Protein AF-0000000080854022 (afdb_homodimer)

pLDDT: mean 82.92, std 22.1, range [20.52, 98.94]

Solvent-accessible surface area (backbone atoms only — not comparable to full-atom values): 35809 Å² total; per-residue (Å²): 137,54,74,66,59,56,52,52,51,52,49,49,63,60,63,64,33,65,66,55,45,46,51,50,48,50,52,49,48,54,55,37,62,74,67,44,73,82,48,45,58,56,41,47,50,45,44,48,46,43,46,48,44,42,47,46,42,45,44,40,44,47,43,39,47,43,44,46,45,42,55,59,47,59,53,60,51,73,46,75,57,98,45,37,16,34,24,32,34,21,55,69,36,95,60,68,22,66,38,68,42,77,48,67,45,89,87,44,76,80,48,52,31,38,40,38,45,18,46,23,39,78,43,39,61,38,9,52,50,46,55,69,41,48,62,56,54,48,52,54,53,50,53,54,44,65,74,44,47,96,75,52,94,74,44,74,62,55,52,51,49,52,52,49,48,49,48,28,53,53,42,33,58,59,29,54,75,69,73,44,59,19,16,14,25,43,33,37,36,42,39,43,95,54,39,38,38,27,35,30,18,12,51,39,44,33,38,30,25,29,66,87,66,44,63,39,78,50,48,68,63,32,42,30,76,39,66,73,48,35,52,49,19,43,75,46,71,44,51,70,38,80,72,103,46,46,9,41,75,66,70,38,65,40,36,25,32,34,35,30,45,73,46,38,74,54,50,44,38,41,54,74,55,54,70,41,76,44,58,40,80,79,43,46,46,46,33,36,39,42,28,29,45,27,42,55,78,63,34,54,67,55,56,48,43,56,55,30,66,76,26,52,85,41,91,35,38,26,19,50,58,52,49,51,49,20,47,75,72,60,41,60,41,40,30,38,31,32,29,38,51,48,76,81,75,71,75,80,70,89,113,137,53,74,66,57,55,51,52,50,51,49,50,60,60,63,64,33,67,64,55,44,47,50,49,47,50,52,48,47,54,55,36,64,74,66,43,73,82,48,44,58,55,39,48,51,45,44,48,47,42,46,49,43,42,46,45,42,46,45,41,42,47,43,38,48,43,42,45,45,42,54,59,47,58,54,58,49,72,46,74,56,98,46,36,12,33,24,31,35,21,55,70,36,95,60,67,23,64,37,65,45,75,49,68,46,88,87,45,75,80,48,52,30,39,39,37,45,17,47,24,39,78,44,39,62,36,9,51,50,47,55,70,42,48,62,57,54,49,51,55,51,51,54,52,44,65,74,43,47,95,75,50,89,72,43,74,61,56,52,50,49,51,52,48,46,50,48,28,52,53,42,32,58,60,28,54,75,69,72,45,60,19,16,14,26,44,32,38,38,40,42,43,94,54,38,37,37,26,34,31,19,12,52,40,44,33,38,29,26,29,67,86,66,44,66,39,77,50,49,69,64,33,44,30,80,40,68,72,48,34,52,50,18,42,75,46,71,43,51,71,38,80,72,101,46,47,10,40,74,65,70,37,64,38,36,25,31,34,35,30,46,74,46,38,74,54,50,46,37,41,53,73,55,54,69,42,74,43,58,39,79,80,43,45,46,47,32,34,38,43,28,29,47,27,42,55,77,63,34,54,68,57,57,45,43,54,55,28,66,77,24,52,86,41,80,38,38,23,19,48,60,51,49,52,50,21,48,73,72,62,40,60,42,42,30,38,30,34,28,37,51,46,76,82,77,73,77,78,71,89,112

Organism: Culter alburnus (NCBI:txid194366)

InterPro domains:
  IPR000222 PPM-type phosphatase, divalent cation binding [PS01032] (114-122)
  IPR001932 PPM-type phosphatase-like domain [PF00481] (86-335)
  IPR001932 PPM-type phosphatase-like domain [PS51746] (83-342)
  IPR001932 PPM-type phosphatase-like domain [SM00331] (95-342)
  IPR001932 PPM-type phosphatase-like domain [SM00332] (71-340)
  IPR001932 PPM-type phosphatase-like domain [cd00143] (83-342)
  IPR015655 Protein phosphatase 2C [PTHR47992] (70-342)
  IPR036457 PPM-type phosphatase-like domain superfamily [G3DSA:3.60.40.10] (74-349)
  IPR036457 PPM-type phosphatase-like domain superfamily [SSF81606] (78-344)

Foldseek 3Di:
DDPVVVVVVVCCVVVVDVVNVVVVLVVVVVVCVVPPDVCVVVVVVVVVVVVVVVVVVVVVVVVVVVVVVCVLQVAWDWDFDPFKIKIWGQFQDPDDQKDWDWDADPPDNQFWIKTKIKAKDLHNQLNVLCRVPLVVQLSVVSVVCVVVVVDDPDDSQNSNQVSLQVSLVVQQVVCVVVPRQMWIKIWMWIDGPWKIKIKTFAAWFKWFQFPVLATDGRAHHAFCPDPVLVVQLVVLVWHWDDDVAIATNVPHGGQEIRGRNVVVVSVSYYPGIDMDMDTCVVRVTFKMKTKDVLLCVQDPRSRVSVQLVVQCVPRNSCNVVSSVVSSVSPRNGIIMMMMGGDDRPPDPPPD/DDPVVVVVVVCCVVVVDVVNVVVVLVVVVVVCVVPPDVCVVVVVVVVVVVVVVVVVVVVVVVVVVVVVVCVQQVAWDWDDDPFKIKIWGQFQDPDDQKDWDWDADPPDNQFWIKTKIKAKDLHNQLVVLCRVPLVVQLSVVSVVCVVVVVDDPDDSQNSNQVSLQVSLVVQQVVCVVVPRQMWIKIWMWIDGPWKIKIKTFAAWFKWFQFPVLAIDGRAHHAFCPDPVLVVQLVVLVWHWDDDVAIATNVPHGGQEIRGRNVVVVSVSYYPGIDMDMDTCVVRVTFKMKTKDVLLCVQDPRSRVSVQLVVQCVPGRSCNVVSSVVSSVSPRNGIIMMMMGGDDRPPDPPPD

Structure (mmCIF, N/CA/C/O backbone):
data_AF-0000000080854022-model_v1
#
loop_
_entity.id
_entity.type
_entity.pdbx_description
1 polymer 'Protein phosphatase 1L'
#
loop_
_atom_site.group_PDB
_atom_site.id
_atom_site.type_symbol
_atom_site.label_atom_id
_atom_site.label_alt_id
_atom_site.label_comp_id
_atom_site.label_asym_id
_atom_site.label_entity_id
_atom_site.label_seq_id
_atom_site.pdbx_PDB_ins_code
_atom_site.Cartn_x
_atom_site.Cartn_y
_atom_site.Cartn_z
_atom_site.occupancy
_atom_site.B_iso_or_equiv
_atom_site.auth_seq_id
_atom_site.auth_comp_id
_atom_site.auth_asym_id
_atom_site.auth_atom_id
_atom_site.pdbx_PDB_model_num
ATOM 1 N N . MET A 1 1 ? -6.152 2.777 -49.062 1 34.72 1 MET A N 1
ATOM 2 C CA . MET A 1 1 ? -7.156 3.117 -48.062 1 34.72 1 MET A CA 1
ATOM 3 C C . MET A 1 1 ? -7.621 4.559 -48.219 1 34.72 1 MET A C 1
ATOM 5 O O . MET A 1 1 ? -6.816 5.488 -48.156 1 34.72 1 MET A O 1
ATOM 9 N N . SER A 1 2 ? -8.773 4.828 -48.969 1 38.66 2 SER A N 1
ATOM 10 C CA . SER A 1 2 ? -9.234 5.945 -49.781 1 38.66 2 SER A CA 1
ATOM 11 C C . SER A 1 2 ? -9.539 7.168 -48.906 1 38.66 2 SER A C 1
ATOM 13 O O . SER A 1 2 ? -9.734 7.047 -47.719 1 38.66 2 SER A O 1
ATOM 15 N N . LEU A 1 3 ? -9.281 8.336 -49.5 1 45.62 3 LEU A N 1
ATOM 16 C CA . LEU A 1 3 ? -9.555 9.672 -48.969 1 45.62 3 LEU A CA 1
ATOM 17 C C . LEU A 1 3 ? -10.906 9.703 -48.25 1 45.62 3 LEU A C 1
ATOM 19 O O . LEU A 1 3 ? -11.039 10.32 -47.188 1 45.62 3 LEU A O 1
ATOM 23 N N . LEU A 1 4 ? -11.828 8.898 -48.812 1 45.25 4 LEU A N 1
ATOM 24 C CA . LEU A 1 4 ? -13.188 8.891 -48.281 1 45.25 4 LEU A CA 1
ATOM 25 C C . LEU A 1 4 ? -13.25 8.195 -46.938 1 45.25 4 LEU A C 1
ATOM 27 O O . LEU A 1 4 ? -13.984 8.625 -46.031 1 45.25 4 LEU A O 1
ATOM 31 N N . ALA A 1 5 ? -12.328 7.203 -46.75 1 44.03 5 ALA A N 1
ATOM 32 C CA . ALA A 1 5 ? -12.305 6.488 -45.469 1 44.03 5 ALA A CA 1
ATOM 33 C C . ALA A 1 5 ? -11.711 7.363 -44.344 1 44.03 5 ALA A C 1
ATOM 35 O O . ALA A 1 5 ? -12.164 7.305 -43.219 1 44.03 5 ALA A O 1
ATOM 36 N N . LEU A 1 6 ? -10.758 8.258 -44.75 1 42.97 6 LEU A N 1
ATOM 37 C CA . LEU A 1 6 ? -10.148 9.148 -43.75 1 42.97 6 LEU A CA 1
ATOM 38 C C . LEU A 1 6 ? -11.125 10.25 -43.344 1 42.97 6 LEU A C 1
ATOM 40 O O . LEU A 1 6 ? -11.234 10.57 -42.156 1 42.97 6 LEU A O 1
ATOM 44 N N . LEU A 1 7 ? -11.969 10.734 -44.375 1 43.03 7 LEU A N 1
ATOM 45 C CA . LEU A 1 7 ? -12.992 11.727 -44.062 1 43.03 7 LEU A CA 1
ATOM 46 C C . LEU A 1 7 ? -14.039 11.156 -43.125 1 43.03 7 LEU A C 1
ATOM 48 O O . LEU A 1 7 ? -14.477 11.844 -42.188 1 43.03 7 LEU A O 1
ATOM 52 N N . ALA A 1 8 ? -14.328 9.875 -43.312 1 44.19 8 ALA A N 1
ATOM 53 C CA . ALA A 1 8 ? -15.336 9.219 -42.469 1 44.19 8 ALA A CA 1
ATOM 54 C C . ALA A 1 8 ? -14.852 9.094 -41.031 1 44.19 8 ALA A C 1
ATOM 56 O O . ALA A 1 8 ? -15.625 9.258 -40.094 1 44.19 8 ALA A O 1
ATOM 57 N N . ARG A 1 9 ? -13.555 8.922 -40.844 1 46.56 9 ARG A N 1
ATOM 58 C CA . ARG A 1 9 ? -13.008 8.766 -39.5 1 46.56 9 ARG A CA 1
ATOM 59 C C . ARG A 1 9 ? -12.953 10.102 -38.781 1 46.56 9 ARG A C 1
ATOM 61 O O . ARG A 1 9 ? -13.203 10.164 -37.562 1 46.56 9 ARG A O 1
ATOM 68 N N . VAL A 1 10 ? -12.578 11.148 -39.531 1 44.34 10 VAL A N 1
ATOM 69 C CA . VAL A 1 10 ? -12.523 12.469 -38.906 1 44.34 10 VAL A CA 1
ATOM 70 C C . VAL A 1 10 ? -13.93 12.898 -38.5 1 44.34 10 VAL A C 1
ATOM 72 O O . VAL A 1 10 ? -14.117 13.438 -37.375 1 44.34 10 VAL A O 1
ATOM 75 N N . MET A 1 11 ? -14.914 12.648 -39.438 1 42.88 11 MET A N 1
ATOM 76 C CA . MET A 1 11 ? -16.297 13.008 -39.125 1 42.88 11 MET A CA 1
ATOM 77 C C . MET A 1 11 ? -16.781 12.242 -37.875 1 42.88 11 MET A C 1
ATOM 79 O O . MET A 1 11 ? -17.531 12.781 -37.062 1 42.88 11 MET A O 1
ATOM 83 N N . ARG A 1 12 ? -16.344 10.984 -37.719 1 44.97 12 ARG A N 1
ATOM 84 C CA . ARG A 1 12 ? -16.734 10.219 -36.562 1 44.97 12 ARG A CA 1
ATOM 85 C C . ARG A 1 12 ? -16.172 10.844 -35.281 1 44.97 12 ARG A C 1
ATOM 87 O O . ARG A 1 12 ? -16.844 10.836 -34.25 1 44.97 12 ARG A O 1
ATOM 94 N N . CYS A 1 13 ? -14.953 11.328 -35.344 1 40.31 13 CYS A N 1
ATOM 95 C CA . CYS A 1 13 ? -14.328 11.859 -34.156 1 40.31 13 CYS A CA 1
ATOM 96 C C . CYS A 1 13 ? -14.922 13.211 -33.781 1 40.31 13 CYS A C 1
ATOM 98 O O . CYS A 1 13 ? -14.945 13.578 -32.594 1 40.31 13 CYS A O 1
ATOM 100 N N . LEU A 1 14 ? -15.148 14.078 -34.781 1 41.44 14 LEU A N 1
ATOM 101 C CA . LEU A 1 14 ? -15.656 15.406 -34.469 1 41.44 14 LEU A CA 1
ATOM 102 C C . LEU A 1 14 ? -17.141 15.359 -34.094 1 41.44 14 LEU A C 1
ATOM 104 O O . LEU A 1 14 ? -17.578 16.031 -33.156 1 41.44 14 LEU A O 1
ATOM 108 N N . LEU A 1 15 ? -17.891 14.727 -35 1 43.19 15 LEU A N 1
ATOM 109 C CA . LEU A 1 15 ? -19.344 14.789 -34.844 1 43.19 15 LEU A CA 1
ATOM 110 C C . LEU A 1 15 ? -19.797 13.922 -33.688 1 43.19 15 LEU A C 1
ATOM 112 O O . LEU A 1 15 ? -20.875 14.133 -33.125 1 43.19 15 LEU A O 1
ATOM 116 N N . LEU A 1 16 ? -19.016 12.844 -33.312 1 43.47 16 LEU A N 1
ATOM 117 C CA . LEU A 1 16 ? -19.531 11.914 -32.312 1 43.47 16 LEU A CA 1
ATOM 118 C C . LEU A 1 16 ? -19.109 12.336 -30.906 1 43.47 16 LEU A C 1
ATOM 120 O O . LEU A 1 16 ? -19.219 11.555 -29.953 1 43.47 16 LEU A O 1
ATOM 124 N N . ARG A 1 17 ? -18.609 13.484 -30.672 1 42.72 17 ARG A N 1
ATOM 125 C CA . ARG A 1 17 ? -18.391 13.875 -29.281 1 42.72 17 ARG A CA 1
ATOM 126 C C . ARG A 1 17 ? -19.672 14.398 -28.656 1 42.72 17 ARG A C 1
ATOM 128 O O . ARG A 1 17 ? -20.406 15.164 -29.266 1 42.72 17 ARG A O 1
ATOM 135 N N . PRO A 1 18 ? -20.047 13.82 -27.422 1 46.97 18 PRO A N 1
ATOM 136 C CA . PRO A 1 18 ? -21.312 14.141 -26.75 1 46.97 18 PRO A CA 1
ATOM 137 C C . PRO A 1 18 ? -21.469 15.641 -26.5 1 46.97 18 PRO A C 1
ATOM 139 O O . PRO A 1 18 ? -22.578 16.172 -26.578 1 46.97 18 PRO A O 1
ATOM 142 N N . GLU A 1 19 ? -20.344 16.281 -26.297 1 48.56 19 GLU A N 1
ATOM 143 C CA . GLU A 1 19 ? -20.453 17.703 -26 1 48.56 19 GLU A CA 1
ATOM 144 C C . GLU A 1 19 ? -20.938 18.484 -27.219 1 48.56 19 GLU A C 1
ATOM 146 O O . GLU A 1 19 ? -21.719 19.438 -27.078 1 48.56 19 GLU A O 1
ATOM 151 N N . ALA A 1 20 ? -20.375 18.031 -28.359 1 49.06 20 ALA A N 1
ATOM 152 C CA . ALA A 1 20 ? -20.797 18.703 -29.578 1 49.06 20 ALA A CA 1
ATOM 153 C C . ALA A 1 20 ? -22.266 18.406 -29.891 1 49.06 20 ALA A C 1
ATOM 155 O O . ALA A 1 20 ? -23 19.297 -30.328 1 49.06 20 ALA A O 1
ATOM 156 N N . LEU A 1 21 ? -22.641 17.188 -29.578 1 48.47 21 LEU A N 1
ATOM 157 C CA . LEU A 1 21 ? -24.031 16.797 -29.75 1 48.47 21 LEU A CA 1
ATOM 158 C C . LEU A 1 21 ? -24.922 17.547 -28.766 1 48.47 21 LEU A C 1
ATOM 160 O O . LEU A 1 21 ? -26.016 18 -29.125 1 48.47 21 LEU A O 1
ATOM 164 N N . LEU A 1 22 ? -24.453 17.688 -27.562 1 51.69 22 LEU A N 1
ATOM 165 C CA . LEU A 1 22 ? -25.234 18.406 -26.547 1 51.69 22 LEU A CA 1
ATOM 166 C C . LEU A 1 22 ? -25.359 19.875 -26.906 1 51.69 22 LEU A C 1
ATOM 168 O O . LEU A 1 22 ? -26.453 20.453 -26.781 1 51.69 22 LEU A O 1
ATOM 172 N N . LEU A 1 23 ? -24.312 20.438 -27.375 1 52.91 23 LEU A N 1
ATOM 173 C CA . LEU A 1 23 ? -24.359 21.844 -27.781 1 52.91 23 LEU A CA 1
ATOM 174 C C . LEU A 1 23 ? -25.281 22.031 -28.984 1 52.91 23 LEU A C 1
ATOM 176 O O . LEU A 1 23 ? -26.031 23.016 -29.031 1 52.91 23 LEU A O 1
ATOM 180 N N . LEU A 1 24 ? -25.234 21 -29.875 1 56.59 24 LEU A N 1
ATOM 181 C CA . LEU A 1 24 ? -26.156 21 -31 1 56.59 24 LEU A CA 1
ATOM 182 C C . LEU A 1 24 ? -27.609 20.859 -30.516 1 56.59 24 LEU A C 1
ATOM 184 O O . LEU A 1 24 ? -28.484 21.578 -31 1 56.59 24 LEU A O 1
ATOM 188 N N . CYS A 1 25 ? -27.766 20.031 -29.516 1 51.91 25 CYS A N 1
ATOM 189 C CA . CYS A 1 25 ? -29.094 19.812 -28.969 1 51.91 25 CYS A CA 1
ATOM 190 C C . CYS A 1 25 ? -29.625 21.062 -28.266 1 51.91 25 CYS A C 1
ATOM 192 O O . CYS A 1 25 ? -30.766 21.438 -28.453 1 51.91 25 CYS A O 1
ATOM 194 N N . VAL A 1 26 ? -28.828 21.688 -27.453 1 54.09 26 VAL A N 1
ATOM 195 C CA . VAL A 1 26 ? -29.25 22.875 -26.719 1 54.09 26 VAL A CA 1
ATOM 196 C C . VAL A 1 26 ? -29.516 24.016 -27.688 1 54.09 26 VAL A C 1
ATOM 198 O O . VAL A 1 26 ? -30.5 24.75 -27.562 1 54.09 26 VAL A O 1
ATOM 201 N N . SER A 1 27 ? -28.641 24.094 -28.688 1 51.84 27 SER A N 1
ATOM 202 C CA . SER A 1 27 ? -28.844 25.156 -29.672 1 51.84 27 SER A CA 1
ATOM 203 C C . SER A 1 27 ? -30.141 24.938 -30.453 1 51.84 27 SER A C 1
ATOM 205 O O . SER A 1 27 ? -30.859 25.891 -30.719 1 51.84 27 SER A O 1
ATOM 207 N N . LEU A 1 28 ? -30.391 23.656 -30.688 1 54 28 LEU A N 1
ATOM 208 C CA . LEU A 1 28 ? -31.625 23.328 -31.375 1 54 28 LEU A CA 1
ATOM 209 C C . LEU A 1 28 ? -32.844 23.562 -30.453 1 54 28 LEU A C 1
ATOM 211 O O . LEU A 1 28 ? -33.875 24.078 -30.906 1 54 28 LEU A O 1
ATOM 215 N N . ALA A 1 29 ? -32.688 23.266 -29.203 1 53.22 29 ALA A N 1
ATOM 216 C CA . ALA A 1 29 ? -33.75 23.484 -28.219 1 53.22 29 ALA A CA 1
ATOM 217 C C . ALA A 1 29 ? -34.031 24.984 -28.047 1 53.22 29 ALA A C 1
ATOM 219 O O . ALA A 1 29 ? -35.188 25.406 -28 1 53.22 29 ALA A O 1
ATOM 220 N N . LEU A 1 30 ? -33.031 25.797 -27.891 1 50.22 30 LEU A N 1
ATOM 221 C CA . LEU A 1 30 ? -33.219 27.25 -27.766 1 50.22 30 LEU A CA 1
ATOM 222 C C . LEU A 1 30 ? -33.844 27.828 -29.031 1 50.22 30 LEU A C 1
ATOM 224 O O . LEU A 1 30 ? -34.719 28.703 -28.938 1 50.22 30 LEU A O 1
ATOM 228 N N . TRP A 1 31 ? -33.375 27.344 -30.203 1 47.38 31 TRP A N 1
ATOM 229 C CA . TRP A 1 31 ? -33.969 27.766 -31.469 1 47.38 31 TRP A CA 1
ATOM 230 C C . TRP A 1 31 ? -35.438 27.391 -31.547 1 47.38 31 TRP A C 1
ATOM 232 O O . TRP A 1 31 ? -36.281 28.203 -31.953 1 47.38 31 TRP A O 1
ATOM 242 N N . SER A 1 32 ? -35.688 26.188 -31.078 1 47.47 32 SER A N 1
ATOM 243 C CA . SER A 1 32 ? -37.094 25.75 -31.094 1 47.47 32 SER A CA 1
ATOM 244 C C . SER A 1 32 ? -37.938 26.531 -30.094 1 47.47 32 SER A C 1
ATOM 246 O O . SER A 1 32 ? -39.094 26.844 -30.375 1 47.4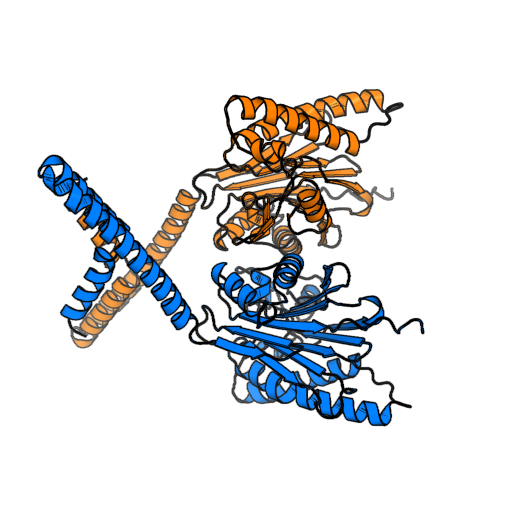7 32 SER A O 1
ATOM 248 N N . PHE A 1 33 ? -37.469 26.719 -28.891 1 46 33 PHE A N 1
ATOM 249 C CA . PHE A 1 33 ? -38.188 27.484 -27.891 1 46 33 PHE A CA 1
ATOM 250 C C . PHE A 1 33 ? -38.531 28.875 -28.406 1 46 33 PHE A C 1
ATOM 252 O O . PHE A 1 33 ? -39.656 29.375 -28.203 1 46 33 PHE A O 1
ATOM 259 N N . LEU A 1 34 ? -37.656 29.562 -28.938 1 43.53 34 LEU A N 1
ATOM 260 C CA . LEU A 1 34 ? -37.875 30.938 -29.391 1 43.53 34 LEU A CA 1
ATOM 261 C C . LEU A 1 34 ? -38.875 30.953 -30.547 1 43.53 34 LEU A C 1
ATOM 263 O O . LEU A 1 34 ? -39.656 31.922 -30.703 1 43.53 34 LEU A O 1
ATOM 267 N N . PHE A 1 35 ? -38.844 30.078 -31.422 1 44.47 35 PHE A N 1
ATOM 268 C CA . PHE A 1 35 ? -39.719 30.266 -32.594 1 44.47 35 PHE A CA 1
ATOM 269 C C . PHE A 1 35 ? -40.938 29.359 -32.531 1 44.47 35 PHE A C 1
ATOM 271 O O . PHE A 1 35 ? -41.906 29.547 -33.25 1 44.47 35 PHE A O 1
ATOM 278 N N . HIS A 1 36 ? -41.031 28.078 -32.375 1 43 36 HIS A N 1
ATOM 279 C CA . HIS A 1 36 ? -42.281 27.297 -32.531 1 43 36 HIS A CA 1
ATOM 280 C C . HIS A 1 36 ? -42.812 26.812 -31.203 1 43 36 HIS A C 1
ATOM 282 O O . HIS A 1 36 ? -42.125 26.141 -30.438 1 43 36 HIS A O 1
ATOM 288 N N . THR A 1 37 ? -43.969 27.531 -30.672 1 42.94 37 THR A N 1
ATOM 289 C CA . THR A 1 37 ? -44.75 27.406 -29.453 1 42.94 37 THR A CA 1
ATOM 290 C C . THR A 1 37 ? -45.125 25.953 -29.203 1 42.94 37 THR A C 1
ATOM 292 O O . THR A 1 37 ? -45.125 25.484 -28.062 1 42.94 37 THR A O 1
ATOM 295 N N . ASP A 1 38 ? -46.094 25.5 -30.125 1 41.31 38 ASP A N 1
ATOM 296 C CA . ASP A 1 38 ? -46.719 24.188 -30.016 1 41.31 38 ASP A CA 1
ATOM 297 C C . ASP A 1 38 ? -45.688 23.078 -29.953 1 41.31 38 ASP A C 1
ATOM 299 O O . ASP A 1 38 ? -46 21.938 -29.641 1 41.31 38 ASP A O 1
ATOM 303 N N . GLU A 1 39 ? -44.5 23.406 -30.469 1 37.84 39 GLU A N 1
ATOM 304 C CA . GLU A 1 39 ? -43.344 22.516 -30.703 1 37.84 39 GLU A CA 1
ATOM 305 C C . GLU A 1 39 ? -42.625 22.188 -29.391 1 37.84 39 GLU A C 1
ATOM 307 O O . GLU A 1 39 ? -41.625 21.484 -29.391 1 37.84 39 GLU A O 1
ATOM 312 N N . VAL A 1 40 ? -43.25 22.703 -28.328 1 38.69 40 VAL A N 1
ATOM 313 C CA . VAL A 1 40 ? -42.656 22.391 -27.031 1 38.69 40 VAL A CA 1
ATOM 314 C C . VAL A 1 40 ? -42.938 20.938 -26.672 1 38.69 40 VAL A C 1
ATOM 316 O O . VAL A 1 40 ? -42.125 20.25 -26.062 1 38.69 40 VAL A O 1
ATOM 319 N N . LYS A 1 41 ? -44.219 20.594 -27.016 1 42.81 41 LYS A N 1
ATOM 320 C CA . LYS A 1 41 ? -44.531 19.203 -26.672 1 42.81 41 LYS A CA 1
ATOM 321 C C . LYS A 1 41 ? -43.656 18.234 -27.453 1 42.81 41 LYS A C 1
ATOM 323 O O . LYS A 1 41 ? -43.219 17.219 -26.922 1 42.81 41 LYS A O 1
ATOM 328 N N . THR A 1 42 ? -43.531 18.562 -28.75 1 40.72 42 THR A N 1
ATOM 329 C CA . THR A 1 42 ? -42.656 17.75 -29.578 1 40.72 42 THR A CA 1
ATOM 330 C C . THR A 1 42 ? -41.219 17.844 -29.062 1 40.72 42 THR A C 1
ATOM 332 O O . THR A 1 42 ? -40.469 16.844 -29.078 1 40.72 42 THR A O 1
ATOM 335 N N . ILE A 1 43 ? -40.969 18.922 -28.406 1 38.5 43 ILE A N 1
ATOM 336 C CA . ILE A 1 43 ? -39.625 19.062 -27.859 1 38.5 43 ILE A CA 1
ATOM 337 C C . ILE A 1 43 ? -39.5 18.25 -26.594 1 38.5 43 ILE A C 1
ATOM 339 O O . ILE A 1 43 ? -38.5 17.578 -26.375 1 38.5 43 ILE A O 1
ATOM 343 N N . VAL A 1 44 ? -40.594 18.281 -25.828 1 41.38 44 VAL A N 1
ATOM 344 C CA . VAL A 1 44 ? -40.531 17.469 -24.609 1 41.38 44 VAL A CA 1
ATOM 345 C C . VAL A 1 44 ? -40.5 15.992 -24.984 1 41.38 44 VAL A C 1
ATOM 347 O O . VAL A 1 44 ? -39.719 15.219 -24.406 1 41.38 44 VAL A O 1
ATOM 350 N N . GLN A 1 45 ? -41.375 15.617 -25.906 1 45.06 45 GLN A N 1
ATOM 351 C CA . GLN A 1 45 ? -41.281 14.227 -26.359 1 45.06 45 GLN A CA 1
ATOM 352 C C . GLN A 1 45 ? -39.969 13.945 -27.031 1 45.06 45 GLN A C 1
ATOM 354 O O . GLN A 1 45 ? -39.344 12.898 -26.812 1 45.06 45 GLN A O 1
ATOM 359 N N . SER A 1 46 ? -39.531 14.906 -27.781 1 42.41 46 SER A N 1
ATOM 360 C CA . SER A 1 46 ? -38.219 14.719 -28.422 1 42.41 46 SER A CA 1
ATOM 361 C C . SER A 1 46 ? -37.094 14.758 -27.391 1 42.41 46 SER A C 1
ATOM 363 O O . SER A 1 46 ? -36.125 14.023 -27.516 1 42.41 46 SER A O 1
ATOM 365 N N . SER A 1 47 ? -37.312 15.547 -26.391 1 39.56 47 SER A N 1
ATOM 366 C CA . SER A 1 47 ? -36.344 15.516 -25.297 1 39.56 47 SER A CA 1
ATOM 367 C C . SER A 1 47 ? -36.438 14.211 -24.516 1 39.56 47 SER A C 1
ATOM 369 O O . SER A 1 47 ? -35.406 13.656 -24.109 1 39.56 47 SER A O 1
ATOM 371 N N . ARG A 1 48 ? -37.656 13.812 -24.281 1 44.59 48 ARG A N 1
ATOM 372 C CA . ARG A 1 48 ? -37.781 12.5 -23.656 1 44.59 48 ARG A CA 1
ATOM 373 C C . ARG A 1 48 ? -37.25 11.406 -24.562 1 44.59 48 ARG A C 1
ATOM 375 O O . ARG A 1 48 ? -36.594 10.477 -24.094 1 44.59 48 ARG A O 1
ATOM 382 N N . ASP A 1 49 ? -37.562 11.508 -25.828 1 47.47 49 ASP A N 1
ATOM 383 C CA . ASP A 1 49 ? -37 10.539 -26.75 1 47.47 49 ASP A CA 1
ATOM 384 C C . ASP A 1 49 ? -35.469 10.703 -26.844 1 47.47 49 ASP A C 1
ATOM 386 O O . ASP A 1 49 ? -34.75 9.719 -26.969 1 47.47 49 ASP A O 1
ATOM 390 N N . ALA A 1 50 ? -35.031 11.953 -26.766 1 44.22 50 ALA A N 1
ATOM 391 C CA . ALA A 1 50 ? -33.594 12.172 -26.734 1 44.22 50 ALA A CA 1
ATOM 392 C C . ALA A 1 50 ? -33 11.648 -25.438 1 44.22 50 ALA A C 1
ATOM 394 O O . ALA A 1 50 ? -31.922 11.047 -25.438 1 44.22 50 ALA A O 1
ATOM 395 N N . VAL A 1 51 ? -33.719 11.891 -24.359 1 43.59 51 VAL A N 1
ATOM 396 C CA . VAL A 1 51 ? -33.281 11.289 -23.109 1 43.59 51 VAL A CA 1
ATOM 397 C C . VAL A 1 51 ? -33.344 9.766 -23.203 1 43.59 51 VAL A C 1
ATOM 399 O O . VAL A 1 51 ? -32.438 9.07 -22.766 1 43.59 51 VAL A O 1
ATOM 402 N N . ASN A 1 52 ? -34.438 9.242 -23.781 1 48.44 52 ASN A N 1
ATOM 403 C CA . ASN A 1 52 ? -34.5 7.805 -24 1 48.44 52 ASN A CA 1
ATOM 404 C C . ASN A 1 52 ? -33.469 7.359 -25.047 1 48.44 52 ASN A C 1
ATOM 406 O O . ASN A 1 52 ? -32.906 6.277 -24.922 1 48.44 52 ASN A O 1
ATOM 410 N N . LEU A 1 53 ? -33.344 8.18 -26.047 1 45 53 LEU A N 1
ATOM 411 C CA . LEU A 1 53 ? -32.25 7.906 -26.984 1 45 53 LEU A CA 1
ATOM 412 C C . LEU A 1 53 ? -30.891 8.078 -26.297 1 45 53 LEU A C 1
ATOM 414 O O . LEU A 1 53 ? -29.984 7.273 -26.5 1 45 53 LEU A O 1
ATOM 418 N N . MET A 1 54 ? -30.797 9.07 -25.516 1 41.97 54 MET A N 1
ATOM 419 C CA . MET A 1 54 ? -29.562 9.227 -24.75 1 41.97 54 MET A CA 1
ATOM 420 C C . MET A 1 54 ? -29.422 8.117 -23.703 1 41.97 54 MET A C 1
ATOM 422 O O . MET A 1 54 ? -28.328 7.609 -23.484 1 41.97 54 MET A O 1
ATOM 426 N N . LYS A 1 55 ? -30.484 7.762 -23.016 1 44.44 55 LYS A N 1
ATOM 427 C CA . LYS A 1 55 ? -30.453 6.551 -22.203 1 44.44 55 LYS A CA 1
ATOM 428 C C . LYS A 1 55 ? -30.141 5.324 -23.047 1 44.44 55 LYS A C 1
ATOM 430 O O . LYS A 1 55 ? -29.391 4.445 -22.625 1 44.44 55 LYS A O 1
ATOM 435 N N . GLY A 1 56 ? -30.797 5.227 -24.125 1 43.34 56 GLY A N 1
ATOM 436 C CA . GLY A 1 56 ? -30.438 4.168 -25.062 1 43.34 56 GLY A CA 1
ATOM 437 C C . GLY A 1 56 ? -29 4.266 -25.547 1 43.34 56 GLY A C 1
ATOM 438 O O . GLY A 1 56 ? -28.297 3.258 -25.625 1 43.34 56 GLY A O 1
ATOM 439 N N . LYS A 1 57 ? -28.578 5.508 -25.891 1 42.84 57 LYS A N 1
ATOM 440 C CA . LYS A 1 57 ? -27.203 5.656 -26.344 1 42.84 57 LYS A CA 1
ATOM 441 C C . LYS A 1 57 ? -26.219 5.527 -25.172 1 42.84 57 LYS A C 1
ATOM 443 O O . LYS A 1 57 ? -25.141 4.953 -25.328 1 42.84 57 LYS A O 1
ATOM 448 N N . VAL A 1 58 ? -26.594 6.105 -24.062 1 39.75 58 VAL A N 1
ATOM 449 C CA . VAL A 1 58 ? -25.797 5.809 -22.875 1 39.75 58 VAL A CA 1
ATOM 450 C C . VAL A 1 58 ? -25.875 4.312 -22.562 1 39.75 58 VAL A C 1
ATOM 452 O O . VAL A 1 58 ? -24.859 3.689 -22.234 1 39.75 58 VAL A O 1
ATOM 455 N N . ALA A 1 59 ? -27.062 3.715 -22.672 1 43.81 59 ALA A N 1
ATOM 456 C CA . ALA A 1 59 ? -27.156 2.262 -22.578 1 43.81 59 ALA A CA 1
ATOM 457 C C . ALA A 1 59 ? -26.391 1.588 -23.719 1 43.81 59 ALA A C 1
ATOM 459 O O . ALA A 1 59 ? -25.719 0.58 -23.5 1 43.81 59 ALA A O 1
ATOM 460 N N . GLU A 1 60 ? -26.516 2.148 -24.828 1 45.31 60 GLU A N 1
ATOM 461 C CA . GLU A 1 60 ? -25.703 1.661 -25.938 1 45.31 60 GLU A CA 1
ATOM 462 C C . GLU A 1 60 ? -24.219 2.01 -25.719 1 45.31 60 GLU A C 1
ATOM 464 O O . GLU A 1 60 ? -23.344 1.197 -26 1 45.31 60 GLU A O 1
ATOM 469 N N . MET A 1 61 ? -23.969 3.234 -25.297 1 42.69 61 MET A N 1
ATOM 470 C CA . MET A 1 61 ? -22.594 3.572 -24.922 1 42.69 61 MET A CA 1
ATOM 471 C C . MET A 1 61 ? -22.141 2.754 -23.719 1 42.69 61 MET A C 1
ATOM 473 O O . MET A 1 61 ? -21 2.293 -23.672 1 42.69 61 MET A O 1
ATOM 477 N N . MET A 1 62 ? -23.031 2.633 -22.766 1 41.28 62 MET A N 1
ATOM 478 C CA . MET A 1 62 ? -22.719 1.711 -21.672 1 41.28 62 MET A CA 1
ATOM 479 C C . MET A 1 62 ? -22.656 0.272 -22.172 1 41.28 62 MET A C 1
ATOM 481 O O . MET A 1 62 ? -21.812 -0.508 -21.734 1 41.28 62 MET A O 1
ATOM 485 N N . GLN A 1 63 ? -23.641 -0.093 -22.953 1 45.19 63 GLN A N 1
ATOM 486 C CA . GLN A 1 63 ? -23.531 -1.386 -23.609 1 45.19 63 GLN A CA 1
ATOM 487 C C . GLN A 1 63 ? -22.344 -1.409 -24.578 1 45.19 63 GLN A C 1
ATOM 489 O O . GLN A 1 63 ? -21.656 -2.426 -24.703 1 45.19 63 GLN A O 1
ATOM 494 N N . SER A 1 64 ? -22.172 -0.363 -25.281 1 44.06 64 SER A N 1
ATOM 495 C CA . SER A 1 64 ? -20.984 -0.271 -26.125 1 44.06 64 SER A CA 1
ATOM 496 C C . SER A 1 64 ? -19.719 -0.159 -25.281 1 44.06 64 SER A C 1
ATOM 498 O O . SER A 1 64 ? -18.703 -0.775 -25.594 1 44.06 64 SER A O 1
ATOM 500 N N . GLU A 1 65 ? -19.703 0.661 -24.281 1 43.03 65 GLU A N 1
ATOM 501 C CA . GLU A 1 65 ? -18.609 0.598 -23.312 1 43.03 65 GLU A CA 1
ATOM 502 C C . GLU A 1 65 ? -18.547 -0.77 -22.641 1 43.03 65 GLU A C 1
ATOM 504 O O . GLU A 1 65 ? -17.469 -1.308 -22.422 1 43.03 65 GLU A O 1
ATOM 509 N N . ARG A 1 66 ? -19.703 -1.287 -22.297 1 42.75 66 ARG A N 1
ATOM 510 C CA . ARG A 1 66 ? -19.75 -2.689 -21.891 1 42.75 66 ARG A CA 1
ATOM 511 C C . ARG A 1 66 ? -19.281 -3.596 -23.031 1 42.75 66 ARG A C 1
ATOM 513 O O . ARG A 1 66 ? -18.531 -4.551 -22.812 1 42.75 66 ARG A O 1
ATOM 520 N N . ALA A 1 67 ? -19.875 -3.424 -24.172 1 41.94 67 ALA A N 1
ATOM 521 C CA . ALA A 1 67 ? -19.406 -4.219 -25.312 1 41.94 67 ALA A CA 1
ATOM 522 C C . ALA A 1 67 ? -17.938 -3.943 -25.609 1 41.94 67 ALA A C 1
ATOM 524 O O . ALA A 1 67 ? -17.188 -4.863 -25.938 1 41.94 67 ALA A O 1
ATOM 525 N N . ALA A 1 68 ? -17.578 -2.672 -25.688 1 42.53 68 ALA A N 1
ATOM 526 C CA . ALA A 1 68 ? -16.172 -2.334 -25.859 1 42.53 68 ALA A CA 1
ATOM 527 C C . ALA A 1 68 ? -15.344 -2.805 -24.672 1 42.53 68 ALA A C 1
ATOM 529 O O . ALA A 1 68 ? -14.227 -3.289 -24.828 1 42.53 68 ALA A O 1
ATOM 530 N N . LEU A 1 69 ? -15.875 -2.68 -23.438 1 44.84 69 LEU A N 1
ATOM 531 C CA . LEU A 1 69 ? -15.336 -3.395 -22.281 1 44.84 69 LEU A CA 1
ATOM 532 C C . LEU A 1 69 ? -15.383 -4.902 -22.516 1 44.84 69 LEU A C 1
ATOM 534 O O . LEU A 1 69 ? -14.445 -5.617 -22.156 1 44.84 69 LEU A O 1
ATOM 538 N N . ASP A 1 70 ? -16.469 -5.328 -23.047 1 49.22 70 ASP A N 1
ATOM 539 C CA . ASP A 1 70 ? -16.531 -6.738 -23.422 1 49.22 70 ASP A CA 1
ATOM 540 C C . ASP A 1 70 ? -15.492 -7.062 -24.484 1 49.22 70 ASP A C 1
ATOM 542 O O . ASP A 1 70 ? -14.867 -8.125 -24.453 1 49.22 70 ASP A O 1
ATOM 546 N N . GLU A 1 71 ? -15.508 -6.266 -25.484 1 48.69 71 GLU A N 1
ATOM 547 C CA . GLU A 1 71 ? -14.484 -6.488 -26.5 1 48.69 71 GLU A CA 1
ATOM 548 C C . GLU A 1 71 ? -13.086 -6.273 -25.938 1 48.69 71 GLU A C 1
ATOM 550 O O . GLU A 1 71 ? -12.156 -7.004 -26.281 1 48.69 71 GLU A O 1
ATOM 555 N N . GLU A 1 72 ? -12.867 -5.121 -25.281 1 49.28 72 GLU A N 1
ATOM 556 C CA . GLU A 1 72 ? -11.602 -4.891 -24.594 1 49.28 72 GLU A CA 1
ATOM 557 C C . GLU A 1 72 ? -11.289 -6.016 -23.609 1 49.28 72 GLU A C 1
ATOM 559 O O . GLU A 1 72 ? -10.125 -6.367 -23.406 1 49.28 72 GLU A O 1
ATOM 564 N N . PHE A 1 73 ? -12.414 -6.562 -22.969 1 54.25 73 PHE A N 1
ATOM 565 C CA . PHE A 1 73 ? -12.328 -7.75 -22.141 1 54.25 73 PHE A CA 1
ATOM 566 C C . PHE A 1 73 ? -12.25 -9.008 -22.984 1 54.25 73 PHE A C 1
ATOM 568 O O . PHE A 1 73 ? -12.414 -10.125 -22.469 1 54.25 73 PHE A O 1
ATOM 575 N N . SER A 1 74 ? -12.062 -8.898 -24.141 1 59.19 74 SER A N 1
ATOM 576 C CA . SER A 1 74 ? -12.172 -10.07 -25.016 1 59.19 74 SER A CA 1
ATOM 577 C C . SER A 1 74 ? -11.086 -11.094 -24.703 1 59.19 74 SER A C 1
ATOM 579 O O . SER A 1 74 ? -11.273 -12.297 -24.906 1 59.19 74 SER A O 1
ATOM 581 N N . LYS A 1 75 ? -10.055 -10.688 -23.938 1 87.5 75 LYS A N 1
ATOM 582 C CA . LYS A 1 75 ? -9.117 -11.773 -23.641 1 87.5 75 LYS A CA 1
ATOM 583 C C . LYS A 1 75 ? -9.07 -12.078 -22.141 1 87.5 75 LYS A C 1
ATOM 585 O O . LYS A 1 75 ? -8.266 -11.5 -21.422 1 87.5 75 LYS A O 1
ATOM 590 N N . THR A 1 76 ? -10.133 -12.844 -21.812 1 93.38 76 THR A N 1
ATOM 591 C CA . THR A 1 76 ? -10.289 -13.203 -20.406 1 93.38 76 THR A CA 1
ATOM 592 C C . THR A 1 76 ? -10.133 -14.711 -20.219 1 93.38 76 THR A C 1
ATOM 594 O O . THR A 1 76 ? -10.398 -15.492 -21.125 1 93.38 76 THR A O 1
ATOM 597 N N . TRP A 1 77 ? -9.617 -15.172 -19.141 1 95.94 77 TRP A N 1
ATOM 598 C CA . TRP A 1 77 ? -9.508 -16.547 -18.672 1 95.94 77 TRP A CA 1
ATOM 599 C C . TRP A 1 77 ? -10.148 -16.703 -17.297 1 95.94 77 TRP A C 1
ATOM 601 O O . TRP A 1 77 ? -10.031 -15.828 -16.438 1 95.94 77 TRP A O 1
ATOM 611 N N . GLN A 1 78 ? -10.906 -17.75 -17.094 1 95.75 78 GLN A N 1
ATOM 612 C CA . GLN A 1 78 ? -11.586 -17.906 -15.805 1 95.75 78 GLN A CA 1
ATOM 613 C C . GLN A 1 78 ? -11.672 -19.375 -15.414 1 95.75 78 GLN A C 1
ATOM 615 O O . GLN A 1 78 ? -11.539 -20.266 -16.266 1 95.75 78 GLN A O 1
ATOM 620 N N . TYR A 1 79 ? -11.773 -19.656 -14.203 1 95.81 79 TYR A N 1
ATOM 621 C CA . TYR A 1 79 ? -11.961 -20.953 -13.578 1 95.81 79 TYR A CA 1
ATOM 622 C C . TYR A 1 79 ? -12.883 -20.859 -12.367 1 95.81 79 TYR A C 1
ATOM 624 O O . TYR A 1 79 ? -12.805 -19.891 -11.594 1 95.81 79 TYR A O 1
ATOM 632 N N . ARG A 1 80 ? -13.789 -21.812 -12.219 1 95.5 80 ARG A N 1
ATOM 633 C CA . ARG A 1 80 ? -14.68 -21.844 -11.062 1 95.5 80 ARG A CA 1
ATOM 634 C C . ARG A 1 80 ? -14.852 -23.266 -10.539 1 95.5 80 ARG A C 1
ATOM 636 O O . ARG A 1 80 ? -15.062 -24.203 -11.312 1 95.5 80 ARG A O 1
ATOM 643 N N . SER A 1 81 ? -14.703 -23.391 -9.344 1 93 81 SER A N 1
ATOM 644 C CA . SER A 1 81 ? -15.031 -24.594 -8.602 1 93 81 SER A CA 1
ATOM 645 C C . SER A 1 81 ? -15.711 -24.266 -7.281 1 93 81 SER A C 1
ATOM 647 O O . SER A 1 81 ? -16 -23.094 -7.004 1 93 81 SER A O 1
ATOM 649 N N . SER A 1 82 ? -16.047 -25.266 -6.508 1 90.44 82 SER A N 1
ATOM 650 C CA . SER A 1 82 ? -16.734 -25.047 -5.238 1 90.44 82 SER A CA 1
ATOM 651 C C . SER A 1 82 ? -15.812 -24.375 -4.223 1 90.44 82 SER A C 1
ATOM 653 O O . SER A 1 82 ? -16.281 -23.656 -3.336 1 90.44 82 SER A O 1
ATOM 655 N N . GLY A 1 83 ? -14.57 -24.531 -4.434 1 93.69 83 GLY A N 1
ATOM 656 C CA . GLY A 1 83 ? -13.68 -24.031 -3.393 1 93.69 83 GLY A CA 1
ATOM 657 C C . GLY A 1 83 ? -12.703 -22.984 -3.885 1 93.69 83 GLY A C 1
ATOM 658 O O . GLY A 1 83 ? -11.953 -22.406 -3.094 1 93.69 83 GLY A O 1
ATOM 659 N N . ALA A 1 84 ? -12.719 -22.797 -5.227 1 97.06 84 ALA A N 1
ATOM 660 C CA . ALA A 1 84 ? -11.758 -21.828 -5.762 1 97.06 84 ALA A CA 1
ATOM 661 C C . ALA A 1 84 ? -12.258 -21.219 -7.062 1 97.06 84 ALA A C 1
ATOM 663 O O . ALA A 1 84 ? -12.992 -21.859 -7.816 1 97.06 84 ALA A O 1
ATOM 664 N N . ALA A 1 85 ? -11.906 -20 -7.266 1 98.31 85 ALA A N 1
ATOM 665 C CA . ALA A 1 85 ? -12.242 -19.312 -8.508 1 98.31 85 ALA A CA 1
ATOM 666 C C . ALA A 1 85 ? -11.102 -18.406 -8.961 1 98.31 85 ALA A C 1
ATOM 668 O O . ALA A 1 85 ? -10.359 -17.875 -8.141 1 98.31 85 ALA A O 1
ATOM 669 N N . VAL A 1 86 ? -10.977 -18.344 -10.297 1 98.5 86 VAL A N 1
ATOM 670 C CA . VAL A 1 86 ? -9.938 -17.484 -10.875 1 98.5 86 VAL A CA 1
ATOM 671 C C . VAL A 1 86 ? -10.547 -16.609 -11.961 1 98.5 86 VAL A C 1
ATOM 673 O O . VAL A 1 86 ? -11.43 -17.047 -12.703 1 98.5 86 VAL A O 1
ATOM 676 N N . TYR A 1 87 ? -10.195 -15.391 -11.984 1 98.44 87 TYR A N 1
ATOM 677 C CA . TYR A 1 87 ? -10.492 -14.484 -13.078 1 98.44 87 TYR A CA 1
ATOM 678 C C . TYR A 1 87 ? -9.242 -13.742 -13.531 1 98.44 87 TYR A C 1
ATOM 680 O O . TYR A 1 87 ? -8.508 -13.188 -12.711 1 98.44 87 TYR A O 1
ATOM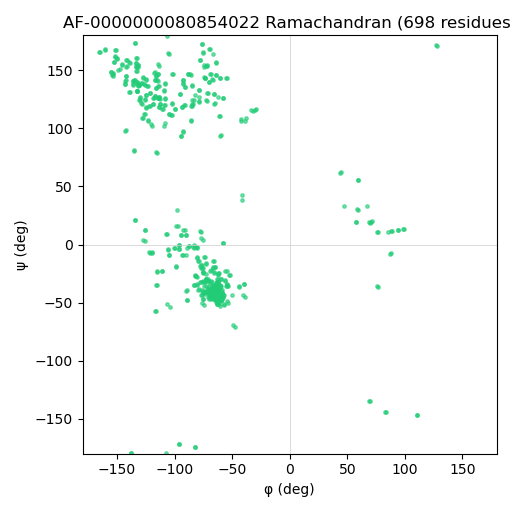 688 N N . SER A 1 88 ? -8.938 -13.852 -14.812 1 98.19 88 SER A N 1
ATOM 689 C CA . SER A 1 88 ? -7.738 -13.273 -15.398 1 98.19 88 SER A CA 1
ATOM 690 C C . SER A 1 88 ? -8.062 -12.5 -16.672 1 98.19 88 SER A C 1
ATOM 692 O O . SER A 1 88 ? -8.891 -12.938 -17.469 1 98.19 88 SER A O 1
ATOM 694 N N . ILE A 1 89 ? -7.457 -11.297 -16.812 1 97.69 89 ILE A N 1
ATOM 695 C CA . ILE A 1 89 ? -7.688 -10.516 -18.031 1 97.69 89 ILE A CA 1
ATOM 696 C C . ILE A 1 89 ? -6.352 -10.008 -18.578 1 97.69 89 ILE A C 1
ATOM 698 O O . ILE A 1 89 ? -5.406 -9.789 -17.812 1 97.69 89 ILE A O 1
ATOM 702 N N . GLN A 1 90 ? -6.316 -9.875 -19.828 1 96.94 90 GLN A N 1
ATOM 703 C CA . GLN A 1 90 ? -5.148 -9.289 -20.469 1 96.94 90 GLN A CA 1
ATOM 704 C C . GLN A 1 90 ? -4.984 -7.82 -20.078 1 96.94 90 GLN A C 1
ATOM 706 O O . GLN A 1 90 ? -3.861 -7.332 -19.938 1 96.94 90 GLN A O 1
ATOM 711 N N . GLY A 1 91 ? -6.168 -7.16 -19.969 1 94.44 91 GLY A N 1
ATOM 712 C CA . GLY A 1 91 ? -6.133 -5.754 -19.609 1 94.44 91 GLY A CA 1
ATOM 713 C C . GLY A 1 91 ? -5.555 -4.863 -20.688 1 94.44 91 GLY A C 1
ATOM 714 O O . GLY A 1 91 ? -5.906 -4.996 -21.859 1 94.44 91 GLY A O 1
ATOM 715 N N . ARG A 1 92 ? -4.688 -3.967 -20.328 1 92.25 92 ARG A N 1
ATOM 716 C CA . ARG A 1 92 ? -4.207 -2.932 -21.234 1 92.25 92 ARG A CA 1
ATOM 717 C C . ARG A 1 92 ? -2.883 -3.334 -21.875 1 92.25 92 ARG A C 1
ATOM 719 O O . ARG A 1 92 ? -2.301 -2.568 -22.641 1 92.25 92 ARG A O 1
ATOM 726 N N . ARG A 1 93 ? -2.422 -4.492 -21.516 1 93.31 93 ARG A N 1
ATOM 727 C CA . ARG A 1 93 ? -1.199 -4.992 -22.141 1 93.31 93 ARG A CA 1
ATOM 728 C C . ARG A 1 93 ? -1.477 -5.539 -23.531 1 93.31 93 ARG A C 1
ATOM 730 O O . ARG A 1 93 ? -2.602 -5.941 -23.844 1 93.31 93 ARG A O 1
ATOM 737 N N . ASP A 1 94 ? -0.399 -5.59 -24.328 1 91.94 94 ASP A N 1
ATOM 738 C CA . ASP A 1 94 ? -0.533 -6.109 -25.688 1 91.94 94 ASP A CA 1
ATOM 739 C C . ASP A 1 94 ? -0.725 -7.625 -25.672 1 91.94 94 ASP A C 1
ATOM 741 O O . ASP A 1 94 ? -1.351 -8.18 -26.578 1 91.94 94 ASP A O 1
ATOM 745 N N . HIS A 1 95 ? -0.175 -8.25 -24.688 1 94.44 95 HIS A N 1
ATOM 746 C CA . HIS A 1 95 ? -0.253 -9.703 -24.609 1 94.44 95 HIS A CA 1
ATOM 747 C C . HIS A 1 95 ? -0.495 -10.172 -23.188 1 94.44 95 HIS A C 1
ATOM 749 O O . HIS A 1 95 ? -0.207 -9.445 -22.234 1 94.44 95 HIS A O 1
ATOM 755 N N . MET A 1 96 ? -1.031 -11.352 -23.109 1 97.19 96 MET A N 1
ATOM 756 C CA . MET A 1 96 ? -1.244 -12 -21.828 1 97.19 96 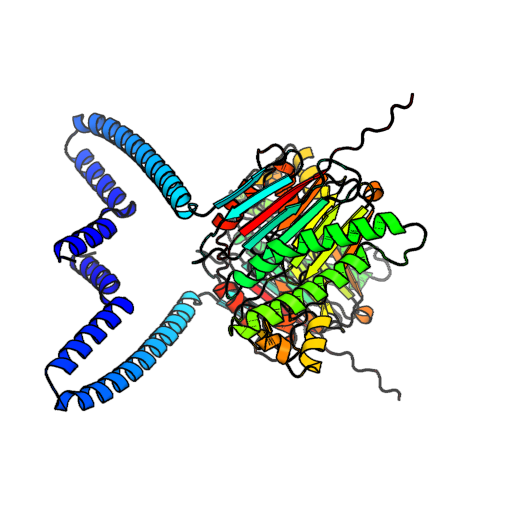MET A CA 1
ATOM 757 C C . MET A 1 96 ? -0.05 -12.867 -21.438 1 97.19 96 MET A C 1
ATOM 759 O O . MET A 1 96 ? 0.275 -13.82 -22.156 1 97.19 96 MET A O 1
ATOM 763 N N . GLU A 1 97 ? 0.545 -12.523 -20.297 1 97.94 97 GLU A N 1
ATOM 764 C CA . GLU A 1 97 ? 1.719 -13.281 -19.875 1 97.94 97 GLU A CA 1
ATOM 765 C C . GLU A 1 97 ? 1.484 -13.961 -18.516 1 97.94 97 GLU A C 1
ATOM 767 O O . GLU A 1 97 ? 2.281 -14.797 -18.094 1 97.94 97 GLU A O 1
ATOM 772 N N . ASP A 1 98 ? 0.378 -13.648 -17.906 1 98.5 98 ASP A N 1
ATOM 773 C CA . ASP A 1 98 ? 0.028 -14.32 -16.656 1 98.5 98 ASP A CA 1
ATOM 774 C C . ASP A 1 98 ? -0.424 -15.758 -16.906 1 98.5 98 ASP A C 1
ATOM 776 O O . ASP A 1 98 ? -1.043 -16.047 -17.922 1 98.5 98 ASP A O 1
ATOM 780 N N . ARG A 1 99 ? -0.074 -16.609 -16.031 1 98.69 99 ARG A N 1
ATOM 781 C CA . ARG A 1 99 ? -0.6 -17.969 -15.992 1 98.69 99 ARG A CA 1
ATOM 782 C C . ARG A 1 99 ? -1.018 -18.359 -14.57 1 98.69 99 ARG A C 1
ATOM 784 O O . ARG A 1 99 ? -0.545 -17.781 -13.602 1 98.69 99 ARG A O 1
ATOM 791 N N . PHE A 1 100 ? -1.947 -19.25 -14.523 1 98.69 100 PHE A N 1
ATOM 792 C CA . PHE A 1 100 ? -2.379 -19.797 -13.242 1 98.69 100 PHE A CA 1
ATOM 793 C C . PHE A 1 100 ? -2.668 -21.297 -13.352 1 98.69 100 PHE A C 1
ATOM 795 O O . PHE A 1 100 ? -2.795 -21.828 -14.461 1 98.69 100 PHE A O 1
ATOM 802 N N . GLY A 1 101 ? -2.639 -21.953 -12.203 1 97 101 GLY A N 1
ATOM 803 C CA . GLY A 1 101 ? -2.961 -23.375 -12.172 1 97 101 GLY A CA 1
ATOM 804 C C . GLY A 1 101 ? -3.492 -23.844 -10.836 1 97 101 GLY A C 1
ATOM 805 O O . GLY A 1 101 ? -3.105 -23.312 -9.789 1 97 101 GLY A O 1
ATOM 806 N N . ILE A 1 102 ? -4.414 -24.781 -10.914 1 96.62 102 ILE A N 1
ATOM 807 C CA . ILE A 1 102 ? -4.938 -25.469 -9.742 1 96.62 102 ILE A CA 1
ATOM 808 C C . ILE A 1 102 ? -4.859 -26.984 -9.953 1 96.62 102 ILE A C 1
ATOM 810 O O . ILE A 1 102 ? -5.367 -27.5 -10.945 1 96.62 102 ILE A O 1
ATOM 814 N N . LEU A 1 103 ? -4.168 -27.641 -9.102 1 95.44 103 LEU A N 1
ATOM 815 C CA . LEU A 1 103 ? -4.055 -29.094 -9.172 1 95.44 103 LEU A CA 1
ATOM 816 C C . LEU A 1 103 ? -4.523 -29.75 -7.871 1 95.44 103 LEU A C 1
ATOM 818 O O . LEU A 1 103 ? -3.883 -29.578 -6.828 1 95.44 103 LEU A O 1
ATOM 822 N N . ALA A 1 104 ? -5.629 -30.344 -7.957 1 91.19 104 ALA A N 1
ATOM 823 C CA . ALA A 1 104 ? -6.195 -31.062 -6.816 1 91.19 104 ALA A CA 1
ATOM 824 C C . ALA A 1 104 ? -6.312 -32.562 -7.117 1 91.19 104 ALA A C 1
ATOM 826 O O . ALA A 1 104 ? -6.512 -32.938 -8.266 1 91.19 104 ALA A O 1
ATOM 827 N N . ASP A 1 105 ? -6.105 -33.344 -6.102 1 84.69 105 ASP A N 1
ATOM 828 C CA . ASP A 1 105 ? -6.363 -34.781 -6.234 1 84.69 105 ASP A CA 1
ATOM 829 C C . ASP A 1 105 ? -7.832 -35.094 -5.961 1 84.69 105 ASP A C 1
ATOM 831 O O . ASP A 1 105 ? -8.266 -35.094 -4.809 1 84.69 105 ASP A O 1
ATOM 835 N N . THR A 1 106 ? -8.555 -35.406 -6.941 1 80.06 106 THR A N 1
ATOM 836 C CA . THR A 1 106 ? -9.984 -35.625 -6.812 1 80.06 106 THR A CA 1
ATOM 837 C C . THR A 1 106 ? -10.258 -37 -6.195 1 80.06 106 THR A C 1
ATOM 839 O O . THR A 1 106 ? -11.336 -37.25 -5.652 1 80.06 106 THR A O 1
ATOM 842 N N . LEU A 1 107 ? -9.242 -37.875 -6.289 1 77.69 107 LEU A N 1
ATOM 843 C CA . LEU A 1 107 ? -9.43 -39.219 -5.781 1 77.69 107 LEU A CA 1
ATOM 844 C C . LEU A 1 107 ? -9.039 -39.312 -4.312 1 77.69 107 LEU A C 1
ATOM 846 O O . LEU A 1 107 ? -9.672 -40.031 -3.539 1 77.69 107 LEU A O 1
ATOM 850 N N . ASN A 1 108 ? -7.973 -38.625 -3.99 1 78.69 108 ASN A N 1
ATOM 851 C CA . ASN A 1 108 ? -7.488 -38.625 -2.613 1 78.69 108 ASN A CA 1
ATOM 852 C C . ASN A 1 108 ? -7.457 -37.219 -2.029 1 78.69 108 ASN A C 1
ATOM 854 O O . ASN A 1 108 ? -6.473 -36.5 -2.191 1 78.69 108 ASN A O 1
ATOM 858 N N . LYS A 1 109 ? -8.383 -36.969 -1.243 1 77 109 LYS A N 1
ATOM 859 C CA . LYS A 1 109 ? -8.57 -35.625 -0.701 1 77 109 LYS A CA 1
ATOM 860 C C . LYS A 1 109 ? -7.52 -35.312 0.366 1 77 109 LYS A C 1
ATOM 862 O O . LYS A 1 109 ? -7.371 -34.156 0.781 1 77 109 LYS A O 1
ATOM 867 N N . SER A 1 110 ? -6.797 -36.312 0.782 1 79.06 110 SER A N 1
ATOM 868 C CA . SER A 1 110 ? -5.762 -36.094 1.785 1 79.06 110 SER A CA 1
ATOM 869 C C . SER A 1 110 ? -4.52 -35.438 1.165 1 79.06 110 SER A C 1
ATOM 871 O O . SER A 1 110 ? -3.686 -34.875 1.873 1 79.06 110 SER A O 1
ATOM 873 N N . HIS A 1 111 ? -4.465 -35.594 -0.135 1 84.81 111 HIS A N 1
ATOM 874 C CA . HIS A 1 111 ? -3.346 -34.969 -0.826 1 84.81 111 HIS A CA 1
ATOM 875 C C . HIS A 1 111 ? -3.521 -33.469 -0.896 1 84.81 111 HIS A C 1
ATOM 877 O O . HIS A 1 111 ? -4.641 -32.969 -1.062 1 84.81 111 HIS A O 1
ATOM 883 N N . PRO A 1 112 ? -2.453 -32.781 -0.783 1 91.38 112 PRO A N 1
ATOM 884 C CA . PRO A 1 112 ? -2.551 -31.328 -0.816 1 91.38 112 PRO A CA 1
ATOM 885 C C . PRO A 1 112 ? -2.984 -30.797 -2.18 1 91.38 112 PRO A C 1
ATOM 887 O O . PRO A 1 112 ? -2.65 -31.391 -3.211 1 91.38 112 PRO A O 1
ATOM 890 N N . THR A 1 113 ? -3.768 -29.797 -2.152 1 95.06 113 THR A N 1
ATOM 891 C CA . THR A 1 113 ? -4.094 -29.062 -3.369 1 95.06 113 THR A CA 1
ATOM 892 C C . THR A 1 113 ? -3.033 -28 -3.666 1 95.06 113 THR A C 1
ATOM 894 O O . THR A 1 113 ? -2.551 -27.328 -2.754 1 95.06 113 THR A O 1
ATOM 897 N N . ILE A 1 114 ? -2.637 -27.875 -4.938 1 97.5 114 ILE A N 1
ATOM 898 C CA . ILE A 1 114 ? -1.593 -26.953 -5.344 1 97.5 114 ILE A CA 1
ATOM 899 C C . ILE A 1 114 ? -2.213 -25.797 -6.125 1 97.5 114 ILE A C 1
ATOM 901 O O . ILE A 1 114 ? -2.92 -26 -7.113 1 97.5 114 ILE A O 1
ATOM 905 N N . PHE A 1 115 ? -2.051 -24.594 -5.633 1 98.44 115 PHE A N 1
ATOM 906 C CA . PHE A 1 115 ? -2.467 -23.375 -6.32 1 98.44 115 PHE A CA 1
ATOM 907 C C . PHE A 1 115 ? -1.256 -22.578 -6.801 1 98.44 115 PHE A C 1
ATOM 909 O O . PHE A 1 115 ? -0.292 -22.406 -6.055 1 98.44 115 PHE A O 1
ATOM 916 N N . GLY A 1 116 ? -1.266 -22.141 -8.039 1 98.75 116 GLY A N 1
ATOM 917 C CA . GLY A 1 116 ? -0.134 -21.406 -8.57 1 98.75 116 GLY A CA 1
ATOM 918 C C . GLY A 1 116 ? -0.544 -20.188 -9.375 1 98.75 116 GLY A C 1
ATOM 919 O O . GLY A 1 116 ? -1.533 -20.219 -10.109 1 98.75 116 GLY A O 1
ATOM 920 N N . VAL A 1 117 ? 0.135 -19.094 -9.188 1 98.88 117 VAL A N 1
ATOM 921 C CA . VAL A 1 117 ? 0.044 -17.891 -10.008 1 98.88 117 VAL A CA 1
ATOM 922 C C . VAL A 1 117 ? 1.431 -17.516 -10.523 1 98.88 117 VAL A C 1
ATOM 924 O O . VAL A 1 117 ? 2.381 -17.391 -9.75 1 98.88 117 VAL A O 1
ATOM 927 N N . PHE A 1 118 ? 1.555 -17.312 -11.805 1 98.94 118 PHE A N 1
ATOM 928 C CA . PHE A 1 118 ? 2.807 -17.016 -12.484 1 98.94 118 PHE A CA 1
ATOM 929 C C . PHE A 1 118 ? 2.666 -15.758 -13.344 1 98.94 118 PHE A C 1
ATOM 931 O O . PHE A 1 118 ? 1.944 -15.766 -14.344 1 98.94 118 PHE A O 1
ATOM 938 N N . ASP A 1 119 ? 3.281 -14.719 -12.93 1 98.81 119 ASP A N 1
ATOM 939 C CA . ASP A 1 119 ? 3.27 -13.453 -13.664 1 98.81 119 ASP A CA 1
ATOM 940 C C . ASP A 1 119 ? 4.469 -13.352 -14.609 1 98.81 119 ASP A C 1
ATOM 942 O O . ASP A 1 119 ? 5.551 -12.938 -14.203 1 98.81 119 ASP A O 1
ATOM 946 N N . GLY A 1 120 ? 4.242 -13.68 -15.859 1 98.69 120 GLY A N 1
ATOM 947 C CA . GLY A 1 120 ? 5.305 -13.656 -16.859 1 98.69 120 GLY A CA 1
ATOM 948 C C . GLY A 1 120 ? 5.684 -12.25 -17.281 1 98.69 120 GLY A C 1
ATOM 949 O O . GLY A 1 120 ? 4.844 -11.352 -17.297 1 98.69 120 GLY A O 1
ATOM 950 N N . HIS A 1 121 ? 6.875 -12.102 -17.719 1 97.94 121 HIS A N 1
ATOM 951 C CA . HIS A 1 121 ? 7.387 -10.859 -18.281 1 97.94 121 HIS A CA 1
ATOM 952 C C . HIS A 1 121 ? 8.438 -11.133 -19.344 1 97.94 121 HIS A C 1
ATOM 954 O O . HIS A 1 121 ? 9.141 -12.148 -19.297 1 97.94 121 HIS A O 1
ATOM 960 N N . GLY A 1 122 ? 8.539 -10.297 -20.266 1 96.12 122 GLY A N 1
ATOM 961 C CA . GLY A 1 122 ? 9.438 -10.523 -21.375 1 96.12 122 GLY A CA 1
ATOM 962 C C . GLY A 1 122 ? 8.992 -11.648 -22.297 1 96.12 122 GLY A C 1
ATOM 963 O O . GLY A 1 122 ? 9.797 -12.211 -23.047 1 96.12 122 GLY A O 1
ATOM 964 N N . GLY A 1 123 ? 7.809 -11.977 -22.219 1 96.31 123 GLY A N 1
ATOM 965 C CA . GLY A 1 123 ? 7.223 -13.102 -22.938 1 96.31 123 GLY A CA 1
ATOM 966 C C . GLY A 1 123 ? 6.469 -14.055 -22.016 1 96.31 123 GLY A C 1
ATOM 967 O O . GLY A 1 123 ? 6.598 -13.984 -20.797 1 96.31 123 GLY A O 1
ATOM 968 N N . GLU A 1 124 ? 5.77 -14.969 -22.609 1 96.88 124 GLU A N 1
ATOM 969 C CA . GLU A 1 124 ? 4.93 -15.859 -21.812 1 96.88 124 GLU A CA 1
ATOM 970 C C . GLU A 1 124 ? 5.605 -17.203 -21.594 1 96.88 124 GLU A C 1
ATOM 972 O O . GLU A 1 124 ? 5.109 -18.047 -20.844 1 96.88 124 GLU A O 1
ATOM 977 N N . ALA A 1 125 ? 6.746 -17.453 -22.141 1 98.06 125 ALA A N 1
ATOM 978 C CA . ALA A 1 125 ? 7.355 -18.781 -22.203 1 98.06 125 ALA A CA 1
ATOM 979 C C . ALA A 1 125 ? 7.688 -19.297 -20.797 1 98.06 125 ALA A C 1
ATOM 981 O O . ALA A 1 125 ? 7.434 -20.453 -20.484 1 98.06 125 ALA A O 1
ATOM 982 N N . ALA A 1 126 ? 8.281 -18.438 -20.031 1 98.69 126 ALA A N 1
ATOM 983 C CA . ALA A 1 126 ? 8.672 -18.859 -18.688 1 98.69 126 ALA A CA 1
ATOM 984 C C . ALA A 1 126 ? 7.457 -19.219 -17.844 1 98.69 126 ALA A C 1
ATOM 986 O O . ALA A 1 126 ? 7.441 -20.266 -17.188 1 98.69 126 ALA A O 1
ATOM 987 N N . ALA A 1 127 ? 6.465 -18.391 -17.875 1 98.88 127 ALA A N 1
ATOM 988 C CA . ALA A 1 127 ? 5.246 -18.625 -17.094 1 98.88 127 ALA A CA 1
ATOM 989 C C . ALA A 1 127 ? 4.539 -19.891 -17.578 1 98.88 127 ALA A C 1
ATOM 991 O O . ALA A 1 127 ? 4.02 -20.672 -16.781 1 98.88 127 ALA A O 1
ATOM 992 N N . GLU A 1 128 ? 4.535 -20.062 -18.859 1 98.31 128 GLU A N 1
ATOM 993 C CA . GLU A 1 128 ? 3.914 -21.25 -19.438 1 98.31 128 GLU A CA 1
ATOM 994 C C . GLU A 1 128 ? 4.625 -22.516 -18.984 1 98.31 128 GLU A C 1
ATOM 996 O O . GLU A 1 128 ? 3.977 -23.516 -18.656 1 98.31 128 GLU A O 1
ATOM 1001 N N . TYR A 1 129 ? 5.879 -22.484 -19.031 1 98.44 129 TYR A N 1
ATOM 1002 C CA . TYR A 1 129 ? 6.652 -23.656 -18.609 1 98.44 129 TYR A CA 1
ATOM 1003 C C . TYR A 1 129 ? 6.418 -23.953 -17.141 1 98.44 129 TYR A C 1
ATOM 1005 O O . TYR A 1 129 ? 6.227 -25.109 -16.75 1 98.44 129 TYR A O 1
ATOM 1013 N N . ALA A 1 130 ? 6.461 -22.938 -16.281 1 98.69 130 ALA A N 1
ATOM 1014 C CA . ALA A 1 130 ? 6.254 -23.109 -14.852 1 98.69 130 ALA A CA 1
ATOM 1015 C C . ALA A 1 130 ? 4.867 -23.672 -14.562 1 98.69 130 ALA A C 1
ATOM 1017 O O . ALA A 1 130 ? 4.723 -24.625 -13.789 1 98.69 130 ALA A O 1
ATOM 1018 N N . LYS A 1 131 ? 3.885 -23.141 -15.156 1 98.25 131 LYS A N 1
ATOM 1019 C CA . LYS A 1 131 ? 2.502 -23.578 -14.969 1 98.25 131 LYS A CA 1
ATOM 1020 C C . LYS A 1 131 ? 2.332 -25.047 -15.352 1 98.25 131 LYS A C 1
ATOM 1022 O O . LYS A 1 131 ? 1.631 -25.781 -14.664 1 98.25 131 LYS A O 1
ATOM 1027 N N . SER A 1 132 ? 2.994 -25.438 -16.391 1 97.56 132 SER A N 1
ATOM 1028 C CA . SER A 1 132 ? 2.775 -26.766 -16.969 1 97.56 132 SER A CA 1
ATOM 1029 C C . SER A 1 132 ? 3.559 -27.828 -16.219 1 97.56 132 SER A C 1
ATOM 1031 O O . SER A 1 132 ? 3.15 -29 -16.172 1 97.56 132 SER A O 1
ATOM 1033 N N . HIS A 1 133 ? 4.664 -27.469 -15.586 1 98 133 HIS A N 1
ATOM 1034 C CA . HIS A 1 133 ? 5.57 -28.5 -15.094 1 98 133 HIS A CA 1
ATOM 1035 C C . HIS A 1 133 ? 5.66 -28.469 -13.57 1 98 133 HIS A C 1
ATOM 1037 O O . HIS A 1 133 ? 5.699 -29.531 -12.93 1 98 133 HIS A O 1
ATOM 1043 N N . LEU A 1 134 ? 5.59 -27.312 -12.984 1 98.12 134 LEU A N 1
ATOM 1044 C CA . LEU A 1 134 ? 5.895 -27.203 -11.562 1 98.12 134 LEU A CA 1
ATOM 1045 C C . LEU A 1 134 ? 4.867 -27.953 -10.727 1 98.12 134 LEU A C 1
ATOM 1047 O O . LEU A 1 134 ? 5.234 -28.734 -9.844 1 98.12 134 LEU A O 1
ATOM 1051 N N . PRO A 1 135 ? 3.578 -27.812 -10.984 1 96.31 135 PRO A N 1
ATOM 1052 C CA . PRO A 1 135 ? 2.6 -28.531 -10.172 1 96.31 135 PRO A CA 1
ATOM 1053 C C . PRO A 1 135 ? 2.764 -30.047 -10.258 1 96.31 135 PRO A C 1
ATOM 1055 O O . PRO A 1 135 ? 2.596 -30.75 -9.258 1 96.31 135 PRO A O 1
ATOM 1058 N N . ILE A 1 136 ? 3.119 -30.531 -11.406 1 94.25 136 ILE A N 1
ATOM 1059 C CA . ILE A 1 136 ? 3.307 -31.953 -11.617 1 94.25 136 ILE A CA 1
ATOM 1060 C C . ILE A 1 136 ? 4.527 -32.438 -10.828 1 94.25 136 ILE A C 1
ATOM 1062 O O . ILE A 1 136 ? 4.48 -33.469 -10.156 1 94.25 136 ILE A O 1
ATOM 1066 N N . MET A 1 137 ? 5.555 -31.656 -10.93 1 95.44 137 MET A N 1
ATOM 1067 C CA . MET A 1 137 ? 6.781 -31.969 -10.195 1 95.44 137 MET A CA 1
ATOM 1068 C C . MET A 1 137 ? 6.52 -32 -8.695 1 95.44 137 MET A C 1
ATOM 1070 O O . MET A 1 137 ? 7.008 -32.906 -7.992 1 95.44 137 MET A O 1
ATOM 1074 N N . LEU A 1 138 ? 5.773 -31.094 -8.266 1 95.5 138 LEU A N 1
ATOM 1075 C CA . LEU A 1 138 ? 5.453 -31 -6.844 1 95.5 138 LEU A CA 1
ATOM 1076 C C . LEU A 1 138 ? 4.613 -32.188 -6.398 1 95.5 138 LEU A C 1
ATOM 1078 O O . LEU A 1 138 ? 4.887 -32.781 -5.359 1 95.5 138 LEU A O 1
ATOM 1082 N N . ARG A 1 139 ? 3.627 -32.531 -7.133 1 92 139 ARG A N 1
ATOM 1083 C CA . ARG A 1 139 ? 2.754 -33.656 -6.797 1 92 139 ARG A CA 1
ATOM 1084 C C . ARG A 1 139 ? 3.547 -34.938 -6.672 1 92 139 ARG A C 1
ATOM 1086 O O . ARG A 1 139 ? 3.354 -35.719 -5.723 1 92 139 ARG A O 1
ATOM 1093 N N . GLN A 1 140 ? 4.418 -35.156 -7.609 1 91 140 GLN A N 1
ATOM 1094 C CA . GLN A 1 140 ? 5.227 -36.375 -7.621 1 91 140 GLN A CA 1
ATOM 1095 C C . GLN A 1 140 ? 6.102 -36.469 -6.371 1 91 140 GLN A C 1
ATOM 1097 O O . GLN A 1 140 ? 6.176 -37.5 -5.734 1 91 140 GLN A O 1
ATOM 1102 N N . GLN A 1 141 ? 6.699 -35.406 -6.102 1 91.12 141 GLN A N 1
ATOM 1103 C CA . GLN A 1 141 ? 7.582 -35.375 -4.941 1 91.12 141 GLN A CA 1
ATOM 1104 C C . GLN A 1 141 ? 6.789 -35.5 -3.645 1 91.12 141 GLN A C 1
ATOM 1106 O O . GLN A 1 141 ? 7.242 -36.156 -2.689 1 91.12 141 GLN A O 1
ATOM 1111 N N . LEU A 1 142 ? 5.676 -34.875 -3.57 1 88.88 142 LEU A N 1
ATOM 1112 C CA . LEU A 1 142 ? 4.836 -34.938 -2.377 1 88.88 142 LEU A CA 1
ATOM 1113 C C . LEU A 1 142 ? 4.301 -36.344 -2.145 1 88.88 142 LEU A C 1
ATOM 1115 O O . LEU A 1 142 ? 4.188 -36.781 -1.001 1 88.88 142 LEU A O 1
ATOM 1119 N N . GLN A 1 143 ? 3.975 -37.031 -3.211 1 84.38 143 GLN A N 1
ATOM 1120 C CA . GLN A 1 143 ? 3.504 -38.406 -3.107 1 84.38 143 GLN A CA 1
ATOM 1121 C C . GLN A 1 143 ? 4.609 -39.312 -2.609 1 84.38 143 GLN A C 1
ATOM 1123 O O . GLN A 1 143 ? 4.363 -40.219 -1.794 1 84.38 143 GLN A O 1
ATOM 1128 N N . ARG A 1 144 ? 5.77 -39.062 -3.119 1 83.12 144 ARG A N 1
ATOM 1129 C CA . ARG A 1 144 ? 6.914 -39.844 -2.658 1 83.12 144 ARG A CA 1
ATOM 1130 C C . ARG A 1 144 ? 7.195 -39.594 -1.182 1 83.12 144 ARG A C 1
ATOM 1132 O O . ARG A 1 144 ? 7.52 -40.531 -0.436 1 83.12 144 ARG A O 1
ATOM 1139 N N . TYR A 1 145 ? 7.082 -38.406 -0.863 1 79.94 145 TYR A N 1
ATOM 1140 C CA . TYR A 1 145 ? 7.297 -38 0.52 1 79.94 145 TYR A CA 1
ATOM 1141 C C . TYR A 1 145 ? 6.281 -38.656 1.446 1 79.94 145 TYR A C 1
ATOM 1143 O O . TYR A 1 145 ? 6.629 -39.094 2.543 1 79.94 145 TYR A O 1
ATOM 1151 N N . GLU A 1 146 ? 5.043 -38.656 1.076 1 76.31 146 GLU A N 1
ATOM 1152 C CA . GLU A 1 146 ? 3.99 -39.25 1.892 1 76.31 146 GLU A CA 1
ATOM 1153 C C . GLU A 1 146 ? 4.219 -40.75 2.084 1 76.31 146 GLU A C 1
ATOM 1155 O O . GLU A 1 146 ? 3.91 -41.312 3.143 1 76.31 146 GLU A O 1
ATOM 1160 N N . LYS A 1 147 ? 4.785 -41.344 1.094 1 74.31 147 LYS A N 1
ATOM 1161 C CA . LYS A 1 147 ? 5.047 -42.781 1.163 1 74.31 147 LYS A CA 1
ATOM 1162 C C . LYS A 1 147 ? 6.23 -43.062 2.078 1 74.31 147 LYS A C 1
ATOM 1164 O O . LYS A 1 147 ? 6.297 -44.125 2.689 1 74.31 147 LYS A O 1
ATOM 1169 N N . GLN A 1 148 ? 7.035 -42.062 2.201 1 68.06 148 GLN A N 1
ATOM 1170 C CA . GLN A 1 148 ? 8.258 -42.281 2.967 1 68.06 148 GLN A CA 1
ATOM 1171 C C . GLN A 1 148 ? 8.172 -41.625 4.34 1 68.06 148 GLN A C 1
ATOM 1173 O O . GLN A 1 148 ? 9.148 -41.625 5.09 1 68.06 148 GLN A O 1
ATOM 1178 N N . LYS A 1 149 ? 7.148 -40.906 4.68 1 62.09 149 LYS A N 1
ATOM 1179 C CA . LYS A 1 149 ? 6.934 -39.969 5.785 1 62.09 149 LYS A CA 1
ATOM 1180 C C . LYS A 1 149 ? 7.543 -40.5 7.078 1 62.09 149 LYS A C 1
ATOM 1182 O O . LYS A 1 149 ? 8.055 -39.75 7.895 1 62.09 149 LYS A O 1
ATOM 1187 N N . GLU A 1 150 ? 7.406 -41.75 7.445 1 52.91 150 GLU A N 1
ATOM 1188 C CA . GLU A 1 150 ? 7.906 -42.156 8.75 1 52.91 150 GLU A CA 1
ATOM 1189 C C . GLU A 1 150 ? 9.367 -41.75 8.938 1 52.91 150 GLU A C 1
ATOM 1191 O O . GLU A 1 150 ? 9.82 -41.531 10.062 1 52.91 150 GLU A O 1
ATOM 1196 N N . ASN A 1 151 ? 10.164 -41.594 7.898 1 50.31 151 ASN A N 1
ATOM 1197 C CA . ASN A 1 151 ? 11.602 -41.469 8.062 1 50.31 151 ASN A CA 1
ATOM 1198 C C . ASN A 1 151 ? 12.133 -40.219 7.359 1 50.31 151 ASN A C 1
ATOM 1200 O O . ASN A 1 151 ? 13.352 -40.031 7.23 1 50.31 151 ASN A O 1
ATOM 1204 N N . SER A 1 152 ? 11.242 -39.344 6.742 1 57.12 152 SER A N 1
ATOM 1205 C CA . SER A 1 152 ? 11.844 -38.375 5.812 1 57.12 152 SER A CA 1
ATOM 1206 C C . SER A 1 152 ? 11.969 -37 6.441 1 57.12 152 SER A C 1
ATOM 1208 O O . SER A 1 152 ? 11.125 -36.594 7.242 1 57.12 152 SER A O 1
ATOM 1210 N N . ALA A 1 153 ? 13.188 -36.531 6.504 1 55.47 153 ALA A N 1
ATOM 1211 C CA . ALA A 1 153 ? 13.633 -35.219 6.926 1 55.47 153 ALA A CA 1
ATOM 1212 C C . ALA A 1 153 ? 12.992 -34.125 6.066 1 55.47 153 ALA A C 1
ATOM 1214 O O . ALA A 1 153 ? 13.039 -32.938 6.414 1 55.47 153 ALA A O 1
ATOM 1215 N N . LEU A 1 154 ? 12.094 -34.562 5.082 1 67.12 154 LEU A N 1
ATOM 1216 C CA . LEU A 1 154 ? 11.586 -33.562 4.141 1 67.12 154 LEU A CA 1
ATOM 1217 C C . LEU A 1 154 ? 10.289 -32.938 4.645 1 67.12 154 LEU A C 1
ATOM 1219 O O . LEU A 1 154 ? 9.508 -33.625 5.328 1 67.12 154 LEU A O 1
ATOM 1223 N N . THR A 1 155 ? 10.242 -31.656 4.52 1 83.75 155 THR A N 1
ATOM 1224 C CA . THR A 1 155 ? 9.047 -30.875 4.84 1 83.75 155 THR A CA 1
ATOM 1225 C C . THR A 1 155 ? 8.461 -30.234 3.582 1 83.75 155 THR A C 1
ATOM 1227 O O . THR A 1 155 ? 9.109 -30.219 2.533 1 83.75 155 THR A O 1
ATOM 1230 N N . HIS A 1 156 ? 7.199 -29.984 3.598 1 88.62 156 HIS A N 1
ATOM 1231 C CA . HIS A 1 156 ? 6.594 -29.234 2.502 1 88.62 156 HIS A CA 1
ATOM 1232 C C . HIS A 1 156 ? 7.453 -28.031 2.111 1 88.62 156 HIS A C 1
ATOM 1234 O O . HIS A 1 156 ? 7.594 -27.719 0.926 1 88.62 156 HIS A O 1
ATOM 1240 N N . LYS A 1 157 ? 8.039 -27.453 3.059 1 93.44 157 LYS A N 1
ATOM 1241 C CA . LYS A 1 157 ? 8.891 -26.281 2.842 1 93.44 157 LYS A CA 1
ATOM 1242 C C . LYS A 1 157 ? 10.102 -26.625 1.986 1 93.44 157 LYS A C 1
ATOM 1244 O O . LYS A 1 157 ? 10.406 -25.938 1.018 1 93.44 157 LYS A O 1
ATOM 1249 N N . SER A 1 158 ? 10.75 -27.672 2.324 1 94 158 SER A N 1
ATOM 1250 C CA . SER A 1 158 ? 11.953 -28.078 1.599 1 94 158 SER A CA 1
ATOM 1251 C C . SER A 1 158 ? 11.609 -28.547 0.19 1 94 158 SER A C 1
ATOM 1253 O O . SER A 1 158 ? 12.375 -28.312 -0.75 1 94 158 SER A O 1
ATOM 1255 N N . ILE A 1 159 ? 10.523 -29.219 0.093 1 94.31 159 ILE A N 1
ATOM 1256 C CA . ILE A 1 159 ? 10.102 -29.719 -1.213 1 94.31 159 ILE A CA 1
ATOM 1257 C C . ILE A 1 159 ? 9.812 -28.547 -2.146 1 94.31 159 ILE A C 1
ATOM 1259 O O . ILE A 1 159 ? 10.266 -28.531 -3.295 1 94.31 159 ILE A O 1
ATOM 1263 N N . LEU A 1 160 ? 9.125 -27.562 -1.623 1 97 160 LEU A N 1
ATOM 1264 C CA . LEU A 1 160 ? 8.812 -26.375 -2.42 1 97 160 LEU A CA 1
ATOM 1265 C C . LEU A 1 160 ? 10.078 -25.656 -2.852 1 97 160 LEU A C 1
ATOM 1267 O O . LEU A 1 160 ? 10.234 -25.312 -4.023 1 97 160 LEU A O 1
ATOM 1271 N N . LYS A 1 161 ? 10.922 -25.453 -1.951 1 97.25 161 LYS A N 1
ATOM 1272 C CA . LYS A 1 161 ? 12.164 -24.75 -2.246 1 97.25 161 LYS A CA 1
ATOM 1273 C C . LYS A 1 161 ? 12.969 -25.484 -3.316 1 97.25 161 LYS A C 1
ATOM 1275 O O . LYS A 1 161 ? 13.391 -24.875 -4.305 1 97.25 161 LYS A O 1
ATOM 1280 N N . GLN A 1 162 ? 13.117 -26.75 -3.152 1 96.75 162 GLN A N 1
ATOM 1281 C CA . GLN A 1 162 ? 13.914 -27.547 -4.07 1 96.75 162 GLN A CA 1
ATOM 1282 C C . GLN A 1 162 ? 13.297 -27.578 -5.465 1 96.75 162 GLN A C 1
ATOM 1284 O O . GLN A 1 162 ? 13.992 -27.422 -6.465 1 96.75 162 GLN A O 1
ATOM 1289 N N . GLN A 1 163 ? 12.016 -27.766 -5.508 1 97.69 163 GLN A N 1
ATOM 1290 C CA . GLN A 1 163 ? 11.359 -27.922 -6.801 1 97.69 163 GLN A CA 1
ATOM 1291 C C . GLN A 1 163 ? 11.32 -26.594 -7.551 1 97.69 163 GLN A C 1
ATOM 1293 O O . GLN A 1 163 ? 11.414 -26.562 -8.781 1 97.69 163 GLN A O 1
ATOM 1298 N N . ILE A 1 164 ? 11.25 -25.5 -6.828 1 98.62 164 ILE A N 1
ATOM 1299 C CA . ILE A 1 164 ? 11.258 -24.188 -7.469 1 98.62 164 ILE A CA 1
ATOM 1300 C C . ILE A 1 164 ? 12.641 -23.891 -8.023 1 98.62 164 ILE A C 1
ATOM 1302 O O . ILE A 1 164 ? 12.773 -23.391 -9.148 1 98.62 164 ILE A O 1
ATOM 1306 N N . LEU A 1 165 ? 13.633 -24.234 -7.293 1 98.62 165 LEU A N 1
ATOM 1307 C CA . LEU A 1 165 ? 15 -24.047 -7.77 1 98.62 165 LEU A CA 1
ATOM 1308 C C . LEU A 1 165 ? 15.266 -24.906 -8.992 1 98.62 165 LEU A C 1
ATOM 1310 O O . LEU A 1 165 ? 15.891 -24.453 -9.953 1 98.62 165 LEU A O 1
ATOM 1314 N N . ASN A 1 166 ? 14.773 -26.125 -8.93 1 98.25 166 ASN A N 1
ATOM 1315 C CA . ASN A 1 166 ? 14.906 -27.016 -10.078 1 98.25 166 ASN A CA 1
ATOM 1316 C C . ASN A 1 166 ? 14.172 -26.469 -11.297 1 98.25 166 ASN A C 1
ATOM 1318 O O . ASN A 1 166 ? 14.664 -26.562 -12.422 1 98.25 166 ASN A O 1
ATOM 1322 N N . MET A 1 167 ? 13.023 -25.984 -11.023 1 98.38 167 MET A N 1
ATOM 1323 C CA . MET A 1 167 ? 12.227 -25.391 -12.094 1 98.38 167 MET A CA 1
ATOM 1324 C C . MET A 1 167 ? 12.984 -24.25 -12.773 1 98.38 167 MET A C 1
ATOM 1326 O O . MET A 1 167 ? 12.969 -24.141 -14 1 98.38 167 MET A O 1
ATOM 1330 N N . ASP A 1 168 ? 13.617 -23.422 -11.984 1 98.75 168 ASP A N 1
ATOM 1331 C CA . ASP A 1 168 ? 14.398 -22.328 -12.547 1 98.75 168 ASP A CA 1
ATOM 1332 C C . ASP A 1 168 ? 15.531 -22.844 -13.43 1 98.75 168 ASP A C 1
ATOM 1334 O O . ASP A 1 168 ? 15.789 -22.297 -14.5 1 98.75 168 ASP A O 1
ATOM 1338 N N . LYS A 1 169 ? 16.203 -23.859 -12.984 1 98.31 169 LYS A N 1
ATOM 1339 C CA . LYS A 1 169 ? 17.281 -24.453 -13.766 1 98.31 169 LYS A CA 1
ATOM 1340 C C . LYS A 1 169 ? 16.766 -24.938 -15.125 1 98.31 169 LYS A C 1
ATOM 1342 O O . LYS A 1 169 ? 17.422 -24.734 -16.156 1 98.31 169 LYS A O 1
ATOM 1347 N N . GLU A 1 170 ? 15.625 -25.562 -15.094 1 98.25 170 GLU A N 1
ATOM 1348 C CA . GLU A 1 170 ? 15.039 -26.078 -16.328 1 98.25 170 GLU A CA 1
ATOM 1349 C C . GLU A 1 170 ? 14.648 -24.938 -17.266 1 98.25 170 GLU A C 1
ATOM 1351 O O . GLU A 1 170 ? 14.891 -25.016 -18.469 1 98.25 170 GLU A O 1
ATOM 1356 N N . ILE A 1 171 ? 14.062 -23.906 -16.688 1 98.62 171 ILE A N 1
ATOM 1357 C CA . ILE A 1 171 ? 13.648 -22.766 -17.484 1 98.62 171 ILE A CA 1
ATOM 1358 C C . ILE A 1 171 ? 14.867 -22.094 -18.109 1 98.62 171 ILE A C 1
ATOM 1360 O O . ILE A 1 171 ? 14.852 -21.75 -19.297 1 98.62 171 ILE A O 1
ATOM 1364 N N . LEU A 1 172 ? 15.898 -21.922 -17.344 1 98.38 172 LEU A N 1
ATOM 1365 C CA . LEU A 1 172 ? 17.109 -21.281 -17.828 1 98.38 172 LEU A CA 1
ATOM 1366 C C . LEU A 1 172 ? 17.734 -22.094 -18.953 1 98.38 172 LEU A C 1
ATOM 1368 O O . LEU A 1 172 ? 18.172 -21.516 -19.969 1 98.38 172 LEU A O 1
ATOM 1372 N N . GLU A 1 173 ? 17.797 -23.375 -18.766 1 97.56 173 GLU A N 1
ATOM 1373 C CA . GLU A 1 173 ? 18.375 -24.234 -19.797 1 97.56 173 GLU A CA 1
ATOM 1374 C C . GLU A 1 173 ? 17.562 -24.156 -21.094 1 97.56 173 GLU A C 1
ATOM 1376 O O . GLU A 1 173 ? 18.141 -24.031 -22.188 1 97.56 173 GLU A O 1
ATOM 1381 N N . LYS A 1 174 ? 16.312 -24.219 -20.953 1 96.81 174 LYS A N 1
ATOM 1382 C CA . LYS A 1 174 ? 15.438 -24.234 -22.109 1 96.81 174 LYS A CA 1
ATOM 1383 C C . LYS A 1 174 ? 15.43 -22.875 -22.812 1 96.81 174 LYS A C 1
ATOM 1385 O O . LYS A 1 174 ? 15.555 -22.797 -24.047 1 96.81 174 LYS A O 1
ATOM 1390 N N . LEU A 1 175 ? 15.32 -21.797 -22.094 1 97.25 175 LEU A N 1
ATOM 1391 C CA . LEU A 1 175 ? 15.102 -20.484 -22.688 1 97.25 175 LEU A CA 1
ATOM 1392 C C . LEU A 1 175 ? 16.422 -19.875 -23.141 1 97.25 175 LEU A C 1
ATOM 1394 O O . LEU A 1 175 ? 16.469 -19.141 -24.141 1 97.25 175 LEU A O 1
ATOM 1398 N N . SER A 1 176 ? 17.469 -20.156 -22.391 1 94.56 176 SER A N 1
ATOM 1399 C CA . SER A 1 176 ? 18.766 -19.625 -22.812 1 94.56 176 SER A CA 1
ATOM 1400 C C . SER A 1 176 ? 19.188 -20.188 -24.156 1 94.56 176 SER A C 1
ATOM 1402 O O . SER A 1 176 ? 19.859 -19.516 -24.938 1 94.56 176 SER A O 1
ATOM 1404 N N . ALA A 1 177 ? 18.844 -21.359 -24.453 1 94.88 177 ALA A N 1
ATOM 1405 C CA . ALA A 1 177 ? 19.172 -22.016 -25.703 1 94.88 177 ALA A CA 1
ATOM 1406 C C . ALA A 1 177 ? 18.562 -21.281 -26.891 1 94.88 177 ALA A C 1
ATOM 1408 O O . ALA A 1 177 ? 19.156 -21.25 -27.984 1 94.88 177 ALA A O 1
ATOM 1409 N N . SER A 1 178 ? 17.5 -20.656 -26.719 1 95.06 178 SER A N 1
ATOM 1410 C CA . SER A 1 178 ? 16.812 -19.922 -27.797 1 95.06 178 SER A CA 1
ATOM 1411 C C . SER A 1 178 ? 16.969 -18.422 -27.609 1 95.06 178 SER A C 1
ATOM 1413 O O . SER A 1 178 ? 16.25 -17.641 -28.25 1 95.06 178 SER A O 1
ATOM 1415 N N . TYR A 1 179 ? 17.75 -17.969 -26.734 1 95.12 179 TYR A N 1
ATOM 1416 C CA . TYR A 1 179 ? 18.016 -16.562 -26.438 1 95.12 179 TYR A CA 1
ATOM 1417 C C . TYR A 1 179 ? 16.734 -15.844 -26.047 1 95.12 179 TYR A C 1
ATOM 1419 O O . TYR A 1 179 ? 16.516 -14.695 -26.438 1 95.12 179 TYR A O 1
ATOM 1427 N N . ASP A 1 180 ? 15.859 -16.609 -25.469 1 97.19 180 ASP A N 1
ATOM 1428 C CA . ASP A 1 180 ? 14.625 -16.062 -24.922 1 97.19 180 ASP A CA 1
ATOM 1429 C C . ASP A 1 180 ? 14.852 -15.516 -23.5 1 97.19 180 ASP A C 1
ATOM 1431 O O . ASP A 1 180 ? 15.203 -16.266 -22.594 1 97.19 180 ASP A O 1
ATOM 1435 N N . GLU A 1 181 ? 14.602 -14.266 -23.25 1 97.44 181 GLU A N 1
ATOM 1436 C CA . GLU A 1 181 ? 14.938 -13.609 -21.984 1 97.44 181 GLU A CA 1
ATOM 1437 C C . GLU A 1 181 ? 13.727 -13.539 -21.062 1 97.44 181 GLU A C 1
ATOM 1439 O O . GLU A 1 181 ? 13.734 -12.805 -20.062 1 97.44 181 GLU A O 1
ATOM 1444 N N . ALA A 1 182 ? 12.727 -14.344 -21.391 1 98.31 182 ALA A N 1
ATOM 1445 C CA . ALA A 1 182 ? 11.492 -14.312 -20.609 1 98.31 182 ALA A CA 1
ATOM 1446 C C . ALA A 1 182 ? 11.734 -14.766 -19.172 1 98.31 182 ALA A C 1
ATOM 1448 O O . ALA A 1 182 ? 12.594 -15.609 -18.922 1 98.31 182 ALA A O 1
ATOM 1449 N N . GLY A 1 183 ? 11.008 -14.172 -18.234 1 98.75 183 GLY A N 1
ATOM 1450 C CA . GLY A 1 183 ? 10.961 -14.562 -16.844 1 98.75 183 GLY A CA 1
ATOM 1451 C C . GLY A 1 183 ? 9.555 -14.625 -16.281 1 98.75 183 GLY A C 1
ATOM 1452 O O . GLY A 1 183 ? 8.586 -14.312 -16.984 1 98.75 183 GLY A O 1
ATOM 1453 N N . THR A 1 184 ? 9.445 -15.117 -15.023 1 98.94 184 THR A N 1
ATOM 1454 C CA . THR A 1 184 ? 8.133 -15.188 -14.383 1 98.94 184 THR A CA 1
ATOM 1455 C C . THR A 1 184 ? 8.281 -15.172 -12.867 1 98.94 184 THR A C 1
ATOM 1457 O O . THR A 1 184 ? 9.312 -15.57 -12.328 1 98.94 184 THR A O 1
ATOM 1460 N N . THR A 1 185 ? 7.27 -14.594 -12.219 1 98.94 185 THR A N 1
ATOM 1461 C CA . THR A 1 185 ? 7.129 -14.844 -10.789 1 98.94 185 THR A CA 1
ATOM 1462 C C . THR A 1 185 ? 6.695 -16.281 -10.531 1 98.94 185 THR A C 1
ATOM 1464 O O . THR A 1 185 ? 6.363 -17.016 -11.469 1 98.94 185 THR A O 1
ATOM 1467 N N . CYS A 1 186 ? 6.77 -16.688 -9.305 1 98.94 186 CYS A N 1
ATOM 1468 C CA . CYS A 1 186 ? 6.312 -18.016 -8.891 1 98.94 186 CYS A CA 1
ATOM 1469 C C . CYS A 1 186 ? 5.652 -17.953 -7.52 1 98.94 186 CYS A C 1
ATOM 1471 O O . CYS A 1 186 ? 6.336 -17.969 -6.496 1 98.94 186 CYS A O 1
ATOM 1473 N N . LEU A 1 187 ? 4.391 -17.906 -7.539 1 98.94 187 LEU A N 1
ATOM 1474 C CA . LEU A 1 187 ? 3.596 -17.969 -6.316 1 98.94 187 LEU A CA 1
ATOM 1475 C C . LEU A 1 187 ? 2.832 -19.281 -6.23 1 98.94 187 LEU A C 1
ATOM 1477 O O . LEU A 1 187 ? 1.977 -19.562 -7.074 1 98.94 187 LEU A O 1
ATOM 1481 N N . VAL A 1 188 ? 3.164 -20.094 -5.18 1 98.81 188 VAL A N 1
ATOM 1482 C CA . VAL A 1 188 ? 2.553 -21.406 -5.062 1 98.81 188 VAL A CA 1
ATOM 1483 C C . VAL A 1 188 ? 2.061 -21.625 -3.631 1 98.81 188 VAL A C 1
ATOM 1485 O O . VAL A 1 188 ? 2.783 -21.344 -2.672 1 98.81 188 VAL A O 1
ATOM 1488 N N . ALA A 1 189 ? 0.902 -22.062 -3.518 1 98.62 189 ALA A N 1
ATOM 1489 C CA . ALA A 1 189 ? 0.332 -22.438 -2.225 1 98.62 189 ALA A CA 1
ATOM 1490 C C . ALA A 1 189 ? -0.004 -23.922 -2.178 1 98.62 189 ALA A C 1
ATOM 1492 O O . ALA A 1 189 ? -0.64 -24.453 -3.094 1 98.62 189 ALA A O 1
ATOM 1493 N N . LEU A 1 190 ? 0.492 -24.609 -1.155 1 97.06 190 LEU A N 1
ATOM 1494 C CA . LEU A 1 190 ? 0.164 -26 -0.858 1 97.06 190 LEU A CA 1
ATOM 1495 C C . LEU A 1 190 ? -0.828 -26.094 0.298 1 97.06 190 LEU A C 1
ATOM 1497 O O . LEU A 1 190 ? -0.478 -25.797 1.444 1 97.06 190 LEU A O 1
ATOM 1501 N N . LEU A 1 191 ? -2.045 -26.531 -0.032 1 95.5 191 LEU A N 1
ATOM 1502 C CA . LEU A 1 191 ? -3.094 -26.594 0.979 1 95.5 191 LEU A CA 1
ATOM 1503 C C . LEU A 1 191 ? -3.336 -28.031 1.42 1 95.5 191 LEU A C 1
ATOM 1505 O O . LEU A 1 191 ? -3.783 -28.859 0.625 1 95.5 191 LEU A O 1
ATOM 1509 N N . SER A 1 192 ? -2.984 -28.266 2.619 1 90.5 192 SER A N 1
ATOM 1510 C CA . SER A 1 192 ? -3.316 -29.531 3.275 1 90.5 192 SER A CA 1
ATOM 1511 C C . SER A 1 192 ? -4.422 -29.344 4.309 1 90.5 192 SER A C 1
ATOM 1513 O O . SER A 1 192 ? -4.93 -28.234 4.484 1 90.5 192 SER A O 1
ATOM 1515 N N . GLU A 1 193 ? -4.816 -30.422 4.965 1 87.12 193 GLU A N 1
ATOM 1516 C CA . GLU A 1 193 ? -5.922 -30.375 5.918 1 87.12 193 GLU A CA 1
ATOM 1517 C C . GLU A 1 193 ? -5.598 -29.469 7.094 1 87.12 193 GLU A C 1
ATOM 1519 O O . GLU A 1 193 ? -6.465 -28.719 7.566 1 87.12 193 GLU A O 1
ATOM 1524 N N . LYS A 1 194 ? -4.379 -29.453 7.465 1 89.5 194 LYS A N 1
ATOM 1525 C CA . LYS A 1 194 ? -4.059 -28.75 8.703 1 89.5 194 LYS A CA 1
ATOM 1526 C C . LYS A 1 194 ? -3.164 -27.547 8.43 1 89.5 194 LYS A C 1
ATOM 1528 O O . LYS A 1 194 ? -3.119 -26.609 9.234 1 89.5 194 LYS A O 1
ATOM 1533 N N . ASP A 1 195 ? -2.492 -27.625 7.312 1 93.88 195 ASP A N 1
ATOM 1534 C CA . ASP A 1 195 ? -1.468 -26.594 7.109 1 93.88 195 ASP A CA 1
ATOM 1535 C C . ASP A 1 195 ? -1.574 -25.984 5.715 1 93.88 195 ASP A C 1
ATOM 1537 O O . ASP A 1 195 ? -2.074 -26.625 4.785 1 93.88 195 ASP A O 1
ATOM 1541 N N . LEU A 1 196 ? -1.146 -24.781 5.637 1 97.25 196 LEU A N 1
ATOM 1542 C CA . LEU A 1 196 ? -0.956 -24.047 4.387 1 97.25 196 LEU A CA 1
ATOM 1543 C C . LEU A 1 196 ? 0.492 -23.594 4.238 1 97.25 196 LEU A C 1
ATOM 1545 O O . LEU A 1 196 ? 1.028 -22.922 5.117 1 97.25 196 LEU A O 1
ATOM 1549 N N . THR A 1 197 ? 1.155 -24.047 3.209 1 98 197 THR A N 1
ATOM 1550 C CA . THR A 1 197 ? 2.518 -23.609 2.93 1 98 197 THR A CA 1
ATOM 1551 C C . THR A 1 197 ? 2.574 -22.812 1.634 1 98 197 THR A C 1
ATOM 1553 O O . THR A 1 197 ? 2.088 -23.266 0.595 1 98 197 THR A O 1
ATOM 1556 N N . VAL A 1 198 ? 3.137 -21.609 1.708 1 98.75 198 VAL A N 1
ATOM 1557 C CA . VAL A 1 198 ? 3.164 -20.703 0.56 1 98.75 198 VAL A CA 1
ATOM 1558 C C . VAL A 1 198 ? 4.609 -20.359 0.202 1 98.75 198 VAL A C 1
ATOM 1560 O O . VAL A 1 198 ? 5.406 -20.016 1.075 1 98.75 198 VAL A O 1
ATOM 1563 N N . ALA A 1 199 ? 4.93 -20.5 -1.053 1 98.88 199 ALA A N 1
ATOM 1564 C CA . ALA A 1 199 ? 6.234 -20.125 -1.586 1 98.88 199 ALA A CA 1
ATOM 1565 C C . ALA A 1 199 ? 6.102 -19 -2.605 1 98.88 199 ALA A C 1
ATOM 1567 O O . ALA A 1 199 ? 5.207 -19.016 -3.455 1 98.88 199 ALA A O 1
ATOM 1568 N N . ASN A 1 200 ? 6.98 -18.031 -2.455 1 98.88 200 ASN A N 1
ATOM 1569 C CA . ASN A 1 200 ? 6.898 -16.875 -3.344 1 98.88 200 ASN A CA 1
ATOM 1570 C C . ASN A 1 200 ? 8.266 -16.516 -3.924 1 98.88 200 ASN A C 1
ATOM 1572 O O . ASN A 1 200 ? 9.273 -16.547 -3.213 1 98.88 200 ASN A O 1
ATOM 1576 N N . VAL A 1 201 ? 8.32 -16.312 -5.207 1 98.88 201 VAL A N 1
ATOM 1577 C CA . VAL A 1 201 ? 9.422 -15.703 -5.941 1 98.88 201 VAL A CA 1
ATOM 1578 C C . VAL A 1 201 ? 8.891 -14.547 -6.785 1 98.88 201 VAL A C 1
ATOM 1580 O O . VAL A 1 201 ? 8.148 -14.758 -7.742 1 98.88 201 VAL A O 1
ATOM 1583 N N . GLY A 1 202 ? 9.289 -13.32 -6.418 1 98.81 202 GLY A N 1
ATOM 1584 C CA . GLY A 1 202 ? 8.844 -12.172 -7.191 1 98.81 202 GLY A CA 1
ATOM 1585 C C . GLY A 1 202 ? 7.852 -11.297 -6.445 1 98.81 202 GLY A C 1
ATOM 1586 O O . GLY A 1 202 ? 7.988 -11.086 -5.238 1 98.81 202 GLY A O 1
ATOM 1587 N N . ASP A 1 203 ? 6.898 -10.695 -7.234 1 98.44 203 ASP A N 1
ATOM 1588 C CA . ASP A 1 203 ? 6.043 -9.711 -6.574 1 98.44 203 ASP A CA 1
ATOM 1589 C C . ASP A 1 203 ? 4.566 -10.055 -6.766 1 98.44 203 ASP A C 1
ATOM 1591 O O . ASP A 1 203 ? 3.703 -9.18 -6.656 1 98.44 203 ASP A O 1
ATOM 1595 N N . SER A 1 204 ? 4.285 -11.297 -7.262 1 98.81 204 SER A N 1
ATOM 1596 C CA . SER A 1 204 ? 2.947 -11.797 -6.965 1 98.81 204 SER A CA 1
ATOM 1597 C C . SER A 1 204 ? 2.746 -11.992 -5.469 1 98.81 204 SER A C 1
ATOM 1599 O O . SER A 1 204 ? 3.717 -12.102 -4.715 1 98.81 204 SER A O 1
ATOM 1601 N N . ARG A 1 205 ? 1.44 -11.961 -5.035 1 98.81 205 ARG A N 1
ATOM 1602 C CA . ARG A 1 205 ? 1.232 -11.914 -3.59 1 98.81 205 ARG A CA 1
ATOM 1603 C C . ARG A 1 205 ? 0.031 -12.758 -3.184 1 98.81 205 ARG A C 1
ATOM 1605 O O . ARG A 1 205 ? -0.957 -12.844 -3.916 1 98.81 205 ARG A O 1
ATOM 1612 N N . ALA A 1 206 ? 0.189 -13.422 -2.061 1 98.94 206 ALA A N 1
ATOM 1613 C CA . ALA A 1 206 ? -0.923 -14.133 -1.439 1 98.94 206 ALA A CA 1
ATOM 1614 C C . ALA A 1 206 ? -1.294 -13.508 -0.098 1 98.94 206 ALA A C 1
ATOM 1616 O O . ALA A 1 206 ? -0.417 -13.117 0.674 1 98.94 206 ALA A O 1
ATOM 1617 N N . VAL A 1 207 ? -2.566 -13.359 0.151 1 98.88 207 VAL A N 1
ATOM 1618 C CA . VAL A 1 207 ? -3.107 -12.797 1.382 1 98.88 207 VAL A CA 1
ATOM 1619 C C . VAL A 1 207 ? -4.289 -13.641 1.862 1 98.88 207 VAL A C 1
ATOM 1621 O O . VAL A 1 207 ? -5.09 -14.109 1.055 1 98.88 207 VAL A O 1
ATOM 1624 N N . LEU A 1 208 ? -4.359 -13.82 3.191 1 98.62 208 LEU A N 1
ATOM 1625 C CA . LEU A 1 208 ? -5.418 -14.625 3.789 1 98.62 208 LEU A CA 1
ATOM 1626 C C . LEU A 1 208 ? -6.328 -13.758 4.66 1 98.62 208 LEU A C 1
ATOM 1628 O O . LEU A 1 208 ? -5.871 -12.797 5.281 1 98.62 208 LEU A O 1
ATOM 1632 N N . CYS A 1 209 ? -7.59 -14.023 4.613 1 98.06 209 CYS A N 1
ATOM 1633 C CA . CYS A 1 209 ? -8.531 -13.469 5.578 1 98.06 209 CYS A CA 1
ATOM 1634 C C . CYS A 1 209 ? -8.75 -14.43 6.746 1 98.06 209 CYS A C 1
ATOM 1636 O O . CYS A 1 209 ? -9.273 -15.523 6.562 1 98.06 209 CYS A O 1
ATOM 1638 N N . ASP A 1 210 ? -8.414 -14.008 7.91 1 96.25 210 ASP A N 1
ATOM 1639 C CA . ASP A 1 210 ? -8.555 -14.898 9.062 1 96.25 210 ASP A CA 1
ATOM 1640 C C . ASP A 1 210 ? -9.984 -14.906 9.586 1 96.25 210 ASP A C 1
ATOM 1642 O O . ASP A 1 210 ? -10.883 -14.328 8.961 1 96.25 210 ASP A O 1
ATOM 1646 N N . LYS A 1 211 ? -10.188 -15.586 10.703 1 94.75 211 LYS A N 1
ATOM 1647 C CA . LYS A 1 211 ? -11.516 -15.781 11.266 1 94.75 211 LYS A CA 1
ATOM 1648 C C . LYS A 1 211 ? -12.156 -14.453 11.641 1 94.75 211 LYS A C 1
ATOM 1650 O O . LYS A 1 211 ? -13.383 -14.305 11.586 1 94.75 211 LYS A O 1
ATOM 1655 N N . ASP A 1 212 ? -11.336 -13.469 11.93 1 90.69 212 ASP A N 1
ATOM 1656 C CA . ASP A 1 212 ? -11.836 -12.18 12.406 1 90.69 212 ASP A CA 1
ATOM 1657 C C . ASP A 1 212 ? -11.961 -11.18 11.25 1 90.69 212 ASP A C 1
ATOM 1659 O O . ASP A 1 212 ? -12.344 -10.031 11.461 1 90.69 212 ASP A O 1
ATOM 1663 N N . GLY A 1 213 ? -11.539 -11.602 10.094 1 91.94 213 GLY A N 1
ATOM 1664 C CA . GLY A 1 213 ? -11.656 -10.734 8.93 1 91.94 213 GLY A CA 1
ATOM 1665 C C . GLY A 1 213 ? -10.414 -9.914 8.664 1 91.94 213 GLY A C 1
ATOM 1666 O O . GLY A 1 213 ? -10.43 -8.992 7.848 1 91.94 213 GLY A O 1
ATOM 1667 N N . ASN A 1 214 ? -9.383 -10.266 9.305 1 92.44 214 ASN A N 1
ATOM 1668 C CA . ASN A 1 214 ? -8.133 -9.531 9.125 1 92.44 214 ASN A CA 1
ATOM 1669 C C . ASN A 1 214 ? -7.309 -10.094 7.973 1 92.44 214 ASN A C 1
ATOM 1671 O O . ASN A 1 214 ? -7.352 -11.297 7.703 1 92.44 214 ASN A O 1
ATOM 1675 N N . ALA A 1 215 ? -6.609 -9.156 7.324 1 96.5 215 ALA A N 1
ATOM 1676 C CA . ALA A 1 215 ? -5.684 -9.57 6.277 1 96.5 215 ALA A CA 1
ATOM 1677 C C . ALA A 1 215 ? -4.383 -10.094 6.875 1 96.5 215 ALA A C 1
ATOM 1679 O O . ALA A 1 215 ? -3.725 -9.406 7.656 1 96.5 215 ALA A O 1
ATOM 1680 N N . VAL A 1 216 ? -4.055 -11.289 6.539 1 97.69 216 VAL A N 1
ATOM 1681 C CA . VAL A 1 216 ? -2.803 -11.906 6.961 1 97.69 216 VAL A CA 1
ATOM 1682 C C . VAL A 1 216 ? -1.905 -12.148 5.75 1 97.69 216 VAL A C 1
ATOM 1684 O O . VAL A 1 216 ? -2.279 -12.875 4.824 1 97.69 216 VAL A O 1
ATOM 1687 N N . PRO A 1 217 ? -0.778 -11.531 5.746 1 98.31 217 PRO A N 1
ATOM 1688 C CA . PRO A 1 217 ? 0.116 -11.773 4.613 1 98.31 217 PRO A CA 1
ATOM 1689 C C . PRO A 1 217 ? 0.63 -13.211 4.555 1 98.31 217 PRO A C 1
ATOM 1691 O O . PRO A 1 217 ? 1.137 -13.727 5.555 1 98.31 217 PRO A O 1
ATOM 1694 N N . LEU A 1 218 ? 0.497 -13.812 3.418 1 98.75 218 LEU A N 1
ATOM 1695 C CA . LEU A 1 218 ? 1.009 -15.164 3.219 1 98.75 218 LEU A CA 1
ATOM 1696 C C . LEU A 1 218 ? 2.359 -15.141 2.512 1 98.75 218 LEU A C 1
ATOM 1698 O O . LEU A 1 218 ? 3.088 -16.141 2.512 1 98.75 218 LEU A O 1
ATOM 1702 N N . SER A 1 219 ? 2.668 -14.031 1.86 1 98.62 219 SER A N 1
ATOM 1703 C CA . SER A 1 219 ? 3.936 -13.836 1.165 1 98.62 219 SER A CA 1
ATOM 1704 C C . SER A 1 219 ? 4.324 -12.359 1.132 1 98.62 219 SER A C 1
ATOM 1706 O O . SER A 1 219 ? 3.523 -11.492 1.493 1 98.62 219 SER A O 1
ATOM 1708 N N . HIS A 1 220 ? 5.535 -12.117 0.774 1 96.75 220 HIS A N 1
ATOM 1709 C CA . HIS A 1 220 ? 6.043 -10.758 0.647 1 96.75 220 HIS A CA 1
ATOM 1710 C C . HIS A 1 220 ? 6.68 -10.531 -0.721 1 96.75 220 HIS A C 1
ATOM 1712 O O . HIS A 1 220 ? 7.34 -11.422 -1.259 1 96.75 220 HIS A O 1
ATOM 1718 N N . ASP A 1 221 ? 6.477 -9.344 -1.185 1 97.69 221 ASP A N 1
ATOM 1719 C CA . ASP A 1 221 ? 7.035 -8.969 -2.482 1 97.69 221 ASP A CA 1
ATOM 1720 C C . ASP A 1 221 ? 8.555 -8.836 -2.408 1 97.69 221 ASP A C 1
ATOM 1722 O O . ASP A 1 221 ? 9.086 -8.273 -1.446 1 97.69 221 ASP A O 1
ATOM 1726 N N . HIS A 1 222 ? 9.219 -9.289 -3.404 1 98.31 222 HIS A N 1
ATOM 1727 C CA . HIS A 1 222 ? 10.664 -9.086 -3.506 1 98.31 222 HIS A CA 1
ATOM 1728 C C . HIS A 1 222 ? 10.984 -7.848 -4.336 1 98.31 222 HIS A C 1
ATOM 1730 O O . HIS A 1 222 ? 11.156 -7.938 -5.555 1 98.31 222 HIS A O 1
ATOM 1736 N N . LYS A 1 223 ? 11.141 -6.781 -3.676 1 96.81 223 LYS A N 1
ATOM 1737 C CA . LYS A 1 223 ? 11.438 -5.516 -4.34 1 96.81 223 LYS A CA 1
ATOM 1738 C C . LYS A 1 223 ? 12.922 -5.164 -4.223 1 96.81 223 LYS A C 1
ATOM 1740 O O . LYS A 1 223 ? 13.539 -5.395 -3.18 1 96.81 223 LYS A O 1
ATOM 1745 N N . PRO A 1 224 ? 13.531 -4.496 -5.234 1 96.81 224 PRO A N 1
ATOM 1746 C CA . PRO A 1 224 ? 14.969 -4.23 -5.27 1 96.81 224 PRO A CA 1
ATOM 1747 C C . PRO A 1 224 ? 15.438 -3.352 -4.113 1 96.81 224 PRO A C 1
ATOM 1749 O O . PRO A 1 224 ? 16.547 -3.521 -3.617 1 96.81 224 PRO A O 1
ATOM 1752 N N . TYR A 1 225 ? 14.555 -2.451 -3.678 1 92.5 225 TYR A N 1
ATOM 1753 C CA . TYR A 1 225 ? 14.984 -1.441 -2.719 1 92.5 225 TYR A CA 1
ATOM 1754 C C . TYR A 1 225 ? 15.039 -2.016 -1.309 1 92.5 225 TYR A C 1
ATOM 1756 O O . TYR A 1 225 ? 15.594 -1.393 -0.398 1 92.5 225 TYR A O 1
ATOM 1764 N N . GLN A 1 226 ? 14.477 -3.139 -1.098 1 92.81 226 GLN A N 1
ATOM 1765 C CA . GLN A 1 226 ? 14.508 -3.742 0.231 1 92.81 226 GLN A CA 1
ATOM 1766 C C . GLN A 1 226 ? 15.945 -3.998 0.684 1 92.81 226 GLN A C 1
ATOM 1768 O O . GLN A 1 226 ? 16.781 -4.438 -0.107 1 92.81 226 GLN A O 1
ATOM 1773 N N . VAL A 1 227 ? 16.156 -3.818 1.871 1 88.44 227 VAL A N 1
ATOM 1774 C CA . VAL A 1 227 ? 17.516 -3.758 2.41 1 88.44 227 VAL A CA 1
ATOM 1775 C C . VAL A 1 227 ? 18.266 -5.047 2.072 1 88.44 227 VAL A C 1
ATOM 1777 O O . VAL A 1 227 ? 19.375 -5.008 1.531 1 88.44 227 VAL A O 1
ATOM 1780 N N . LYS A 1 228 ? 17.641 -6.172 2.385 1 93.12 228 LYS A N 1
ATOM 1781 C CA . LYS A 1 228 ? 18.297 -7.457 2.15 1 93.12 228 LYS A CA 1
ATOM 1782 C C . LYS A 1 228 ? 18.547 -7.684 0.664 1 93.12 228 LYS A C 1
ATOM 1784 O O . LYS A 1 228 ? 19.609 -8.164 0.277 1 93.12 228 LYS A O 1
ATOM 1789 N N . GLU A 1 229 ? 17.656 -7.359 -0.171 1 96.62 229 GLU A N 1
ATOM 1790 C CA . GLU A 1 229 ? 17.766 -7.543 -1.614 1 96.62 229 GLU A CA 1
ATOM 1791 C C . GLU A 1 229 ? 18.812 -6.594 -2.207 1 96.62 229 GLU A C 1
ATOM 1793 O O . GLU A 1 229 ? 19.625 -7 -3.035 1 96.62 229 GLU A O 1
ATOM 1798 N N . ARG A 1 230 ? 18.734 -5.414 -1.794 1 94 230 ARG A N 1
ATOM 1799 C CA . ARG A 1 230 ? 19.656 -4.398 -2.293 1 94 230 ARG A CA 1
ATOM 1800 C C . ARG A 1 230 ? 21.094 -4.762 -1.959 1 94 230 ARG A C 1
ATOM 1802 O O . ARG A 1 230 ? 21.984 -4.625 -2.803 1 94 230 ARG A O 1
ATOM 1809 N N . LYS A 1 231 ? 21.312 -5.164 -0.738 1 95.06 231 LYS A N 1
ATOM 1810 C CA . LYS A 1 231 ? 22.656 -5.57 -0.316 1 95.06 231 LYS A CA 1
ATOM 1811 C C . LYS A 1 231 ? 23.156 -6.738 -1.159 1 95.06 231 LYS A C 1
ATOM 1813 O O . LYS A 1 231 ? 24.328 -6.75 -1.571 1 95.06 231 LYS A O 1
ATOM 1818 N N . ARG A 1 232 ? 22.281 -7.648 -1.356 1 97.75 232 ARG A N 1
ATOM 1819 C CA . ARG A 1 232 ? 22.656 -8.805 -2.162 1 97.75 232 ARG A CA 1
ATOM 1820 C C . ARG A 1 232 ? 23.031 -8.391 -3.582 1 97.75 232 ARG A C 1
ATOM 1822 O O . ARG A 1 232 ? 24.016 -8.867 -4.133 1 97.75 232 ARG A O 1
ATOM 1829 N N . ILE A 1 233 ? 22.281 -7.551 -4.191 1 98.25 233 ILE A N 1
ATOM 1830 C CA . ILE A 1 233 ? 22.5 -7.086 -5.559 1 98.25 233 ILE A CA 1
ATOM 1831 C C . ILE A 1 233 ? 23.812 -6.328 -5.641 1 98.25 233 ILE A C 1
ATOM 1833 O O . ILE A 1 233 ? 24.609 -6.539 -6.562 1 98.25 233 ILE A O 1
ATOM 1837 N N . LYS A 1 234 ? 24.047 -5.492 -4.672 1 97.19 234 LYS A N 1
ATOM 1838 C CA . LYS A 1 234 ? 25.297 -4.727 -4.629 1 97.19 234 LYS A CA 1
ATOM 1839 C C . LYS A 1 234 ? 26.5 -5.648 -4.48 1 97.19 234 LYS A C 1
ATOM 1841 O O . LYS A 1 234 ? 27.531 -5.445 -5.133 1 97.19 234 LYS A O 1
ATOM 1846 N N . LYS A 1 235 ? 26.406 -6.59 -3.631 1 98 235 LYS A N 1
ATOM 1847 C CA . LYS A 1 235 ? 27.5 -7.547 -3.41 1 98 235 LYS A CA 1
ATOM 1848 C C . LYS A 1 235 ? 27.828 -8.305 -4.691 1 98 235 LYS A C 1
ATOM 1850 O O . LYS A 1 235 ? 28.984 -8.672 -4.922 1 98 235 LYS A O 1
ATOM 1855 N N . ALA A 1 236 ? 26.828 -8.477 -5.5 1 98.12 236 ALA A N 1
ATOM 1856 C CA . ALA A 1 236 ? 27.016 -9.18 -6.77 1 98.12 236 ALA A CA 1
ATOM 1857 C C . ALA A 1 236 ? 27.594 -8.242 -7.832 1 98.12 236 ALA A C 1
ATOM 1859 O O . ALA A 1 236 ? 27.812 -8.656 -8.977 1 98.12 236 ALA A O 1
ATOM 1860 N N . GLY A 1 237 ? 27.781 -6.977 -7.438 1 97.81 237 GLY A N 1
ATOM 1861 C CA . GLY A 1 237 ? 28.328 -6 -8.359 1 97.81 237 GLY A CA 1
ATOM 1862 C C . GLY A 1 237 ? 27.266 -5.293 -9.18 1 97.81 237 GLY A C 1
ATOM 1863 O O . GLY A 1 237 ? 27.578 -4.605 -10.156 1 97.81 237 GLY A O 1
ATOM 1864 N N . GLY A 1 238 ? 26.031 -5.477 -8.797 1 98.19 238 GLY A N 1
ATOM 1865 C CA . GLY A 1 238 ? 24.938 -4.84 -9.508 1 98.19 238 GLY A CA 1
ATOM 1866 C C . GLY A 1 238 ? 24.484 -3.539 -8.867 1 98.19 238 GLY A C 1
ATOM 1867 O O . GLY A 1 238 ? 25.156 -3.01 -7.984 1 98.19 238 GLY A O 1
ATOM 1868 N N . PHE A 1 239 ? 23.312 -2.994 -9.422 1 96.69 239 PHE A N 1
ATOM 1869 C CA . PHE A 1 239 ? 22.75 -1.753 -8.891 1 96.69 239 PHE A CA 1
ATOM 1870 C C . PHE A 1 239 ? 21.25 -1.708 -9.094 1 96.69 239 PHE A C 1
ATOM 1872 O O . PHE A 1 239 ? 20.688 -2.527 -9.828 1 96.69 239 PHE A O 1
ATOM 1879 N N . ILE A 1 240 ? 20.719 -0.899 -8.367 1 95.75 240 ILE A N 1
ATOM 1880 C CA . ILE A 1 240 ? 19.297 -0.61 -8.57 1 95.75 240 ILE A CA 1
ATOM 1881 C C . ILE A 1 240 ? 19.125 0.856 -8.953 1 95.75 240 ILE A C 1
ATOM 1883 O O . ILE A 1 240 ? 19.938 1.704 -8.594 1 95.75 240 ILE A O 1
ATOM 1887 N N . SER A 1 241 ? 18.141 1.125 -9.734 1 93.31 241 SER A N 1
ATOM 1888 C CA . SER A 1 241 ? 17.844 2.496 -10.133 1 93.31 241 SER A CA 1
ATOM 1889 C C . SER A 1 241 ? 16.344 2.73 -10.211 1 93.31 241 SER A C 1
ATOM 1891 O O . SER A 1 241 ? 15.562 1.785 -10.367 1 93.31 241 SER A O 1
ATOM 1893 N N . PHE A 1 242 ? 15.984 3.992 -10 1 92 242 PHE A N 1
ATOM 1894 C CA . PHE A 1 242 ? 14.562 4.336 -9.992 1 92 242 PHE A CA 1
ATOM 1895 C C . PHE A 1 242 ? 14.141 4.934 -11.328 1 92 242 PHE A C 1
ATOM 1897 O O . PHE A 1 242 ? 14.703 5.938 -11.773 1 92 242 PHE A O 1
ATOM 1904 N N . ASN A 1 243 ? 13.297 4.336 -12.031 1 88.19 243 ASN A N 1
ATOM 1905 C CA . ASN A 1 243 ? 12.625 4.801 -13.242 1 88.19 243 ASN A CA 1
ATOM 1906 C C . ASN A 1 243 ? 11.133 4.488 -13.203 1 88.19 243 ASN A C 1
ATOM 1908 O O . ASN A 1 243 ? 10.672 3.578 -13.898 1 88.19 243 ASN A O 1
ATOM 1912 N N . GLY A 1 244 ? 10.398 5.363 -12.484 1 84.44 244 GLY A N 1
ATOM 1913 C CA . GLY A 1 244 ? 9 5.051 -12.234 1 84.44 244 GLY A CA 1
ATOM 1914 C C . GLY A 1 244 ? 8.812 4 -11.156 1 84.44 244 GLY A C 1
ATOM 1915 O O . GLY A 1 244 ? 7.84 4.051 -10.398 1 84.44 244 GLY A O 1
ATOM 1916 N N . SER A 1 245 ? 9.719 3.084 -11.172 1 90.19 245 SER A N 1
ATOM 1917 C CA . SER A 1 245 ? 9.844 2.068 -10.125 1 90.19 245 SER A CA 1
ATOM 1918 C C . SER A 1 245 ? 11.297 1.631 -9.953 1 90.19 245 SER A C 1
ATOM 1920 O O . SER A 1 245 ? 12.141 1.92 -10.805 1 90.19 245 SER A O 1
ATOM 1922 N N . TRP A 1 246 ? 11.555 1.062 -8.797 1 93 246 TRP A N 1
ATOM 1923 C CA . TRP A 1 246 ? 12.906 0.556 -8.562 1 93 246 TRP A CA 1
ATOM 1924 C C . TRP A 1 246 ? 13.172 -0.689 -9.398 1 93 246 TRP A C 1
ATOM 1926 O O . TRP A 1 246 ? 12.367 -1.624 -9.414 1 93 246 TRP A O 1
ATOM 1936 N N . ARG A 1 247 ? 14.336 -0.644 -10.102 1 96.38 247 ARG A N 1
ATOM 1937 C CA . ARG A 1 247 ? 14.633 -1.727 -11.031 1 96.38 247 ARG A CA 1
ATOM 1938 C C . ARG A 1 247 ? 16.047 -2.244 -10.844 1 96.38 247 ARG A C 1
ATOM 1940 O O . ARG A 1 247 ? 16.984 -1.462 -10.641 1 96.38 247 ARG A O 1
ATOM 1947 N N . VAL A 1 248 ? 16.188 -3.523 -10.898 1 98.12 248 VAL A N 1
ATOM 1948 C CA . VAL A 1 248 ? 17.5 -4.172 -10.891 1 98.12 248 VAL A CA 1
ATOM 1949 C C . VAL A 1 248 ? 18.188 -3.949 -12.227 1 98.12 248 VAL A C 1
ATOM 1951 O O . VAL A 1 248 ? 17.641 -4.254 -13.281 1 98.12 248 VAL A O 1
ATOM 1954 N N . GLN A 1 249 ? 19.391 -3.383 -12.195 1 97.19 249 GLN A N 1
ATOM 1955 C CA . GLN A 1 249 ? 20.156 -3.047 -13.391 1 97.19 249 GLN A CA 1
ATOM 1956 C C . GLN A 1 249 ? 19.375 -2.111 -14.305 1 97.19 249 GLN A C 1
ATOM 1958 O O . GLN A 1 249 ? 19.594 -2.084 -15.516 1 97.19 249 GLN A O 1
ATOM 1963 N N . GLY A 1 250 ? 18.391 -1.465 -13.734 1 95.19 250 GLY A N 1
ATOM 1964 C CA . GLY A 1 250 ? 17.547 -0.583 -14.531 1 95.19 250 GLY A CA 1
ATOM 1965 C C . GLY A 1 250 ? 16.547 -1.33 -15.391 1 95.19 250 GLY A C 1
ATOM 1966 O O . GLY A 1 250 ? 15.852 -0.726 -16.203 1 95.19 250 GLY A O 1
ATOM 1967 N N . VAL A 1 251 ? 16.406 -2.621 -15.164 1 95.75 251 VAL A N 1
ATOM 1968 C CA . VAL A 1 251 ? 15.625 -3.434 -16.094 1 95.75 251 VAL A CA 1
ATOM 1969 C C . VAL A 1 251 ? 14.398 -4.004 -15.383 1 95.75 251 VAL A C 1
ATOM 1971 O O . VAL A 1 251 ? 13.266 -3.756 -15.805 1 95.75 251 VAL A O 1
ATOM 1974 N N . LEU A 1 252 ? 14.609 -4.703 -14.359 1 97.06 252 LEU A N 1
ATOM 1975 C CA . LEU A 1 252 ? 13.531 -5.5 -13.781 1 97.06 252 LEU A CA 1
ATOM 1976 C C . LEU A 1 252 ? 13.055 -4.895 -12.469 1 97.06 252 LEU A C 1
ATOM 1978 O O . LEU A 1 252 ? 13.859 -4.535 -11.609 1 97.06 252 LEU A O 1
ATOM 1982 N N . ALA A 1 253 ? 11.758 -4.867 -12.227 1 96.25 253 ALA A N 1
ATOM 1983 C CA . ALA A 1 253 ? 11.172 -4.195 -11.07 1 96.25 253 ALA A CA 1
ATOM 1984 C C . ALA A 1 253 ? 11.062 -5.145 -9.875 1 96.25 253 ALA A C 1
ATOM 1986 O O . ALA A 1 253 ? 10.406 -4.824 -8.883 1 96.25 253 ALA A O 1
ATOM 1987 N N . MET A 1 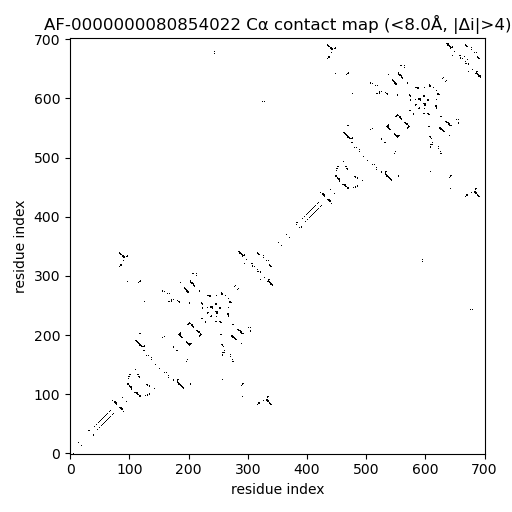254 ? 11.602 -6.328 -9.914 1 97.38 254 MET A N 1
ATOM 1988 C CA . MET A 1 254 ? 11.672 -7.289 -8.812 1 97.38 254 MET A CA 1
ATOM 1989 C C . MET A 1 254 ? 13.078 -7.863 -8.68 1 97.38 254 MET A C 1
ATOM 1991 O O . MET A 1 254 ? 13.859 -7.816 -9.633 1 97.38 254 MET A O 1
ATOM 1995 N N . SER A 1 255 ? 13.344 -8.414 -7.512 1 98.5 255 SER A N 1
ATOM 1996 C CA . SER A 1 255 ? 14.711 -8.836 -7.227 1 98.5 255 SER A CA 1
ATOM 1997 C C . SER A 1 255 ? 14.852 -10.359 -7.301 1 98.5 255 SER A C 1
ATOM 1999 O O . SER A 1 255 ? 15.961 -10.891 -7.266 1 98.5 255 SER A O 1
ATOM 2001 N N . ARG A 1 256 ? 13.75 -11.07 -7.422 1 98.81 256 ARG A N 1
ATOM 2002 C CA . ARG A 1 256 ? 13.75 -12.516 -7.582 1 98.81 256 ARG A CA 1
ATOM 2003 C C . ARG A 1 256 ? 12.781 -12.945 -8.68 1 98.81 256 ARG A C 1
ATOM 2005 O O . ARG A 1 256 ? 11.727 -12.328 -8.859 1 98.81 256 ARG A O 1
ATOM 2012 N N . SER A 1 257 ? 13.164 -13.914 -9.422 1 98.88 257 SER A N 1
ATOM 2013 C CA . SER A 1 257 ? 12.328 -14.438 -10.492 1 98.88 257 SER A CA 1
ATOM 2014 C C . SER A 1 257 ? 12.836 -15.789 -10.977 1 98.88 257 SER A C 1
ATOM 2016 O O . SER A 1 257 ? 13.922 -16.234 -10.594 1 98.88 257 SER A O 1
ATOM 2018 N N . LEU A 1 258 ? 12.047 -16.469 -11.703 1 98.88 258 LEU A N 1
ATOM 2019 C CA . LEU A 1 258 ? 12.484 -17.594 -12.516 1 98.88 258 LEU A CA 1
ATOM 2020 C C . LEU A 1 258 ? 12.82 -17.156 -13.93 1 98.88 258 LEU A C 1
ATOM 2022 O O . LEU A 1 258 ? 12.133 -16.297 -14.5 1 98.88 258 LEU A O 1
ATOM 2026 N N . GLY A 1 259 ? 13.82 -17.688 -14.531 1 98.69 259 GLY A N 1
ATOM 2027 C CA . GLY A 1 259 ? 14.25 -17.266 -15.852 1 98.69 259 GLY A CA 1
ATOM 2028 C C . GLY A 1 259 ? 15.141 -16.047 -15.828 1 98.69 259 GLY A C 1
ATOM 2029 O O . GLY A 1 259 ? 16.094 -15.977 -15.047 1 98.69 259 GLY A O 1
ATOM 2030 N N . ASP A 1 260 ? 15.016 -15.148 -16.828 1 98.44 260 ASP A N 1
ATOM 2031 C CA . ASP A 1 260 ? 15.797 -13.922 -16.906 1 98.44 260 ASP A CA 1
ATOM 2032 C C . ASP A 1 260 ? 17.297 -14.234 -16.953 1 98.44 260 ASP A C 1
ATOM 2034 O O . ASP A 1 260 ? 18.062 -13.672 -16.172 1 98.44 260 ASP A O 1
ATOM 2038 N N . TYR A 1 261 ? 17.672 -15.016 -17.875 1 97.38 261 TYR A N 1
ATOM 2039 C CA . TYR A 1 261 ? 19 -15.602 -17.859 1 97.38 261 TYR A CA 1
ATOM 2040 C C . TYR A 1 261 ? 20.078 -14.516 -17.922 1 97.38 261 TYR A C 1
ATOM 2042 O O . TYR A 1 261 ? 21.125 -14.641 -17.312 1 97.38 261 TYR A O 1
ATOM 2050 N N . PRO A 1 262 ? 19.922 -13.367 -18.641 1 97.19 262 PRO A N 1
ATOM 2051 C CA . PRO A 1 262 ? 20.984 -12.367 -18.641 1 97.19 262 PRO A CA 1
ATOM 2052 C C . PRO A 1 262 ? 21.266 -11.812 -17.234 1 97.19 262 PRO A C 1
ATOM 2054 O O . PRO A 1 262 ? 22.422 -11.609 -16.875 1 97.19 262 PRO A O 1
ATOM 2057 N N . LEU A 1 263 ? 20.234 -11.586 -16.516 1 97.94 263 LEU A N 1
ATOM 2058 C CA . LEU A 1 263 ? 20.406 -11.047 -15.164 1 97.94 263 LEU A CA 1
ATOM 2059 C C . LEU A 1 263 ? 20.891 -12.125 -14.211 1 97.94 263 LEU A C 1
ATOM 2061 O O . LEU A 1 263 ? 21.609 -11.828 -13.242 1 97.94 263 LEU A O 1
ATOM 2065 N N . LYS A 1 264 ? 20.453 -13.406 -14.5 1 97.88 264 LYS A N 1
ATOM 2066 C CA . LYS A 1 264 ? 20.938 -14.539 -13.711 1 97.88 264 LYS A CA 1
ATOM 2067 C C . LYS A 1 264 ? 22.453 -14.719 -13.867 1 97.88 264 LYS A C 1
ATOM 2069 O O . LYS A 1 264 ? 23.141 -15.047 -12.906 1 97.88 264 LYS A O 1
ATOM 2074 N N . LYS A 1 265 ? 22.906 -14.492 -15.008 1 96.12 265 LYS A N 1
ATOM 2075 C CA . LYS A 1 265 ? 24.344 -14.633 -15.305 1 96.12 265 LYS A CA 1
ATOM 2076 C C . LYS A 1 265 ? 25.156 -13.609 -14.523 1 96.12 265 LYS A C 1
ATOM 2078 O O . LYS A 1 265 ? 26.297 -13.891 -14.125 1 96.12 265 LYS A O 1
ATOM 2083 N N . LEU A 1 266 ? 24.562 -12.445 -14.336 1 97.06 266 LEU A N 1
ATOM 2084 C CA . LEU A 1 266 ? 25.234 -11.383 -13.578 1 97.06 266 LEU A CA 1
ATOM 2085 C C . LEU A 1 266 ? 25.094 -11.625 -12.078 1 97.06 266 LEU A C 1
ATOM 2087 O O . LEU A 1 266 ? 25.703 -10.898 -11.281 1 97.06 266 LEU A O 1
ATOM 2091 N N . LYS A 1 267 ? 24.25 -12.562 -11.664 1 97.56 267 LYS A N 1
ATOM 2092 C CA . LYS A 1 267 ? 24.031 -12.969 -10.281 1 97.56 267 LYS A CA 1
ATOM 2093 C C . LYS A 1 267 ? 23.297 -11.891 -9.492 1 97.56 267 LYS A C 1
ATOM 2095 O O . LYS A 1 267 ? 23.297 -11.898 -8.266 1 97.56 267 LYS A O 1
ATOM 2100 N N . VAL A 1 268 ? 22.625 -10.969 -10.188 1 98.44 268 VAL A N 1
ATOM 2101 C CA . VAL A 1 268 ? 21.906 -9.883 -9.531 1 98.44 268 VAL A CA 1
ATOM 2102 C C . VAL A 1 268 ? 20.453 -10.289 -9.305 1 98.44 268 VAL A C 1
ATOM 2104 O O . VAL A 1 268 ? 19.703 -9.602 -8.602 1 98.44 268 VAL A O 1
ATOM 2107 N N . LEU A 1 269 ? 20.141 -11.383 -9.898 1 98.56 269 LEU A N 1
ATOM 2108 C CA . LEU A 1 269 ? 18.797 -11.969 -9.781 1 98.56 269 LEU A CA 1
ATOM 2109 C C . LEU A 1 269 ? 18.891 -13.414 -9.312 1 98.56 269 LEU A C 1
ATOM 2111 O O . LEU A 1 269 ? 19.734 -14.18 -9.789 1 98.56 269 LEU A O 1
ATOM 2115 N N . ILE A 1 270 ? 17.969 -13.773 -8.359 1 98.62 270 ILE A N 1
ATOM 2116 C CA . ILE A 1 270 ? 18.031 -15.141 -7.848 1 98.62 270 ILE A CA 1
ATOM 2117 C C . ILE A 1 270 ? 16.641 -15.758 -7.871 1 98.62 270 ILE A C 1
ATOM 2119 O O . ILE A 1 270 ? 15.633 -15.047 -7.906 1 98.62 270 ILE A O 1
ATOM 2123 N N . PRO A 1 271 ? 16.578 -17.031 -7.941 1 98.69 271 PRO A N 1
ATOM 2124 C CA . PRO A 1 271 ? 15.281 -17.734 -7.941 1 98.69 271 PRO A CA 1
ATOM 2125 C C . PRO A 1 271 ? 14.859 -18.188 -6.547 1 98.69 271 PRO A C 1
ATOM 2127 O O . PRO A 1 271 ? 13.852 -18.891 -6.402 1 98.69 271 PRO A O 1
ATOM 2130 N N . ASP A 1 272 ? 15.531 -17.812 -5.457 1 98.69 272 ASP A N 1
ATOM 2131 C CA . ASP A 1 272 ? 15.312 -18.328 -4.109 1 98.69 272 ASP A CA 1
ATOM 2132 C C . ASP A 1 272 ? 13.938 -17.938 -3.588 1 98.69 272 ASP A C 1
ATOM 2134 O O . ASP A 1 272 ? 13.641 -16.75 -3.439 1 98.69 272 ASP A O 1
ATOM 2138 N N . PRO A 1 273 ? 13.141 -18.906 -3.25 1 98.75 273 PRO A N 1
ATOM 2139 C CA . PRO A 1 273 ? 11.805 -18.562 -2.76 1 98.75 273 PRO A CA 1
ATOM 2140 C C . PRO A 1 273 ? 11.781 -18.281 -1.26 1 98.75 273 PRO A C 1
ATOM 2142 O O . PRO A 1 273 ? 12.578 -18.844 -0.506 1 98.75 273 PRO A O 1
ATOM 2145 N N . ASP A 1 274 ? 10.93 -17.359 -0.818 1 98.5 274 ASP A N 1
ATOM 2146 C CA . ASP A 1 274 ? 10.484 -17.312 0.572 1 98.5 274 ASP A CA 1
ATOM 2147 C C . ASP A 1 274 ? 9.32 -18.281 0.814 1 98.5 274 ASP A C 1
ATOM 2149 O O . ASP A 1 274 ? 8.312 -18.234 0.113 1 98.5 274 ASP A O 1
ATOM 2153 N N . VAL A 1 275 ? 9.555 -19.172 1.81 1 98.44 275 VAL A N 1
ATOM 2154 C CA . VAL A 1 275 ? 8.523 -20.156 2.088 1 98.44 275 VAL A CA 1
ATOM 2155 C C . VAL A 1 275 ? 8.008 -19.984 3.516 1 98.44 275 VAL A C 1
ATOM 2157 O O . VAL A 1 275 ? 8.797 -19.984 4.465 1 98.44 275 VAL A O 1
ATOM 2160 N N . LEU A 1 276 ? 6.688 -19.844 3.633 1 98 276 LEU A N 1
ATOM 2161 C CA . LEU A 1 276 ? 6.039 -19.703 4.934 1 98 276 LEU A CA 1
ATOM 2162 C C . LEU A 1 276 ? 4.961 -20.766 5.117 1 98 276 LEU A C 1
ATOM 2164 O O . LEU A 1 276 ? 4.25 -21.109 4.168 1 98 276 LEU A O 1
ATOM 2168 N N . THR A 1 277 ? 4.902 -21.25 6.375 1 97.5 277 THR A N 1
ATOM 2169 C CA . THR A 1 277 ? 3.871 -22.234 6.715 1 97.5 277 THR A CA 1
ATOM 2170 C C . THR A 1 277 ? 2.92 -21.672 7.77 1 97.5 277 THR A C 1
ATOM 2172 O O . THR A 1 277 ? 3.355 -21 8.711 1 97.5 277 THR A O 1
ATOM 2175 N N . PHE A 1 278 ? 1.636 -22 7.605 1 97.5 278 PHE A N 1
ATOM 2176 C CA . PHE A 1 278 ? 0.6 -21.453 8.477 1 97.5 278 PHE A CA 1
ATOM 2177 C C . PHE A 1 278 ? -0.271 -22.562 9.047 1 97.5 278 PHE A C 1
ATOM 2179 O O . PHE A 1 278 ? -0.607 -23.516 8.344 1 97.5 278 PHE A O 1
ATOM 2186 N N . ASP A 1 279 ? -0.588 -22.422 10.281 1 96.44 279 ASP A N 1
ATOM 2187 C CA . ASP A 1 279 ? -1.485 -23.359 10.969 1 96.44 279 ASP A CA 1
ATOM 2188 C C . ASP A 1 279 ? -2.945 -22.969 10.758 1 96.44 279 ASP A C 1
ATOM 2190 O O . ASP A 1 279 ? -3.414 -21.969 11.305 1 96.44 279 ASP A O 1
ATOM 2194 N N . LEU A 1 280 ? -3.691 -23.812 10.172 1 95.44 280 LEU A N 1
ATOM 2195 C CA . LEU A 1 280 ? -5.059 -23.484 9.789 1 95.44 280 LEU A CA 1
ATOM 2196 C C . LEU A 1 280 ? -6.004 -23.609 10.977 1 95.44 280 LEU A C 1
ATOM 2198 O O . LEU A 1 280 ? -7.078 -23 10.992 1 95.44 280 LEU A O 1
ATOM 2202 N N . GLU A 1 281 ? -5.699 -24.422 11.891 1 94.06 281 GLU A N 1
ATOM 2203 C CA . GLU A 1 281 ? -6.523 -24.547 13.086 1 94.06 281 GLU A CA 1
ATOM 2204 C C . GLU A 1 281 ? -6.5 -23.25 13.906 1 94.06 281 GLU A C 1
ATOM 2206 O O . GLU A 1 281 ? -7.504 -22.875 14.508 1 94.06 281 GLU A O 1
ATOM 2211 N N . LYS A 1 282 ? -5.383 -22.703 13.883 1 94.5 282 LYS A N 1
ATOM 2212 C CA . LYS A 1 282 ? -5.23 -21.453 14.641 1 94.5 282 LYS A CA 1
ATOM 2213 C C . LYS A 1 282 ? -5.867 -20.281 13.906 1 94.5 282 LYS A C 1
ATOM 2215 O O . LYS A 1 282 ? -6.562 -19.469 14.508 1 94.5 282 LYS A O 1
ATOM 2220 N N . LEU A 1 283 ? -5.66 -20.172 12.602 1 95.19 283 LEU A N 1
ATOM 2221 C CA . LEU A 1 283 ? -6.086 -19.016 11.812 1 95.19 283 LEU A CA 1
ATOM 2222 C C . LEU A 1 283 ? -7.566 -19.109 11.469 1 95.19 283 LEU A C 1
ATOM 2224 O O . LEU A 1 283 ? -8.242 -18.078 11.328 1 95.19 283 LEU A O 1
ATOM 2228 N N . GLN A 1 284 ? -8.094 -20.359 11.242 1 96.19 284 GLN A N 1
ATOM 2229 C CA . GLN A 1 284 ? -9.469 -20.594 10.82 1 96.19 284 GLN A CA 1
ATOM 2230 C C . GLN A 1 284 ? -9.891 -19.625 9.727 1 96.19 284 GLN A C 1
ATOM 2232 O O . GLN A 1 284 ? -10.852 -18.875 9.891 1 96.19 284 GLN A O 1
ATOM 2237 N N . PRO A 1 285 ? -9.18 -19.734 8.641 1 97.38 285 PRO A N 1
ATOM 2238 C CA . PRO A 1 285 ? -9.352 -18.703 7.609 1 97.38 285 PRO A CA 1
ATOM 2239 C C . PRO A 1 285 ? -10.695 -18.812 6.887 1 97.38 285 PRO A C 1
ATOM 2241 O O . PRO A 1 285 ? -11.258 -19.891 6.781 1 97.38 285 PRO A O 1
ATOM 2244 N N . GLN A 1 286 ? -11.156 -17.672 6.348 1 97.25 286 GLN A N 1
ATOM 2245 C CA . GLN A 1 286 ? -12.352 -17.609 5.508 1 97.25 286 GLN A CA 1
ATOM 2246 C C . GLN A 1 286 ? -12 -17.828 4.039 1 97.25 286 GLN A C 1
ATOM 2248 O O . GLN A 1 286 ? -12.648 -18.609 3.35 1 97.25 286 GLN A O 1
ATOM 2253 N N . PHE A 1 287 ? -11.047 -17.172 3.59 1 98.56 287 PHE A N 1
ATOM 2254 C CA . PHE A 1 287 ? -10.578 -17.312 2.217 1 98.56 287 PHE A CA 1
ATOM 2255 C C . PHE A 1 287 ? -9.148 -16.781 2.08 1 98.56 287 PHE A C 1
ATOM 2257 O O . PHE A 1 287 ? -8.602 -16.203 3.02 1 98.56 287 PHE A O 1
ATOM 2264 N N . MET A 1 288 ? -8.508 -17.078 0.944 1 98.81 288 MET A N 1
ATOM 2265 C CA . MET A 1 288 ? -7.23 -16.453 0.607 1 98.81 288 MET A CA 1
ATOM 2266 C C . MET A 1 288 ? -7.227 -15.961 -0.835 1 98.81 288 MET A C 1
ATOM 2268 O O . MET A 1 288 ? -8.016 -16.422 -1.657 1 98.81 288 MET A O 1
ATOM 2272 N N . ILE A 1 289 ? -6.395 -15.016 -1.102 1 98.94 289 ILE A N 1
ATOM 2273 C CA . ILE A 1 289 ? -6.246 -14.398 -2.416 1 98.94 289 ILE A CA 1
ATOM 2274 C C . ILE A 1 289 ? -4.828 -14.625 -2.932 1 98.94 289 ILE A C 1
ATOM 2276 O O . ILE A 1 289 ? -3.854 -14.328 -2.234 1 98.94 289 ILE A O 1
ATOM 2280 N N . LEU A 1 290 ? -4.648 -15.234 -4.035 1 98.94 290 LEU A N 1
ATOM 2281 C CA . LEU A 1 290 ? -3.406 -15.266 -4.793 1 98.94 290 LEU A CA 1
ATOM 2282 C C . LEU A 1 290 ? -3.525 -14.43 -6.066 1 98.94 290 LEU A C 1
ATOM 2284 O O . LEU A 1 290 ? -4.441 -14.633 -6.863 1 98.94 290 LEU A O 1
ATOM 2288 N N . ALA A 1 291 ? -2.617 -13.477 -6.262 1 98.94 291 ALA A N 1
ATOM 2289 C CA . ALA A 1 291 ? -2.822 -12.586 -7.402 1 98.94 291 ALA A CA 1
ATOM 2290 C C . ALA A 1 291 ? -1.495 -12.039 -7.914 1 98.94 291 ALA A C 1
ATOM 2292 O O . ALA A 1 291 ? -0.495 -12.039 -7.191 1 98.94 291 ALA A O 1
ATOM 2293 N N . SER A 1 292 ? -1.51 -11.648 -9.148 1 98.81 292 SER A N 1
ATOM 2294 C CA . SER A 1 292 ? -0.376 -10.945 -9.742 1 98.81 292 SER A CA 1
ATOM 2295 C C . SER A 1 292 ? -0.326 -9.492 -9.281 1 98.81 292 SER A C 1
ATOM 2297 O O . SER A 1 292 ? -1.234 -9.023 -8.594 1 98.81 292 SER A O 1
ATOM 2299 N N . ASP A 1 293 ? 0.738 -8.789 -9.633 1 97.88 293 ASP A N 1
ATOM 2300 C CA . ASP A 1 293 ? 0.921 -7.406 -9.195 1 97.88 293 ASP A CA 1
ATOM 2301 C C . ASP A 1 293 ? -0.151 -6.496 -9.789 1 97.88 293 ASP A C 1
ATOM 2303 O O . ASP A 1 293 ? -0.432 -5.422 -9.25 1 97.88 293 ASP A O 1
ATOM 2307 N N . GLY A 1 294 ? -0.812 -6.957 -10.875 1 97.44 294 GLY A N 1
ATOM 2308 C CA . GLY A 1 294 ? -1.904 -6.176 -11.438 1 97.44 294 GLY A CA 1
ATOM 2309 C C . GLY A 1 294 ? -2.982 -5.844 -10.422 1 97.44 294 GLY A C 1
ATOM 2310 O O . GLY A 1 294 ? -3.621 -4.793 -10.508 1 97.44 294 GLY A O 1
ATOM 2311 N N . LEU A 1 295 ? -3.221 -6.746 -9.539 1 98.19 295 LEU A N 1
ATOM 2312 C CA . LEU A 1 295 ? -4.16 -6.461 -8.461 1 98.19 295 LEU A CA 1
ATOM 2313 C C . LEU A 1 295 ? -3.531 -5.543 -7.422 1 98.19 295 LEU A C 1
ATOM 2315 O O . LEU A 1 295 ? -4.141 -4.551 -7.012 1 98.19 295 LEU A O 1
ATOM 2319 N N . TRP A 1 296 ? -2.375 -5.867 -7.043 1 96.94 296 TRP A N 1
ATOM 2320 C CA . TRP A 1 296 ? -1.77 -5.281 -5.848 1 96.94 296 TRP A CA 1
ATOM 2321 C C . TRP A 1 296 ? -1.286 -3.863 -6.125 1 96.94 296 TRP A C 1
ATOM 2323 O O . TRP A 1 296 ? -1.032 -3.096 -5.191 1 96.94 296 TRP A O 1
ATOM 2333 N N . ASP A 1 297 ? -1.145 -3.533 -7.367 1 91.94 297 ASP A N 1
ATOM 2334 C CA . ASP A 1 297 ? -0.854 -2.15 -7.73 1 91.94 297 ASP A CA 1
ATOM 2335 C C . ASP A 1 297 ? -2.084 -1.264 -7.547 1 91.94 297 ASP A C 1
ATOM 2337 O O . ASP A 1 297 ? -1.968 -0.039 -7.473 1 91.94 297 ASP A O 1
ATOM 2341 N N . ALA A 1 298 ? -3.213 -1.937 -7.441 1 92.75 298 ALA A N 1
ATOM 2342 C CA . ALA A 1 298 ? -4.465 -1.186 -7.359 1 92.75 298 ALA A CA 1
ATOM 2343 C C . ALA A 1 298 ? -5.082 -1.304 -5.969 1 92.75 298 ALA A C 1
ATOM 2345 O O . ALA A 1 298 ? -5.875 -0.451 -5.559 1 92.75 298 ALA A O 1
ATOM 2346 N N . PHE A 1 299 ? -4.711 -2.342 -5.266 1 94.94 299 PHE A N 1
ATOM 2347 C CA . PHE A 1 299 ? -5.312 -2.619 -3.965 1 94.94 299 PHE A CA 1
ATOM 2348 C C . PHE A 1 299 ? -4.238 -2.928 -2.928 1 94.94 299 PHE A C 1
ATOM 2350 O O . PHE A 1 299 ? -3.266 -3.625 -3.221 1 94.94 299 PHE A O 1
ATOM 2357 N N . SER A 1 300 ? -4.484 -2.383 -1.73 1 92.69 300 SER A N 1
ATOM 2358 C CA . SER A 1 300 ? -3.738 -2.938 -0.604 1 92.69 300 SER A CA 1
ATOM 2359 C C . SER A 1 300 ? -4.293 -4.297 -0.19 1 92.69 300 SER A C 1
ATOM 2361 O O . SER A 1 300 ? -5.41 -4.656 -0.566 1 92.69 300 SER A O 1
ATOM 2363 N N . SER A 1 301 ? -3.533 -4.996 0.583 1 96.38 301 SER A N 1
ATOM 2364 C CA . SER A 1 301 ? -3.982 -6.293 1.071 1 96.38 301 SER A CA 1
ATOM 2365 C C . SER A 1 301 ? -5.277 -6.168 1.87 1 96.38 301 SER A C 1
ATOM 2367 O O . SER A 1 301 ? -6.203 -6.957 1.689 1 96.38 301 SER A O 1
ATOM 2369 N N . GLU A 1 302 ? -5.359 -5.168 2.674 1 93.69 302 GLU A N 1
ATOM 2370 C CA . GLU A 1 302 ? -6.527 -4.977 3.529 1 93.69 302 GLU A CA 1
ATOM 2371 C C . GLU A 1 302 ? -7.762 -4.621 2.705 1 93.69 302 GLU A C 1
ATOM 2373 O O . GLU A 1 302 ? -8.844 -5.168 2.93 1 93.69 302 GLU A O 1
ATOM 2378 N N . GLU A 1 303 ? -7.543 -3.734 1.782 1 93.19 303 GLU A N 1
ATOM 2379 C CA . GLU A 1 303 ? -8.656 -3.334 0.925 1 93.19 303 GLU A CA 1
ATOM 2380 C C . GLU A 1 303 ? -9.195 -4.52 0.131 1 93.19 303 GLU A C 1
ATOM 2382 O O . GLU A 1 303 ? -10.406 -4.684 -0.004 1 93.19 303 GLU A O 1
ATOM 2387 N N . ALA A 1 304 ? -8.289 -5.277 -0.368 1 97.5 304 ALA A N 1
ATOM 2388 C CA . ALA A 1 304 ? -8.68 -6.43 -1.18 1 97.5 304 ALA A CA 1
ATOM 2389 C C . ALA A 1 304 ? -9.461 -7.441 -0.353 1 97.5 304 ALA A C 1
ATOM 2391 O O . ALA A 1 304 ? -10.477 -7.973 -0.81 1 97.5 304 ALA A O 1
ATOM 2392 N N . VAL A 1 305 ? -9.008 -7.672 0.849 1 97.62 305 VAL A N 1
ATOM 2393 C CA . VAL A 1 305 ? -9.656 -8.641 1.726 1 97.62 305 VAL A CA 1
ATOM 2394 C C . VAL A 1 305 ? -11.062 -8.172 2.064 1 97.62 305 VAL A C 1
ATOM 2396 O O . VAL A 1 305 ? -12.016 -8.953 1.999 1 97.62 305 VAL A O 1
ATOM 2399 N N . HIS A 1 306 ? -11.195 -6.93 2.346 1 94.62 306 HIS A N 1
ATOM 2400 C CA . HIS A 1 306 ? -12.516 -6.41 2.689 1 94.62 306 HIS A CA 1
ATOM 2401 C C . HIS A 1 306 ? -13.445 -6.41 1.478 1 94.62 306 HIS A C 1
ATOM 2403 O O . HIS A 1 306 ? -14.633 -6.707 1.6 1 94.62 306 HIS A O 1
ATOM 2409 N N . PHE A 1 307 ? -12.914 -6.082 0.369 1 96.62 307 PHE A N 1
ATOM 2410 C CA . PHE A 1 307 ? -13.688 -6.086 -0.869 1 96.62 307 PHE A CA 1
ATOM 2411 C C . PHE A 1 307 ? -14.242 -7.477 -1.157 1 96.62 307 PHE A C 1
ATOM 2413 O O . PHE A 1 307 ? -15.43 -7.629 -1.453 1 96.62 307 PHE A O 1
ATOM 2420 N N . ILE A 1 308 ? -13.367 -8.508 -1.058 1 97.94 308 ILE A N 1
ATOM 2421 C CA . ILE A 1 308 ? -13.742 -9.883 -1.355 1 97.94 308 ILE A CA 1
ATOM 2422 C C . ILE A 1 308 ? -14.695 -10.398 -0.286 1 97.94 308 ILE A C 1
ATOM 2424 O O . ILE A 1 308 ? -15.648 -11.125 -0.593 1 97.94 308 ILE A O 1
ATOM 2428 N N . LYS A 1 309 ? -14.391 -10.047 0.928 1 95.5 309 LYS A N 1
ATOM 2429 C CA . LYS A 1 309 ? -15.219 -10.516 2.041 1 95.5 309 LYS A CA 1
ATOM 2430 C C . LYS A 1 309 ? -16.688 -10.164 1.818 1 95.5 309 LYS A C 1
ATOM 2432 O O . LYS A 1 309 ? -17.578 -10.969 2.123 1 95.5 309 LYS A O 1
ATOM 2437 N N . GLU A 1 310 ? -16.922 -9.016 1.186 1 93 310 GLU A N 1
ATOM 2438 C CA . GLU A 1 310 ? -18.297 -8.555 0.955 1 93 310 GLU A CA 1
ATOM 2439 C C . GLU A 1 310 ? -18.891 -9.18 -0.306 1 93 310 GLU A C 1
ATOM 2441 O O . GLU A 1 310 ? -20.062 -8.984 -0.605 1 93 310 GLU A O 1
ATOM 2446 N N . ARG A 1 311 ? -18.094 -9.984 -1.003 1 95 311 ARG A N 1
ATOM 2447 C CA . ARG A 1 311 ? -18.531 -10.469 -2.307 1 95 311 ARG A CA 1
ATOM 2448 C C . ARG A 1 311 ? -18.281 -11.961 -2.461 1 95 311 ARG A C 1
ATOM 2450 O O . ARG A 1 311 ? -18.203 -12.469 -3.582 1 95 311 ARG A O 1
ATOM 2457 N N . LEU A 1 312 ? -18.141 -12.656 -1.4 1 95.62 312 LEU A N 1
ATOM 2458 C CA . LEU A 1 312 ? -17.797 -14.07 -1.423 1 95.62 312 LEU A CA 1
ATOM 2459 C C . LEU A 1 312 ? -18.922 -14.898 -2.021 1 95.62 312 LEU A C 1
ATOM 2461 O O . LEU A 1 312 ? -18.719 -16.016 -2.482 1 95.62 312 LEU A O 1
ATOM 2465 N N . ASP A 1 313 ? -20.078 -14.344 -2.023 1 94.62 313 ASP A N 1
ATOM 2466 C CA . ASP A 1 313 ? -21.25 -15.078 -2.51 1 94.62 313 ASP A CA 1
ATOM 2467 C C . ASP A 1 313 ? -21.438 -14.875 -4.012 1 94.62 313 ASP A C 1
ATOM 2469 O O . ASP A 1 313 ? -22.281 -15.531 -4.633 1 94.62 313 ASP A O 1
ATOM 2473 N N . GLU A 1 314 ? -20.625 -14.078 -4.602 1 94.56 314 GLU A N 1
ATOM 2474 C CA . GLU A 1 314 ? -20.656 -13.898 -6.051 1 94.56 314 GLU A CA 1
ATOM 2475 C C . GLU A 1 314 ? -20.094 -15.125 -6.77 1 94.56 314 GLU A C 1
ATOM 2477 O O . GLU A 1 314 ? -19.359 -15.922 -6.176 1 94.56 314 GLU A O 1
ATOM 2482 N N . PRO A 1 315 ? -20.422 -15.453 -7.941 1 89.62 315 PRO A N 1
ATOM 2483 C CA . PRO A 1 315 ? -20 -16.656 -8.672 1 89.62 315 PRO A CA 1
ATOM 2484 C C . PRO A 1 315 ? -18.484 -16.859 -8.641 1 89.62 315 PRO A C 1
ATOM 2486 O O . PRO A 1 315 ? -18.031 -18 -8.516 1 89.62 315 PRO A O 1
ATOM 2489 N N . HIS A 1 316 ? -17.641 -15.883 -8.828 1 96 316 HIS A N 1
ATOM 2490 C CA . HIS A 1 316 ? -16.188 -16 -8.789 1 96 316 HIS A CA 1
ATOM 2491 C C . HIS A 1 316 ? -15.633 -15.57 -7.434 1 96 316 HIS A C 1
ATOM 2493 O O . HIS A 1 316 ? -14.508 -15.086 -7.344 1 96 316 HIS A O 1
ATOM 2499 N N . PHE A 1 317 ? -16.438 -15.773 -6.441 1 97.12 317 PHE A N 1
ATOM 2500 C CA . PHE A 1 317 ? -16.047 -15.391 -5.09 1 97.12 317 PHE A CA 1
ATOM 2501 C C . PHE A 1 317 ? -15.461 -13.984 -5.062 1 97.12 317 PHE A C 1
ATOM 2503 O O . PHE A 1 317 ? -14.461 -13.734 -4.391 1 97.12 317 PHE A O 1
ATOM 2510 N N . GLY A 1 318 ? -15.969 -13.094 -5.953 1 97.69 318 GLY A N 1
ATOM 2511 C CA . GLY A 1 318 ? -15.523 -11.711 -5.965 1 97.69 318 GLY A CA 1
ATOM 2512 C C . GLY A 1 318 ? -14.305 -11.484 -6.836 1 97.69 318 GLY A C 1
ATOM 2513 O O . GLY A 1 318 ? -13.883 -10.344 -7.047 1 97.69 318 GLY A O 1
ATOM 2514 N N . ALA A 1 319 ? -13.68 -12.555 -7.363 1 98.5 319 ALA A N 1
ATOM 2515 C CA . ALA A 1 319 ? -12.477 -12.438 -8.18 1 98.5 319 ALA A CA 1
ATOM 2516 C C . ALA A 1 319 ? -12.734 -11.586 -9.414 1 98.5 319 ALA A C 1
ATOM 2518 O O . ALA A 1 319 ? -11.945 -10.695 -9.75 1 98.5 319 ALA A O 1
ATOM 2519 N N . LYS A 1 320 ? -13.805 -11.875 -10.039 1 97.56 320 LYS A N 1
ATOM 2520 C CA . LYS A 1 320 ? -14.141 -11.102 -11.234 1 97.56 320 LYS A CA 1
ATOM 2521 C C . LYS A 1 320 ? -14.344 -9.625 -10.898 1 97.56 320 LYS A C 1
ATOM 2523 O O . LYS A 1 320 ? -13.797 -8.75 -11.57 1 97.56 320 LYS A O 1
ATOM 2528 N N . SER A 1 321 ? -15.086 -9.352 -9.875 1 97.12 321 SER A N 1
ATOM 2529 C CA . SER A 1 321 ? -15.406 -7.988 -9.477 1 97.12 321 SER A CA 1
ATOM 2530 C C . SER A 1 321 ? -14.141 -7.195 -9.156 1 97.12 321 SER A C 1
ATOM 2532 O O . SER A 1 321 ? -14.008 -6.043 -9.562 1 97.12 321 SER A O 1
ATOM 2534 N N . ILE A 1 322 ? -13.25 -7.82 -8.484 1 97.81 322 ILE A N 1
ATOM 2535 C CA . ILE A 1 322 ? -12.078 -7.066 -8.047 1 97.81 322 ILE A CA 1
ATOM 2536 C C . ILE A 1 322 ? -11.125 -6.867 -9.219 1 97.81 322 ILE A C 1
ATOM 2538 O O . ILE A 1 322 ? -10.422 -5.855 -9.289 1 97.81 322 ILE A O 1
ATOM 2542 N N . VAL A 1 323 ? -11.07 -7.816 -10.133 1 97.94 323 VAL A N 1
ATOM 2543 C CA . VAL A 1 323 ? -10.273 -7.664 -11.344 1 97.94 323 VAL A CA 1
ATOM 2544 C C . VAL A 1 323 ? -10.781 -6.477 -12.156 1 97.94 323 VAL A C 1
ATOM 2546 O O . VAL A 1 323 ? -10 -5.641 -12.609 1 97.94 323 VAL A O 1
ATOM 2549 N N . LEU A 1 324 ? -12.055 -6.449 -12.273 1 95.56 324 LEU A N 1
ATOM 2550 C CA . LEU A 1 324 ? -12.672 -5.371 -13.039 1 95.56 324 LEU A CA 1
ATOM 2551 C C . LEU A 1 324 ? -12.445 -4.027 -12.352 1 95.56 324 LEU A C 1
ATOM 2553 O O . LEU A 1 324 ? -12.195 -3.02 -13.016 1 95.56 324 LEU A O 1
ATOM 2557 N N . GLN A 1 325 ? -12.562 -4.082 -11.07 1 95.5 325 GLN A N 1
ATOM 2558 C CA . GLN A 1 325 ? -12.289 -2.855 -10.328 1 95.5 325 GLN A CA 1
ATOM 2559 C C . GLN A 1 325 ? -10.836 -2.418 -10.5 1 95.5 325 GLN A C 1
ATOM 2561 O O . GLN A 1 325 ? -10.547 -1.223 -10.594 1 95.5 325 GLN A O 1
ATOM 2566 N N . SER A 1 326 ? -9.93 -3.342 -10.438 1 96.06 326 SER A N 1
ATOM 2567 C CA . SER A 1 326 ? -8.523 -3.029 -10.656 1 96.06 326 SER A CA 1
ATOM 2568 C C . SER A 1 326 ? -8.297 -2.412 -12.031 1 96.06 326 SER A C 1
ATOM 2570 O O . SER A 1 326 ? -7.531 -1.456 -12.172 1 96.06 326 SER A O 1
ATOM 2572 N N . PHE A 1 327 ? -8.953 -2.951 -13.016 1 94.81 327 PHE A N 1
ATOM 2573 C CA . PHE A 1 327 ? -8.883 -2.424 -14.375 1 94.81 327 PHE A CA 1
ATOM 2574 C C . PHE A 1 327 ? -9.406 -0.995 -14.438 1 94.81 327 PHE A C 1
ATOM 2576 O O . PHE A 1 327 ? -8.789 -0.123 -15.047 1 94.81 327 PHE A O 1
ATOM 2583 N N . ASN A 1 328 ? -10.516 -0.789 -13.805 1 90.94 328 ASN A N 1
ATOM 2584 C CA . ASN A 1 328 ? -11.164 0.52 -13.82 1 90.94 328 ASN A CA 1
ATOM 2585 C C . ASN A 1 328 ? -10.32 1.571 -13.109 1 90.94 328 ASN A C 1
ATOM 2587 O O . ASN A 1 328 ? -10.398 2.758 -13.43 1 90.94 328 ASN A O 1
ATOM 2591 N N . ARG A 1 329 ? -9.461 1.093 -12.195 1 88.44 329 ARG A N 1
ATOM 2592 C CA . ARG A 1 329 ? -8.57 2 -11.477 1 88.44 329 ARG A CA 1
ATOM 2593 C C . ARG A 1 329 ? -7.355 2.363 -12.32 1 88.44 329 ARG A C 1
ATOM 2595 O O . ARG A 1 329 ? -6.473 3.088 -11.867 1 88.44 329 ARG A O 1
ATOM 2602 N N . GLY A 1 330 ? -7.273 1.776 -13.516 1 86.12 330 GLY A N 1
ATOM 2603 C CA . GLY A 1 330 ? -6.25 2.205 -14.453 1 86.12 330 GLY A CA 1
ATOM 2604 C C . GLY A 1 330 ? -5.027 1.311 -14.453 1 86.12 330 GLY A C 1
ATOM 2605 O O . GLY A 1 330 ? -3.969 1.695 -14.953 1 86.12 330 GLY A O 1
ATOM 2606 N N . CYS A 1 331 ? -5.102 0.156 -13.852 1 90.19 331 CYS A N 1
ATOM 2607 C CA . CYS A 1 331 ? -3.959 -0.752 -13.859 1 90.19 331 CYS A CA 1
ATOM 2608 C C . CYS A 1 331 ? -3.537 -1.098 -15.281 1 90.19 331 CYS A C 1
ATOM 2610 O O . CYS A 1 331 ? -4.355 -1.55 -16.078 1 90.19 331 CYS A O 1
ATOM 2612 N N . PRO A 1 332 ? -2.309 -0.908 -15.633 1 91.06 332 PRO A N 1
ATOM 2613 C CA . PRO A 1 332 ? -1.866 -1.14 -17.016 1 91.06 332 PRO A CA 1
ATOM 2614 C C . PRO A 1 332 ? -1.454 -2.588 -17.266 1 91.06 332 PRO A C 1
ATOM 2616 O O . PRO A 1 332 ? -1.158 -2.961 -18.391 1 91.06 332 PRO A O 1
ATOM 2619 N N . ASP A 1 333 ? -1.481 -3.463 -16.344 1 95 333 ASP A N 1
ATOM 2620 C CA . ASP A 1 333 ? -0.884 -4.793 -16.422 1 95 333 ASP A CA 1
ATOM 2621 C C . ASP A 1 333 ? -1.954 -5.867 -16.609 1 95 333 ASP A C 1
ATOM 2623 O O . ASP A 1 333 ? -3.148 -5.586 -16.484 1 95 333 ASP A O 1
ATOM 2627 N N . ASN A 1 334 ? -1.434 -7.094 -17.031 1 97.88 334 ASN A N 1
ATOM 2628 C CA . ASN A 1 334 ? -2.309 -8.25 -16.859 1 97.88 334 ASN A CA 1
ATOM 2629 C C . ASN A 1 334 ? -2.768 -8.375 -15.406 1 97.88 334 ASN A C 1
ATOM 2631 O O . ASN A 1 334 ? -2.031 -8.031 -14.484 1 97.88 334 ASN A O 1
ATOM 2635 N N . ILE A 1 335 ? -3.971 -8.781 -15.234 1 98.56 335 ILE A N 1
ATOM 2636 C CA . ILE A 1 335 ? -4.504 -8.922 -13.883 1 98.56 335 ILE A CA 1
ATOM 2637 C C . ILE A 1 335 ? -5.031 -10.344 -13.68 1 98.56 335 ILE A C 1
ATOM 2639 O O . ILE A 1 335 ? -5.949 -10.773 -14.383 1 98.56 335 ILE A O 1
ATOM 2643 N N . THR A 1 336 ? -4.48 -11.062 -12.781 1 98.81 336 THR A N 1
ATOM 2644 C CA . THR A 1 336 ? -4.926 -12.406 -12.422 1 98.81 336 THR A CA 1
ATOM 2645 C C . THR A 1 336 ? -5.207 -12.5 -10.93 1 98.81 336 THR A C 1
ATOM 2647 O O . THR A 1 336 ? -4.34 -12.188 -10.109 1 98.81 336 THR A O 1
ATOM 2650 N N . VAL A 1 337 ? -6.43 -12.922 -10.602 1 98.88 337 VAL A N 1
ATOM 2651 C CA . VAL A 1 337 ? -6.812 -13.062 -9.203 1 98.88 337 VAL A CA 1
ATOM 2652 C C . VAL A 1 337 ? -7.43 -14.445 -8.977 1 98.88 337 VAL A C 1
ATOM 2654 O O . VAL A 1 337 ? -8.352 -14.844 -9.688 1 98.88 337 VAL A O 1
ATOM 2657 N N . MET A 1 338 ? -6.898 -15.141 -8.023 1 98.88 338 MET A N 1
ATOM 2658 C CA . MET A 1 338 ? -7.438 -16.422 -7.555 1 98.88 338 MET A CA 1
ATOM 2659 C C . MET A 1 338 ? -7.953 -16.297 -6.125 1 98.88 338 MET A C 1
ATOM 2661 O O . MET A 1 338 ? -7.234 -15.836 -5.238 1 98.88 338 MET A O 1
ATOM 2665 N N . VAL A 1 339 ? -9.195 -16.672 -5.918 1 98.88 339 VAL A N 1
ATOM 2666 C CA . VAL A 1 339 ? -9.766 -16.688 -4.578 1 98.88 339 VAL A CA 1
ATOM 2667 C C . VAL A 1 339 ? -10.078 -18.125 -4.164 1 98.88 339 VAL A C 1
ATOM 2669 O O . VAL A 1 339 ? -10.742 -18.859 -4.902 1 98.88 339 VAL A O 1
ATOM 2672 N N . VAL A 1 340 ? -9.578 -18.516 -3.047 1 98.44 340 VAL A N 1
ATOM 2673 C CA . VAL A 1 340 ? -9.828 -19.844 -2.484 1 98.44 340 VAL A CA 1
ATOM 2674 C C . VAL A 1 340 ? -10.664 -19.703 -1.212 1 98.44 340 VAL A C 1
ATOM 2676 O O . VAL A 1 340 ? -10.242 -19.062 -0.249 1 98.44 340 VAL A O 1
ATOM 2679 N N . LYS A 1 341 ? -11.758 -20.297 -1.221 1 97.25 341 LYS A N 1
ATOM 2680 C CA . LYS A 1 341 ? -12.672 -20.25 -0.083 1 97.25 341 LYS A CA 1
ATOM 2681 C C . LYS A 1 341 ? -12.477 -21.469 0.827 1 97.25 341 LYS A C 1
ATOM 2683 O O . LYS A 1 341 ? -12.508 -22.609 0.365 1 97.25 341 LYS A O 1
ATOM 2688 N N . PHE A 1 342 ? -12.32 -21.188 2.127 1 95.69 342 PHE A N 1
ATOM 2689 C CA . PHE A 1 342 ? -12.125 -22.281 3.088 1 95.69 342 PHE A CA 1
ATOM 2690 C C . PHE A 1 342 ? -13.461 -22.719 3.682 1 95.69 342 PHE A C 1
ATOM 2692 O O . PHE A 1 342 ? -14.336 -21.875 3.936 1 95.69 342 PHE A O 1
ATOM 2699 N N . ARG A 1 343 ? -13.703 -23.938 3.852 1 83.69 343 ARG A N 1
ATOM 2700 C CA . ARG A 1 343 ? -14.922 -24.469 4.453 1 83.69 343 ARG A CA 1
ATOM 2701 C C . ARG A 1 343 ? -14.867 -24.359 5.973 1 83.69 343 ARG A C 1
ATOM 2703 O O . ARG A 1 343 ? -13.805 -24.516 6.578 1 83.69 343 ARG A O 1
ATOM 2710 N N . LYS A 1 344 ? -15.992 -23.859 6.535 1 73.75 344 LYS A N 1
ATOM 2711 C CA . LYS A 1 344 ? -16.094 -23.781 7.988 1 73.75 344 LYS A CA 1
ATOM 2712 C C . LYS A 1 344 ? -16 -25.172 8.617 1 73.75 344 LYS A C 1
ATOM 2714 O O . LYS A 1 344 ? -16.609 -26.125 8.133 1 73.75 344 LYS A O 1
ATOM 2719 N N . ARG A 1 345 ? -14.984 -25.609 9.344 1 60.28 345 ARG A N 1
ATOM 2720 C CA . ARG A 1 345 ? -14.938 -26.875 10.086 1 60.28 345 ARG A CA 1
ATOM 2721 C C . ARG A 1 345 ? -16.047 -26.922 11.133 1 60.28 345 ARG A C 1
ATOM 2723 O O . ARG A 1 345 ? -16.281 -25.953 11.844 1 60.28 345 ARG A O 1
ATOM 2730 N N . GLY A 1 346 ? -17.188 -27.469 10.852 1 49.34 346 GLY A N 1
ATOM 2731 C CA . GLY A 1 346 ? -18.219 -27.75 11.828 1 49.34 346 GLY A CA 1
ATOM 2732 C C . GLY A 1 346 ? -17.688 -28.094 13.203 1 49.34 346 GLY A C 1
ATOM 2733 O O . GLY A 1 346 ? -16.594 -28.656 13.32 1 49.34 346 GLY A O 1
ATOM 2734 N N . SER A 1 347 ? -17.984 -27.234 14.172 1 41.53 347 SER A N 1
ATOM 2735 C CA . SER A 1 347 ? -17.812 -27.688 15.555 1 41.53 347 SER A CA 1
ATOM 2736 C C . SER A 1 347 ? -18.234 -29.156 15.711 1 41.53 347 SER A C 1
ATOM 2738 O O . SER A 1 347 ? -19.266 -29.562 15.188 1 41.53 347 SER A O 1
ATOM 2740 N N . LYS A 1 348 ? -17.438 -30.25 15.914 1 38.97 348 LYS A N 1
ATOM 2741 C CA . LYS A 1 348 ? -17.938 -31.484 16.5 1 38.97 348 LYS A CA 1
ATOM 2742 C C . LYS A 1 348 ? -19.078 -31.203 17.484 1 38.97 348 LYS A C 1
ATOM 2744 O O . LYS A 1 348 ? -18.984 -30.297 18.312 1 38.97 348 LYS A O 1
ATOM 2749 N N . ALA A 1 349 ? -20.312 -31.719 17.141 1 29.92 349 ALA A N 1
ATOM 2750 C CA . ALA A 1 349 ? -21.469 -31.812 18.047 1 29.92 349 ALA A CA 1
ATOM 2751 C C . ALA A 1 349 ? -21.047 -32.281 19.422 1 29.92 349 ALA A C 1
ATOM 2753 O O . ALA A 1 349 ? -20.344 -33.281 19.562 1 29.92 349 ALA A O 1
ATOM 2754 N N . ALA A 1 350 ? -21.016 -31.5 20.312 1 33.69 350 ALA A N 1
ATOM 2755 C CA . ALA A 1 350 ? -21.094 -31.906 21.719 1 33.69 350 ALA A CA 1
ATOM 2756 C C . ALA A 1 350 ? -22.141 -33 21.906 1 33.69 350 ALA A C 1
ATOM 2758 O O . ALA A 1 350 ? -23.344 -32.719 21.938 1 33.69 350 ALA A O 1
ATOM 2759 N N . GLY A 1 351 ? -22.062 -33.938 20.906 1 20.52 351 GLY A N 1
ATOM 2760 C CA . GLY A 1 351 ? -22.703 -35.094 21.5 1 20.52 351 GLY A CA 1
ATOM 2761 C C . GLY A 1 351 ? -21.859 -35.75 22.578 1 20.52 351 GLY A C 1
ATOM 2762 O O . GLY A 1 351 ? -20.625 -35.688 22.531 1 20.52 351 GLY A O 1
ATOM 2763 N N . MET B 1 1 ? -16.688 34 -30.406 1 34.41 1 MET B N 1
ATOM 2764 C CA . MET B 1 1 ? -15.461 33.219 -30.594 1 34.41 1 MET B CA 1
ATOM 2765 C C . MET B 1 1 ? -15.477 32.5 -31.938 1 34.41 1 MET B C 1
ATOM 2767 O O . MET B 1 1 ? -16.344 31.656 -32.188 1 34.41 1 MET B O 1
ATOM 2771 N N . SER B 1 2 ? -14.891 33.094 -33.062 1 38.75 2 SER B N 1
ATOM 2772 C CA . SER B 1 2 ? -15.148 33.031 -34.469 1 38.75 2 SER B CA 1
ATOM 2773 C C . SER B 1 2 ? -14.797 31.672 -35.062 1 38.75 2 SER B C 1
ATOM 2775 O O . SER B 1 2 ? -14.047 30.906 -34.438 1 38.75 2 SER B O 1
ATOM 2777 N N . LEU B 1 3 ? -15.578 31.281 -36.062 1 45.75 3 LEU B N 1
ATOM 2778 C CA . LEU B 1 3 ? -15.406 30.078 -36.875 1 45.75 3 LEU B CA 1
ATOM 2779 C C . LEU B 1 3 ? -13.93 29.844 -37.188 1 45.75 3 LEU B C 1
ATOM 2781 O O . LEU B 1 3 ? -13.469 28.688 -37.156 1 45.75 3 LEU B O 1
ATOM 2785 N N . LEU B 1 4 ? -13.211 30.969 -37.344 1 45.16 4 LEU B N 1
ATOM 2786 C CA . LEU B 1 4 ? -11.805 30.891 -37.688 1 45.16 4 LEU B CA 1
ATOM 2787 C C . LEU B 1 4 ? -10.961 30.391 -36.531 1 45.16 4 LEU B C 1
ATOM 2789 O O . LEU B 1 4 ? -10.016 29.625 -36.719 1 45.16 4 LEU B O 1
ATOM 2793 N N . ALA B 1 5 ? -11.438 30.703 -35.281 1 44.16 5 ALA B N 1
ATOM 2794 C CA . ALA B 1 5 ? -10.703 30.25 -34.094 1 44.16 5 ALA B CA 1
ATOM 2795 C C . ALA B 1 5 ? -10.891 28.75 -33.875 1 44.16 5 ALA B C 1
ATOM 2797 O O . ALA B 1 5 ? -9.961 28.062 -33.469 1 44.16 5 ALA B O 1
ATOM 2798 N N . LEU B 1 6 ? -12.102 28.219 -34.25 1 43.06 6 LEU B N 1
ATOM 2799 C CA . LEU B 1 6 ? -12.367 26.797 -34.094 1 43.06 6 LEU B CA 1
ATOM 2800 C C . LEU B 1 6 ? -11.602 25.984 -35.125 1 43.06 6 LEU B C 1
ATOM 2802 O O . LEU B 1 6 ? -11.023 24.953 -34.812 1 43.06 6 LEU B O 1
ATOM 2806 N N . LEU B 1 7 ? -11.469 26.578 -36.406 1 43.06 7 LEU B N 1
ATOM 2807 C CA . LEU B 1 7 ? -10.688 25.922 -37.438 1 43.06 7 LEU B CA 1
ATOM 2808 C C . LEU B 1 7 ? -9.219 25.844 -37.062 1 43.06 7 LEU B C 1
ATOM 2810 O O . LEU B 1 7 ? -8.57 24.812 -37.281 1 43.06 7 LEU B O 1
ATOM 2814 N N . ALA B 1 8 ? -8.758 26.906 -36.375 1 44.38 8 ALA B N 1
ATOM 2815 C CA . ALA B 1 8 ? -7.355 26.938 -35.969 1 44.38 8 ALA B CA 1
ATOM 2816 C C . ALA B 1 8 ? -7.066 25.891 -34.906 1 44.38 8 ALA B C 1
ATOM 2818 O O . ALA B 1 8 ? -6.004 25.266 -34.906 1 44.38 8 ALA B O 1
ATOM 2819 N N . ARG B 1 9 ? -8.039 25.578 -34.062 1 46.69 9 ARG B N 1
ATOM 2820 C CA . ARG B 1 9 ? -7.832 24.578 -33 1 46.69 9 ARG B CA 1
ATOM 2821 C C . ARG B 1 9 ? -7.852 23.172 -33.562 1 46.69 9 ARG B C 1
ATOM 2823 O O . ARG B 1 9 ? -7.07 22.312 -33.125 1 46.69 9 ARG B O 1
ATOM 2830 N N . VAL B 1 10 ? -8.75 22.953 -34.5 1 44.5 10 VAL B N 1
ATOM 2831 C CA . VAL B 1 10 ? -8.812 21.625 -35.125 1 44.5 10 VAL B CA 1
ATOM 2832 C C . VAL B 1 10 ? -7.523 21.344 -35.906 1 44.5 10 VAL B C 1
ATOM 2834 O O . VAL B 1 10 ? -6.969 20.25 -35.812 1 44.5 10 VAL B O 1
ATOM 2837 N N . MET B 1 11 ? -7.086 22.406 -36.656 1 42.94 11 MET B N 1
ATOM 2838 C CA . MET B 1 11 ? -5.844 22.25 -37.406 1 42.94 11 MET B CA 1
ATOM 2839 C C . MET B 1 11 ? -4.672 21.969 -36.469 1 42.94 11 MET B C 1
ATOM 2841 O O . MET B 1 11 ? -3.779 21.188 -36.781 1 42.94 11 MET B O 1
ATOM 2845 N N . ARG B 1 12 ? -4.672 22.609 -35.281 1 45.31 12 ARG B N 1
ATOM 2846 C CA . ARG B 1 12 ? -3.602 22.359 -34.312 1 45.31 12 ARG B CA 1
ATOM 2847 C C . ARG B 1 12 ? -3.625 20.906 -33.844 1 45.31 12 ARG B C 1
ATOM 2849 O O . ARG B 1 12 ? -2.572 20.297 -33.625 1 45.31 12 ARG B O 1
ATOM 2856 N N . CYS B 1 13 ? -4.82 20.359 -33.625 1 40.5 13 CYS B N 1
ATOM 2857 C CA . CYS B 1 13 ? -4.902 19.016 -33.094 1 40.5 13 CYS B CA 1
ATOM 2858 C C . CYS B 1 13 ? -4.543 17.969 -34.156 1 40.5 13 CYS B C 1
ATOM 2860 O O . CYS B 1 13 ? -4.02 16.906 -33.812 1 40.5 13 CYS B O 1
ATOM 2862 N N . LEU B 1 14 ? -5.008 18.172 -35.375 1 41.41 14 LEU B N 1
ATOM 2863 C CA . LEU B 1 14 ? -4.742 17.172 -36.406 1 41.41 14 LEU B CA 1
ATOM 2864 C C . LEU B 1 14 ? -3.299 17.266 -36.906 1 41.41 14 LEU B C 1
ATOM 2866 O O . LEU B 1 14 ? -2.643 16.25 -37.125 1 41.41 14 LEU B O 1
ATOM 2870 N N . LEU B 1 15 ? -2.947 18.484 -37.25 1 43.12 15 LEU B N 1
ATOM 2871 C CA . LEU B 1 15 ? -1.659 18.641 -37.938 1 43.12 15 LEU B CA 1
ATOM 2872 C C . LEU B 1 15 ? -0.513 18.5 -36.938 1 43.12 15 LEU B C 1
ATOM 2874 O O . LEU B 1 15 ? 0.621 18.203 -37.312 1 43.12 15 LEU B O 1
ATOM 2878 N N . LEU B 1 16 ? -0.762 18.781 -35.594 1 43.56 16 LEU B N 1
ATOM 2879 C CA . LEU B 1 16 ? 0.374 18.812 -34.688 1 43.56 16 LEU B CA 1
ATOM 2880 C C . LEU B 1 16 ? 0.593 17.438 -34.031 1 43.56 16 LEU B C 1
ATOM 2882 O O . LEU B 1 16 ? 1.317 17.328 -33.062 1 43.56 16 LEU B O 1
ATOM 2886 N N . ARG B 1 17 ? 0.001 16.391 -34.469 1 42.88 17 ARG B N 1
ATOM 2887 C CA . ARG B 1 17 ? 0.384 15.094 -33.938 1 42.88 17 ARG B CA 1
ATOM 2888 C C . ARG B 1 17 ? 1.664 14.578 -34.562 1 42.88 17 ARG B C 1
ATOM 2890 O O . ARG B 1 17 ? 1.827 14.664 -35.781 1 42.88 17 ARG B O 1
ATOM 2897 N N . PRO B 1 18 ? 2.701 14.18 -33.688 1 47.25 18 PRO B N 1
ATOM 2898 C CA . PRO B 1 18 ? 4.016 13.766 -34.188 1 47.25 18 PRO B CA 1
ATOM 2899 C C . PRO B 1 18 ? 3.938 12.625 -35.188 1 47.25 18 PRO B C 1
ATOM 2901 O O . PRO B 1 18 ? 4.719 12.578 -36.156 1 47.25 18 PRO B O 1
ATOM 2904 N N . GLU B 1 19 ? 2.914 11.797 -35 1 48.78 19 GLU B N 1
ATOM 2905 C CA . GLU B 1 19 ? 2.828 10.656 -35.906 1 48.78 19 GLU B CA 1
ATOM 2906 C C . GLU B 1 19 ? 2.467 11.102 -37.312 1 48.78 19 GLU B C 1
ATOM 2908 O O . GLU B 1 19 ? 2.971 10.555 -38.312 1 48.78 19 GLU B O 1
ATOM 2913 N N . ALA B 1 20 ? 1.553 12.102 -37.312 1 49.19 20 ALA B N 1
ATOM 2914 C CA . ALA B 1 20 ? 1.169 12.625 -38.625 1 49.19 20 ALA B CA 1
ATOM 2915 C C . ALA B 1 20 ? 2.338 13.352 -39.281 1 49.19 20 ALA B C 1
ATOM 2917 O O . ALA B 1 20 ? 2.545 13.227 -40.5 1 49.19 20 ALA B O 1
ATOM 2918 N N . LEU B 1 21 ? 3.082 14.039 -38.438 1 48.66 21 LEU B N 1
ATOM 2919 C CA . LEU B 1 21 ? 4.277 14.719 -38.906 1 48.66 21 LEU B CA 1
ATOM 2920 C C . LEU B 1 21 ? 5.332 13.711 -39.344 1 48.66 21 LEU B C 1
ATOM 2922 O O . LEU B 1 21 ? 5.977 13.898 -40.406 1 48.66 21 LEU B O 1
ATOM 2926 N N . LEU B 1 22 ? 5.469 12.648 -38.594 1 51.56 22 LEU B N 1
ATOM 2927 C CA . LEU B 1 22 ? 6.438 11.617 -38.938 1 51.56 22 LEU B CA 1
ATOM 2928 C C . LEU B 1 22 ? 6.043 10.914 -40.25 1 51.56 22 LEU B C 1
ATOM 2930 O O . LEU B 1 22 ? 6.891 10.68 -41.125 1 51.56 22 LEU B O 1
ATOM 2934 N N . LEU B 1 23 ? 4.777 10.656 -40.375 1 53.09 23 LEU B N 1
ATOM 2935 C CA . LEU B 1 23 ? 4.312 10.008 -41.594 1 53.09 23 LEU B CA 1
ATOM 2936 C C . LEU B 1 23 ? 4.488 10.93 -42.812 1 53.09 23 LEU B C 1
ATOM 2938 O O . LEU B 1 23 ? 4.867 10.484 -43.906 1 53.09 23 LEU B O 1
ATOM 2942 N N . LEU B 1 24 ? 4.266 12.258 -42.5 1 56.56 24 LEU B N 1
ATOM 2943 C CA . LEU B 1 24 ? 4.516 13.25 -43.531 1 56.56 24 LEU B CA 1
ATOM 2944 C C . LEU B 1 24 ? 5.996 13.312 -43.875 1 56.56 24 LEU B C 1
ATOM 2946 O O . LEU B 1 24 ? 6.355 13.367 -45.062 1 56.56 24 LEU B O 1
ATOM 2950 N N . CYS B 1 25 ? 6.805 13.188 -42.844 1 52 25 CYS B N 1
ATOM 2951 C CA . CYS B 1 25 ? 8.25 13.242 -43.062 1 52 25 CYS B CA 1
ATOM 2952 C C . CYS B 1 25 ? 8.734 12.016 -43.812 1 52 25 CYS B C 1
ATOM 2954 O O . CYS B 1 25 ? 9.531 12.133 -44.75 1 52 25 CYS B O 1
ATOM 2956 N N . VAL B 1 26 ? 8.305 10.836 -43.438 1 54.12 26 VAL B N 1
ATOM 2957 C CA . VAL B 1 26 ? 8.727 9.609 -44.094 1 54.12 26 VAL B CA 1
ATOM 2958 C C . VAL B 1 26 ? 8.219 9.594 -45.531 1 54.12 26 VAL B C 1
ATOM 2960 O O . VAL B 1 26 ? 8.953 9.219 -46.469 1 54.12 26 VAL B O 1
ATOM 2963 N N . SER B 1 27 ? 6.977 10.055 -45.688 1 51.22 27 SER B N 1
ATOM 2964 C CA . SER B 1 27 ? 6.426 10.102 -47.031 1 51.22 27 SER B CA 1
ATOM 2965 C C . SER B 1 27 ? 7.207 11.07 -47.938 1 51.22 27 SER B C 1
ATOM 2967 O O . SER B 1 27 ? 7.473 10.773 -49.094 1 51.22 27 SER B O 1
ATOM 2969 N N . LEU B 1 28 ? 7.609 12.148 -47.25 1 54.16 28 LEU B N 1
ATOM 2970 C CA . LEU B 1 28 ? 8.422 13.125 -47.969 1 54.16 28 LEU B CA 1
ATOM 2971 C C . LEU B 1 28 ? 9.812 12.57 -48.25 1 54.16 28 LEU B C 1
ATOM 2973 O O . LEU B 1 28 ? 10.359 12.773 -49.344 1 54.16 28 LEU B O 1
ATOM 2977 N N . ALA B 1 29 ? 10.367 11.828 -47.312 1 52.88 29 ALA B N 1
ATOM 2978 C CA . ALA B 1 29 ? 11.688 11.219 -47.469 1 52.88 29 ALA B CA 1
ATOM 2979 C C . ALA B 1 29 ? 11.672 10.148 -48.562 1 52.88 29 ALA B C 1
ATOM 2981 O O . ALA B 1 29 ? 12.578 10.094 -49.406 1 52.88 29 ALA B O 1
ATOM 2982 N N . LEU B 1 30 ? 10.695 9.281 -48.562 1 50 30 LEU B N 1
ATOM 2983 C CA . LEU B 1 30 ? 10.57 8.25 -49.594 1 50 30 LEU B CA 1
ATOM 2984 C C . LEU B 1 30 ? 10.367 8.875 -50.969 1 50 30 LEU B C 1
ATOM 2986 O O . LEU B 1 30 ? 10.945 8.422 -51.969 1 50 30 LEU B O 1
ATOM 2990 N N . TRP B 1 31 ? 9.516 9.914 -51 1 46.75 31 TRP B N 1
ATOM 2991 C CA . TRP B 1 31 ? 9.312 10.656 -52.25 1 46.75 31 TRP B CA 1
ATOM 2992 C C . TRP B 1 31 ? 10.617 11.266 -52.719 1 46.75 31 TRP B C 1
ATOM 2994 O O . TRP B 1 31 ? 10.945 11.172 -53.906 1 46.75 31 TRP B O 1
ATOM 3004 N N . SER B 1 32 ? 11.352 11.789 -51.781 1 47.41 32 SER B N 1
ATOM 3005 C CA . SER B 1 32 ? 12.617 12.391 -52.156 1 47.41 32 SER B CA 1
ATOM 3006 C C . SER B 1 32 ? 13.633 11.336 -52.594 1 47.41 32 SER B C 1
ATOM 3008 O O . SER B 1 32 ? 14.422 11.57 -53.5 1 47.41 32 SER B O 1
ATOM 3010 N N . PHE B 1 33 ? 13.773 10.273 -51.844 1 45.59 33 PHE B N 1
ATOM 3011 C CA . PHE B 1 33 ? 14.695 9.195 -52.188 1 45.59 33 PHE B CA 1
ATOM 3012 C C . PHE B 1 33 ? 14.422 8.695 -53.625 1 45.59 33 PHE B C 1
ATOM 3014 O O . PHE B 1 33 ? 15.352 8.445 -54.375 1 45.59 33 PHE B O 1
ATOM 3021 N N . LEU B 1 34 ? 13.25 8.398 -53.938 1 43.72 34 LEU B N 1
ATOM 3022 C CA . LEU B 1 34 ? 12.93 7.84 -55.25 1 43.72 34 LEU B CA 1
ATOM 3023 C C . LEU B 1 34 ? 13.211 8.852 -56.344 1 43.72 34 LEU B C 1
ATOM 3025 O O . LEU B 1 34 ? 13.57 8.477 -57.469 1 43.72 34 LEU B O 1
ATOM 3029 N N . PHE B 1 35 ? 13 10.078 -56.156 1 44.56 35 PHE B N 1
ATOM 3030 C CA . PHE B 1 35 ? 13.133 10.953 -57.312 1 44.56 35 PHE B CA 1
ATOM 3031 C C . PHE B 1 35 ? 14.406 11.773 -57.219 1 44.56 35 PHE B C 1
ATOM 3033 O O . PHE B 1 35 ? 14.836 12.383 -58.188 1 44.56 35 PHE B O 1
ATOM 3040 N N . HIS B 1 36 ? 14.883 12.523 -56.25 1 43.19 36 HIS B N 1
ATOM 3041 C CA . HIS B 1 36 ? 16.016 13.438 -56.375 1 43.19 36 HIS B CA 1
ATOM 3042 C C . HIS B 1 36 ? 17.219 12.922 -55.625 1 43.19 36 HIS B C 1
ATOM 3044 O O . HIS B 1 36 ? 17.141 12.711 -54.406 1 43.19 36 HIS B O 1
ATOM 3050 N N . THR B 1 37 ? 18.281 12.305 -56.375 1 43.41 37 THR B N 1
ATOM 3051 C CA . THR B 1 37 ? 19.562 11.68 -56.031 1 43.41 37 THR B CA 1
ATOM 3052 C C . THR B 1 37 ? 20.359 12.57 -55.094 1 43.41 37 THR B C 1
ATOM 3054 O O . THR B 1 37 ? 21 12.078 -54.156 1 43.41 37 THR B O 1
ATOM 3057 N N . ASP B 1 38 ? 20.812 13.727 -55.719 1 41.66 38 ASP B N 1
ATOM 3058 C CA . ASP B 1 38 ? 21.719 14.664 -55.062 1 41.66 38 ASP B CA 1
ATOM 3059 C C . ASP B 1 38 ? 21.125 15.148 -53.719 1 41.66 38 ASP B C 1
ATOM 3061 O O . ASP B 1 38 ? 21.844 15.758 -52.906 1 41.66 38 ASP B O 1
ATOM 3065 N N . GLU B 1 39 ? 19.797 15.047 -53.625 1 38.41 39 GLU B N 1
ATOM 3066 C CA . GLU B 1 39 ? 18.938 15.57 -52.562 1 38.41 39 GLU B CA 1
ATOM 3067 C C . GLU B 1 39 ? 19.016 14.703 -51.312 1 38.41 39 GLU B C 1
ATOM 3069 O O . GLU B 1 39 ? 18.344 14.977 -50.312 1 38.41 39 GLU B O 1
ATOM 3074 N N . VAL B 1 40 ? 19.938 13.727 -51.406 1 39.09 40 VAL B N 1
ATOM 3075 C CA . VAL B 1 40 ? 20.109 12.883 -50.219 1 39.09 40 VAL B CA 1
ATOM 3076 C C . VAL B 1 40 ? 20.875 13.656 -49.156 1 39.09 40 VAL B C 1
ATOM 3078 O O . VAL B 1 40 ? 20.578 13.531 -47.969 1 39.09 40 VAL B O 1
ATOM 3081 N N . LYS B 1 41 ? 21.891 14.367 -49.688 1 43.06 41 LYS B N 1
ATOM 3082 C CA . LYS B 1 41 ? 22.641 15.109 -48.688 1 43.06 41 LYS B CA 1
ATOM 3083 C C . LYS B 1 41 ? 21.766 16.141 -48 1 43.06 41 LYS B C 1
ATOM 3085 O O . LYS B 1 41 ? 21.891 16.344 -46.781 1 43.06 41 LYS B O 1
ATOM 3090 N N . THR B 1 42 ? 20.984 16.844 -48.844 1 40.78 42 THR B N 1
ATOM 3091 C CA . THR B 1 42 ? 20.047 17.797 -48.281 1 40.78 42 THR B CA 1
ATOM 3092 C C . THR B 1 42 ? 19.031 17.078 -47.375 1 40.78 42 THR B C 1
ATOM 3094 O O . THR B 1 42 ? 18.625 17.609 -46.344 1 40.78 42 THR B O 1
ATOM 3097 N N . ILE B 1 43 ? 18.891 15.844 -47.688 1 38.78 43 ILE B N 1
ATOM 3098 C CA . ILE B 1 43 ? 17.953 15.078 -46.875 1 38.78 43 ILE B CA 1
ATOM 3099 C C . ILE B 1 43 ? 18.609 14.68 -45.562 1 38.78 43 ILE B C 1
ATOM 3101 O O . ILE B 1 43 ? 18 14.766 -44.5 1 38.78 43 ILE B O 1
ATOM 3105 N N . VAL B 1 44 ? 19.906 14.312 -45.688 1 41.66 44 VAL B N 1
ATOM 3106 C CA . VAL B 1 44 ? 20.594 13.961 -44.469 1 41.66 44 VAL B CA 1
ATOM 3107 C C . VAL B 1 44 ? 20.75 15.203 -43.594 1 41.66 44 VAL B C 1
ATOM 3109 O O . VAL B 1 44 ? 20.516 15.141 -42.375 1 41.66 44 VAL B O 1
ATOM 3112 N N . GLN B 1 45 ? 21.172 16.297 -44.219 1 45.12 45 GLN B N 1
ATOM 3113 C CA . GLN B 1 45 ? 21.234 17.531 -43.406 1 45.12 45 GLN B CA 1
ATOM 3114 C C . GLN B 1 45 ? 19.844 17.953 -42.938 1 45.12 45 GLN B C 1
ATOM 3116 O O . GLN B 1 45 ? 19.672 18.359 -41.812 1 45.12 45 GLN B O 1
ATOM 3121 N N . SER B 1 46 ? 18.891 17.766 -43.844 1 42.47 46 SER B N 1
ATOM 3122 C CA . SER B 1 46 ? 17.516 18.094 -43.406 1 42.47 46 SER B CA 1
ATOM 3123 C C . SER B 1 46 ? 17.016 17.094 -42.375 1 42.47 46 SER B C 1
ATOM 3125 O O . SER B 1 46 ? 16.281 17.469 -41.469 1 42.47 46 SER B O 1
ATOM 3127 N N . SER B 1 47 ? 17.484 15.891 -42.5 1 39.78 47 SER B N 1
ATOM 3128 C CA . SER B 1 47 ? 17.141 14.922 -41.469 1 39.78 47 SER B CA 1
ATOM 3129 C C . SER B 1 47 ? 17.875 15.234 -40.156 1 39.78 47 SER B C 1
ATOM 3131 O O . SER B 1 47 ? 17.297 15.102 -39.062 1 39.78 47 SER B O 1
ATOM 3133 N N . ARG B 1 48 ? 19.141 15.586 -40.344 1 44.56 48 ARG B N 1
ATOM 3134 C CA . ARG B 1 48 ? 19.844 16.031 -39.156 1 44.56 48 ARG B CA 1
ATOM 3135 C C . ARG B 1 48 ? 19.219 17.297 -38.562 1 44.56 48 ARG B C 1
ATOM 3137 O O . ARG B 1 48 ? 19.078 17.438 -37.344 1 44.56 48 ARG B O 1
ATOM 3144 N N . ASP B 1 49 ? 18.891 18.188 -39.438 1 47.44 49 ASP B N 1
ATOM 3145 C CA . ASP B 1 49 ? 18.203 19.391 -38.969 1 47.44 49 ASP B CA 1
ATOM 3146 C C . ASP B 1 49 ? 16.812 19.047 -38.406 1 47.44 49 ASP B C 1
ATOM 3148 O O . ASP B 1 49 ? 16.359 19.625 -37.438 1 47.44 49 ASP B O 1
ATOM 3152 N N . ALA B 1 50 ? 16.188 18.078 -39.062 1 44.56 50 ALA B N 1
ATOM 3153 C CA . ALA B 1 50 ? 14.914 17.609 -38.531 1 44.56 50 ALA B CA 1
ATOM 3154 C C . ALA B 1 50 ? 15.094 16.891 -37.188 1 44.56 50 ALA B C 1
ATOM 3156 O O . ALA B 1 50 ? 14.305 17.078 -36.281 1 44.56 50 ALA B O 1
ATOM 3157 N N . VAL B 1 51 ? 16.172 16.125 -37.156 1 43.5 51 VAL B N 1
ATOM 3158 C CA . VAL B 1 51 ? 16.484 15.516 -35.875 1 43.5 51 VAL B CA 1
ATOM 3159 C C . VAL B 1 51 ? 16.844 16.594 -34.875 1 43.5 51 VAL B C 1
ATOM 3161 O O . VAL B 1 51 ? 16.422 16.547 -33.719 1 43.5 51 VAL B O 1
ATOM 3164 N N . ASN B 1 52 ? 17.656 17.578 -35.281 1 48.59 52 ASN B N 1
ATOM 3165 C CA . ASN B 1 52 ? 17.938 18.703 -34.406 1 48.59 52 ASN B CA 1
ATOM 3166 C C . ASN B 1 52 ? 16.688 19.547 -34.156 1 48.59 52 ASN B C 1
ATOM 3168 O O . ASN B 1 52 ? 16.5 20.047 -33.031 1 48.59 52 ASN B O 1
ATOM 3172 N N . LEU B 1 53 ? 15.906 19.703 -35.188 1 45.09 53 LEU B N 1
ATOM 3173 C CA . LEU B 1 53 ? 14.609 20.344 -34.969 1 45.09 53 LEU B CA 1
ATOM 3174 C C . LEU B 1 53 ? 13.711 19.453 -34.125 1 45.09 53 LEU B C 1
ATOM 3176 O O . LEU B 1 53 ? 13.016 19.953 -33.219 1 45.09 53 LEU B O 1
ATOM 3180 N N . MET B 1 54 ? 13.766 18.219 -34.375 1 42.25 54 MET B N 1
ATOM 3181 C CA . MET B 1 54 ? 13.008 17.297 -33.531 1 42.25 54 MET B CA 1
ATOM 3182 C C . MET B 1 54 ? 13.602 17.25 -32.125 1 42.25 54 MET B C 1
ATOM 3184 O O . MET B 1 54 ? 12.859 17.188 -31.141 1 42.25 54 MET B O 1
ATOM 3188 N N . LYS B 1 55 ? 14.922 17.203 -32 1 44.75 55 LYS B N 1
ATOM 3189 C CA . LYS B 1 55 ? 15.531 17.391 -30.703 1 44.75 55 LYS B CA 1
ATOM 3190 C C . LYS B 1 55 ? 15.156 18.75 -30.109 1 44.75 55 LYS B C 1
ATOM 3192 O O . LYS B 1 55 ? 14.898 18.859 -28.906 1 44.75 55 LYS B O 1
ATOM 3197 N N . GLY B 1 56 ? 15.258 19.734 -30.906 1 43.72 56 GLY B N 1
ATOM 3198 C CA . GLY B 1 56 ? 14.766 21.031 -30.453 1 43.72 56 GLY B CA 1
ATOM 3199 C C . GLY B 1 56 ? 13.289 21.031 -30.125 1 43.72 56 GLY B C 1
ATOM 3200 O O . GLY B 1 56 ? 12.867 21.609 -29.125 1 43.72 56 GLY B O 1
ATOM 3201 N N . LYS B 1 57 ? 12.484 20.375 -31 1 42.94 57 LYS B N 1
ATOM 3202 C CA . LYS B 1 57 ? 11.055 20.328 -30.703 1 42.94 57 LYS B CA 1
ATOM 3203 C C . LYS B 1 57 ? 10.766 19.375 -29.562 1 42.94 57 LYS B C 1
ATOM 3205 O O . LYS B 1 57 ? 9.891 19.641 -28.734 1 42.94 57 LYS B O 1
ATOM 3210 N N . VAL B 1 58 ? 11.445 18.25 -29.562 1 39.91 58 VAL B N 1
ATOM 3211 C CA . VAL B 1 58 ? 11.359 17.422 -28.375 1 39.91 58 VAL B CA 1
ATOM 3212 C C . VAL B 1 58 ? 11.891 18.188 -27.172 1 39.91 58 VAL B C 1
ATOM 3214 O O . VAL B 1 58 ? 11.305 18.156 -26.078 1 39.91 58 VAL B O 1
ATOM 3217 N N . ALA B 1 59 ? 12.992 18.922 -27.344 1 44.19 59 ALA B N 1
ATOM 3218 C CA . ALA B 1 59 ? 13.453 19.828 -26.281 1 44.19 59 ALA B CA 1
ATOM 3219 C C . ALA B 1 59 ? 12.438 20.938 -26.031 1 44.19 59 ALA B C 1
ATOM 3221 O O . ALA B 1 59 ? 12.188 21.297 -24.875 1 44.19 59 ALA B O 1
ATOM 3222 N N . GLU B 1 60 ? 11.938 21.406 -27.078 1 45.31 60 GLU B N 1
ATOM 3223 C CA . GLU B 1 60 ? 10.844 22.359 -26.922 1 45.31 60 GLU B CA 1
ATOM 3224 C C . GLU B 1 60 ? 9.586 21.688 -26.391 1 45.31 60 GLU B C 1
ATOM 3226 O O . GLU B 1 60 ? 8.883 22.234 -25.547 1 45.31 60 GLU B O 1
ATOM 3231 N N . MET B 1 61 ? 9.289 20.5 -26.938 1 42.97 61 MET B N 1
ATOM 3232 C CA . MET B 1 61 ? 8.18 19.734 -26.359 1 42.97 61 MET B CA 1
ATOM 3233 C C . MET B 1 61 ? 8.5 19.297 -24.938 1 42.97 61 MET B C 1
ATOM 3235 O O . MET B 1 61 ? 7.633 19.328 -24.062 1 42.97 61 MET B O 1
ATOM 3239 N N . MET B 1 62 ? 9.719 18.859 -24.75 1 41.62 62 MET B N 1
ATOM 3240 C CA . MET B 1 62 ? 10.156 18.609 -23.391 1 41.62 62 MET B CA 1
ATOM 3241 C C . MET B 1 62 ? 10.203 19.906 -22.578 1 41.62 62 MET B C 1
ATOM 3243 O O . MET B 1 62 ? 9.836 19.938 -21.406 1 41.62 62 MET B O 1
ATOM 3247 N N . GLN B 1 63 ? 10.789 20.922 -23.172 1 45.44 63 GLN B N 1
ATOM 3248 C CA . GLN B 1 63 ? 10.688 22.234 -22.531 1 45.44 63 GLN B CA 1
ATOM 3249 C C . GLN B 1 63 ? 9.234 22.703 -22.484 1 45.44 63 GLN B C 1
ATOM 3251 O O . GLN B 1 63 ? 8.812 23.312 -21.5 1 45.44 63 GLN B O 1
ATOM 3256 N N . SER B 1 64 ? 8.539 22.484 -23.531 1 44 64 SER B N 1
ATOM 3257 C CA . SER B 1 64 ? 7.109 22.797 -23.5 1 44 64 SER B CA 1
ATOM 3258 C C . SER B 1 64 ? 6.363 21.844 -22.562 1 44 64 SER B C 1
ATOM 3260 O O . SER B 1 64 ? 5.473 22.266 -21.812 1 44 64 SER B O 1
ATOM 3262 N N . GLU B 1 65 ? 6.59 20.594 -22.641 1 43.09 65 GLU B N 1
ATOM 3263 C CA . GLU B 1 65 ? 6.086 19.719 -21.594 1 43.09 65 GLU B CA 1
ATOM 3264 C C . GLU B 1 65 ? 6.637 20.109 -20.219 1 43.09 65 GLU B C 1
ATOM 3266 O O . GLU B 1 65 ? 5.914 20.078 -19.219 1 43.09 65 GLU B O 1
ATOM 3271 N N . ARG B 1 66 ? 7.922 20.438 -20.188 1 42.81 66 ARG B N 1
ATOM 3272 C CA . ARG B 1 66 ? 8.445 21.062 -18.984 1 42.81 66 ARG B CA 1
ATOM 3273 C C . ARG B 1 66 ? 7.75 22.391 -18.719 1 42.81 66 ARG B C 1
ATOM 3275 O O . ARG B 1 66 ? 7.41 22.703 -17.578 1 42.81 66 ARG B O 1
ATOM 3282 N N . ALA B 1 67 ? 7.723 23.219 -19.719 1 41.91 67 ALA B N 1
ATOM 3283 C CA . ALA B 1 67 ? 7.004 24.484 -19.531 1 41.91 67 ALA B CA 1
ATOM 3284 C C . ALA B 1 67 ? 5.527 24.234 -19.234 1 41.91 67 ALA B C 1
ATOM 3286 O O . ALA B 1 67 ? 4.934 24.906 -18.391 1 41.91 67 ALA B O 1
ATOM 3287 N N . ALA B 1 68 ? 4.906 23.375 -20.031 1 42.66 68 ALA B N 1
ATOM 3288 C CA . ALA B 1 68 ? 3.529 22.984 -19.734 1 42.66 68 ALA B CA 1
ATOM 3289 C C . ALA B 1 68 ? 3.436 22.266 -18.391 1 42.66 68 ALA B C 1
ATOM 3291 O O . ALA B 1 68 ? 2.492 22.484 -17.625 1 42.66 68 ALA B O 1
ATOM 3292 N N . LEU B 1 69 ? 4.398 21.406 -18.078 1 44.84 69 LEU B N 1
ATOM 3293 C CA . LEU B 1 69 ? 4.602 20.922 -16.719 1 44.84 69 LEU B CA 1
ATOM 3294 C C . LEU B 1 69 ? 4.875 22.094 -15.773 1 44.84 69 LEU B C 1
ATOM 3296 O O . LEU B 1 69 ? 4.363 22.125 -14.648 1 44.84 69 LEU B O 1
ATOM 3300 N N . ASP B 1 70 ? 5.68 22.984 -16.25 1 49.06 70 ASP B N 1
ATOM 3301 C CA . ASP B 1 70 ? 5.875 24.188 -15.445 1 49.06 70 ASP B CA 1
ATOM 3302 C C . ASP B 1 70 ? 4.574 24.969 -15.32 1 49.06 70 ASP B C 1
ATOM 3304 O O . ASP B 1 70 ? 4.281 25.531 -14.258 1 49.06 70 ASP B O 1
ATOM 3308 N N . GLU B 1 71 ? 3.967 25.172 -16.422 1 48.62 71 GLU B N 1
ATOM 3309 C CA . GLU B 1 71 ? 2.68 25.844 -16.344 1 48.62 71 GLU B CA 1
ATOM 3310 C C . GLU B 1 71 ? 1.66 25.016 -15.57 1 48.62 71 GLU B C 1
ATOM 3312 O O . GLU B 1 71 ? 0.854 25.562 -14.812 1 48.62 71 GLU B O 1
ATOM 3317 N N . GLU B 1 72 ? 1.5 23.75 -15.945 1 49.09 72 GLU B N 1
ATOM 3318 C CA . GLU B 1 72 ? 0.649 22.844 -15.188 1 49.09 72 GLU B CA 1
ATOM 3319 C C . GLU B 1 72 ? 1.062 22.797 -13.719 1 49.09 72 GLU B C 1
ATOM 3321 O O . GLU B 1 72 ? 0.214 22.656 -12.836 1 49.09 72 GLU B O 1
ATOM 3326 N N . PHE B 1 73 ? 2.451 22.922 -13.492 1 54.19 73 PHE B N 1
ATOM 3327 C CA . PHE B 1 73 ? 3.006 23.094 -12.156 1 54.19 73 PHE B CA 1
ATOM 3328 C C . PHE B 1 73 ? 2.83 24.516 -11.672 1 54.19 73 PHE B C 1
ATOM 3330 O O . PHE B 1 73 ? 3.432 24.922 -10.672 1 54.19 73 PHE B O 1
ATOM 3337 N N . SER B 1 74 ? 2.123 25.266 -12.297 1 59.09 74 SER B N 1
ATOM 3338 C CA . SER B 1 74 ? 2.086 26.672 -11.969 1 59.09 74 SER B CA 1
ATOM 3339 C C . SER B 1 74 ? 1.477 26.906 -10.586 1 59.09 74 SER B C 1
ATOM 3341 O O . SER B 1 74 ? 1.792 27.891 -9.922 1 59.09 74 SER B O 1
ATOM 3343 N N . LYS B 1 75 ? 0.828 25.891 -10.016 1 87.62 75 LYS B N 1
ATOM 3344 C CA . LYS B 1 75 ? 0.348 26.203 -8.672 1 87.62 75 LYS B CA 1
ATOM 3345 C C . LYS B 1 75 ? 1.032 25.328 -7.625 1 87.62 75 LYS B C 1
ATOM 3347 O O . LYS B 1 75 ? 0.528 24.266 -7.277 1 87.62 75 LYS B O 1
ATOM 3352 N N . THR B 1 76 ? 2.268 25.828 -7.383 1 93.38 76 THR B N 1
ATOM 3353 C CA . THR B 1 76 ? 3.102 25.094 -6.438 1 93.38 76 THR B CA 1
ATOM 3354 C C . THR B 1 76 ? 3.363 25.922 -5.188 1 93.38 76 THR B C 1
ATOM 3356 O O . THR B 1 76 ? 3.357 27.156 -5.238 1 93.38 76 THR B O 1
ATOM 3359 N N . TRP B 1 77 ? 3.484 25.344 -4.051 1 95.94 77 TRP B N 1
ATOM 3360 C CA . TRP B 1 77 ? 3.883 25.906 -2.764 1 95.94 77 TRP B CA 1
ATOM 3361 C C . TRP B 1 77 ? 5.09 25.172 -2.195 1 95.94 77 TRP B C 1
ATOM 3363 O O . TRP B 1 77 ? 5.184 23.938 -2.312 1 95.94 77 TRP B O 1
ATOM 3373 N N . GLN B 1 78 ? 6.047 25.859 -1.672 1 95.69 78 GLN B N 1
ATOM 3374 C CA . GLN B 1 78 ? 7.246 25.188 -1.172 1 95.69 78 GLN B CA 1
ATOM 3375 C C . GLN B 1 78 ? 7.801 25.906 0.055 1 95.69 78 GLN B C 1
ATOM 3377 O O . GLN B 1 78 ? 7.496 27.078 0.285 1 95.69 78 GLN B O 1
ATOM 3382 N N . TYR B 1 79 ? 8.484 25.25 0.87 1 95.75 79 TYR B N 1
ATOM 3383 C CA . TYR B 1 79 ? 9.195 25.719 2.059 1 95.75 79 TYR B CA 1
ATOM 3384 C C . TYR B 1 79 ? 10.516 24.969 2.227 1 95.75 79 TYR B C 1
ATOM 3386 O O . TYR B 1 79 ? 10.594 23.766 1.987 1 95.75 79 TYR B O 1
ATOM 3394 N N . ARG B 1 80 ? 11.578 25.688 2.594 1 95.38 80 ARG B N 1
ATOM 3395 C CA . ARG B 1 80 ? 12.867 25.062 2.838 1 95.38 80 ARG B CA 1
ATOM 3396 C C . ARG B 1 80 ? 13.555 25.672 4.059 1 95.38 80 ARG B C 1
ATOM 3398 O O . ARG B 1 80 ? 13.594 26.891 4.203 1 95.38 80 ARG B O 1
ATOM 3405 N N . SER B 1 81 ? 13.977 24.875 4.855 1 93 81 SER B N 1
ATOM 3406 C CA . SER B 1 81 ? 14.852 25.219 5.973 1 93 81 SER B CA 1
ATOM 3407 C C . SER B 1 81 ? 15.961 24.188 6.137 1 93 81 SER B C 1
ATOM 3409 O O . SER B 1 81 ? 16.094 23.266 5.324 1 93 81 SER B O 1
ATOM 3411 N N . SER B 1 82 ? 16.812 24.375 7.117 1 90.25 82 SER B N 1
ATOM 3412 C CA . SER B 1 82 ? 17.922 23.453 7.34 1 90.25 82 SER B CA 1
ATOM 3413 C C . SER B 1 82 ? 17.438 22.094 7.812 1 90.25 82 SER B C 1
ATOM 3415 O O . SER B 1 82 ? 18.078 21.078 7.562 1 90.25 82 SER B O 1
ATOM 3417 N N . GLY B 1 83 ? 16.281 22.078 8.352 1 93.62 83 GLY B N 1
ATOM 3418 C CA . GLY B 1 83 ? 15.867 20.812 8.953 1 93.62 83 GLY B CA 1
ATOM 3419 C C . GLY B 1 83 ? 14.578 20.266 8.375 1 93.62 83 GLY B C 1
ATOM 3420 O O . GLY B 1 83 ? 14.164 19.156 8.711 1 93.62 83 GLY B O 1
ATOM 3421 N N . ALA B 1 84 ? 13.961 21.094 7.512 1 97.06 84 ALA B N 1
ATOM 3422 C CA . ALA B 1 84 ? 12.68 20.641 6.969 1 97.06 84 ALA B CA 1
ATOM 3423 C C . ALA B 1 84 ? 12.414 21.266 5.605 1 97.06 84 ALA B C 1
ATOM 3425 O O . ALA B 1 84 ? 12.844 22.391 5.336 1 97.06 84 ALA B O 1
ATOM 3426 N N . ALA B 1 85 ? 11.758 20.531 4.777 1 98.31 85 ALA B N 1
ATOM 3427 C CA . ALA B 1 85 ? 11.359 21.031 3.467 1 98.31 85 ALA B CA 1
ATOM 3428 C C . ALA B 1 85 ? 9.977 20.516 3.082 1 98.31 85 ALA B C 1
ATOM 3430 O O . ALA B 1 85 ? 9.578 19.422 3.471 1 98.31 85 ALA B O 1
ATOM 3431 N N . VAL B 1 86 ? 9.258 21.406 2.379 1 98.5 86 VAL B N 1
ATOM 3432 C CA . VAL B 1 86 ? 7.922 21.031 1.919 1 98.5 86 VAL B CA 1
ATOM 3433 C C . VAL B 1 86 ? 7.781 21.359 0.432 1 98.5 86 VAL B C 1
ATOM 3435 O O . VAL B 1 86 ? 8.312 22.359 -0.046 1 98.5 86 VAL B O 1
ATOM 3438 N N . TYR B 1 87 ? 7.211 20.484 -0.296 1 98.38 87 TYR B N 1
ATOM 3439 C CA . TYR B 1 87 ? 6.797 20.734 -1.673 1 98.38 87 TYR B CA 1
ATOM 3440 C C . TYR B 1 87 ? 5.352 20.297 -1.89 1 98.38 87 TYR B C 1
ATOM 3442 O O . TYR B 1 87 ? 4.969 19.188 -1.519 1 98.38 87 TYR B O 1
ATOM 3450 N N . SER B 1 88 ? 4.547 21.234 -2.355 1 98.12 88 SER B N 1
ATOM 3451 C CA . SER B 1 88 ? 3.121 21.016 -2.557 1 98.12 88 SER B CA 1
ATOM 3452 C C . SER B 1 88 ? 2.68 21.469 -3.941 1 98.12 88 SER B C 1
ATOM 3454 O O . SER B 1 88 ? 3.129 22.516 -4.426 1 98.12 88 SER B O 1
ATOM 3456 N N . ILE B 1 89 ? 1.819 20.656 -4.613 1 97.69 89 ILE B N 1
ATOM 3457 C CA . ILE B 1 89 ? 1.316 21.047 -5.926 1 97.69 89 ILE B CA 1
ATOM 3458 C C . ILE B 1 89 ? -0.193 20.828 -5.988 1 97.69 89 ILE B C 1
ATOM 3460 O O . ILE B 1 89 ? -0.725 19.938 -5.312 1 97.69 89 ILE B O 1
ATOM 3464 N N . GLN B 1 90 ? -0.802 21.625 -6.734 1 96.94 90 GLN B N 1
ATOM 3465 C CA . GLN B 1 90 ? -2.229 21.438 -6.984 1 96.94 90 GLN B CA 1
ATOM 3466 C C . GLN B 1 90 ? -2.496 20.156 -7.746 1 96.94 90 GLN B C 1
ATOM 3468 O O . GLN B 1 90 ? -3.512 19.484 -7.52 1 96.94 90 GLN B O 1
ATOM 3473 N N . GLY B 1 91 ? -1.572 19.875 -8.711 1 94.38 91 GLY B N 1
ATOM 3474 C CA . GLY B 1 91 ? -1.724 18.672 -9.5 1 94.38 91 GLY B CA 1
ATOM 3475 C C . GLY B 1 91 ? -2.898 18.734 -10.461 1 94.38 91 GLY B C 1
ATOM 3476 O O . GLY B 1 91 ? -3.094 19.734 -11.148 1 94.38 91 GLY B O 1
ATOM 3477 N N . ARG B 1 92 ? -3.676 17.703 -10.523 1 92.19 92 ARG B N 1
ATOM 3478 C CA . ARG B 1 92 ? -4.715 17.547 -11.539 1 92.19 92 ARG B CA 1
ATOM 3479 C C . ARG B 1 92 ? -6.07 18 -11.008 1 92.19 92 ARG B C 1
ATOM 3481 O O . ARG B 1 92 ? -7.078 17.922 -11.711 1 92.19 92 ARG B O 1
ATOM 3488 N N . ARG B 1 93 ? -6.07 18.422 -9.781 1 93.25 93 ARG B N 1
ATOM 3489 C CA . ARG B 1 93 ? -7.305 18.938 -9.211 1 93.25 93 ARG B CA 1
ATOM 3490 C C . ARG B 1 93 ? -7.574 20.359 -9.695 1 93.25 93 ARG B C 1
ATOM 3492 O O . ARG B 1 93 ? -6.645 21.078 -10.078 1 93.25 93 ARG B O 1
ATOM 3499 N N . ASP B 1 94 ? -8.852 20.734 -9.602 1 91.75 94 ASP B N 1
ATOM 3500 C CA . ASP B 1 94 ? -9.227 22.078 -10.016 1 91.75 94 ASP B CA 1
ATOM 3501 C C . ASP B 1 94 ? -8.742 23.125 -9.016 1 91.75 94 ASP B C 1
ATOM 3503 O O . ASP B 1 94 ? -8.484 24.281 -9.383 1 91.75 94 ASP B O 1
ATOM 3507 N N . HIS B 1 95 ? -8.656 22.734 -7.785 1 94.44 95 HIS B N 1
ATOM 3508 C CA . HIS B 1 95 ? -8.258 23.656 -6.738 1 94.44 95 HIS B CA 1
ATOM 3509 C C . HIS B 1 95 ? -7.305 23 -5.746 1 94.44 95 HIS B C 1
ATOM 3511 O O . HIS B 1 95 ? -7.281 21.781 -5.621 1 94.44 95 HIS B O 1
ATOM 3517 N N . MET B 1 96 ? -6.551 23.859 -5.105 1 97.19 96 MET B N 1
ATOM 3518 C CA . MET B 1 96 ? -5.656 23.406 -4.043 1 97.19 96 MET B CA 1
ATOM 3519 C C . MET B 1 96 ? -6.348 23.469 -2.686 1 97.19 96 MET B C 1
ATOM 3521 O O . MET B 1 96 ? -6.742 24.547 -2.234 1 97.19 96 MET B O 1
ATOM 3525 N N . GLU B 1 97 ? -6.43 22.281 -2.051 1 97.94 97 GLU B N 1
ATOM 3526 C CA . GLU B 1 97 ? -7.109 22.25 -0.758 1 97.94 97 GLU B CA 1
ATOM 3527 C C . GLU B 1 97 ? -6.164 21.781 0.345 1 97.94 97 GLU B C 1
ATOM 3529 O O . GLU B 1 97 ? -6.5 21.859 1.529 1 97.94 97 GLU B O 1
ATOM 3534 N N . ASP B 1 98 ? -4.984 21.359 -0.028 1 98.5 98 ASP B N 1
ATOM 3535 C CA . ASP B 1 98 ? -3.984 20.984 0.965 1 98.5 98 ASP B CA 1
ATOM 3536 C C . ASP B 1 98 ? -3.402 22.219 1.654 1 98.5 98 ASP B C 1
ATOM 3538 O O . ASP B 1 98 ? -3.254 23.266 1.032 1 98.5 98 ASP B O 1
ATOM 3542 N N . ARG B 1 99 ? -3.141 22.094 2.891 1 98.69 99 ARG B N 1
ATOM 3543 C CA . ARG B 1 99 ? -2.387 23.078 3.65 1 98.69 99 ARG B CA 1
ATOM 3544 C C . ARG B 1 99 ? -1.312 22.422 4.504 1 98.69 99 ARG B C 1
ATOM 3546 O O . ARG B 1 99 ? -1.41 21.234 4.82 1 98.69 99 ARG B O 1
ATOM 3553 N N . PHE B 1 100 ? -0.302 23.156 4.77 1 98.69 100 PHE B N 1
ATOM 3554 C CA . PHE B 1 100 ? 0.757 22.703 5.656 1 98.69 100 PHE B CA 1
ATOM 3555 C C . PHE B 1 100 ? 1.266 23.844 6.531 1 98.69 100 PHE B C 1
ATOM 3557 O O . PHE B 1 100 ? 0.992 25.016 6.262 1 98.69 100 PHE B O 1
ATOM 3564 N N . GLY B 1 101 ? 1.896 23.453 7.641 1 96.94 101 GLY B N 1
ATOM 3565 C CA . GLY B 1 101 ? 2.482 24.453 8.523 1 96.94 101 GLY B CA 1
ATOM 3566 C C . GLY B 1 101 ? 3.641 23.906 9.344 1 96.94 101 GLY B C 1
ATOM 3567 O O . GLY B 1 101 ? 3.662 22.734 9.695 1 96.94 101 GLY B O 1
ATOM 3568 N N . ILE B 1 102 ? 4.605 24.781 9.57 1 96.56 102 ILE B N 1
ATOM 3569 C CA . ILE B 1 102 ? 5.727 24.516 10.461 1 96.56 102 ILE B CA 1
ATOM 3570 C C . ILE B 1 102 ? 5.879 25.656 11.461 1 96.56 102 ILE B C 1
ATOM 3572 O O . ILE B 1 102 ? 5.988 26.812 11.07 1 96.56 102 ILE B O 1
ATOM 3576 N N . LEU B 1 103 ? 5.805 25.344 12.703 1 95.44 103 LEU B N 1
ATOM 3577 C CA . LEU B 1 103 ? 5.973 26.328 13.758 1 95.44 103 LEU B CA 1
ATOM 3578 C C . LEU B 1 103 ? 7.09 25.938 14.711 1 95.44 103 LEU B C 1
ATOM 3580 O O . LEU B 1 103 ? 6.965 24.953 15.445 1 95.44 103 LEU B O 1
ATOM 3584 N N . ALA B 1 104 ? 8.141 26.609 14.602 1 91.12 104 ALA B N 1
ATOM 3585 C CA . ALA B 1 104 ? 9.289 26.391 15.477 1 91.12 104 ALA B CA 1
ATOM 3586 C C . ALA B 1 104 ? 9.562 27.625 16.328 1 91.12 104 ALA B C 1
ATOM 3588 O O . ALA B 1 104 ? 9.312 28.75 15.906 1 91.12 104 ALA B O 1
ATOM 3589 N N . ASP B 1 105 ? 10 27.391 17.547 1 84.75 105 ASP B N 1
ATOM 3590 C CA . ASP B 1 105 ? 10.461 28.5 18.375 1 84.75 105 ASP B CA 1
ATOM 3591 C C . ASP B 1 105 ? 11.93 28.828 18.109 1 84.75 105 ASP B C 1
ATOM 3593 O O . ASP B 1 105 ? 12.828 28.094 18.531 1 84.75 105 ASP B O 1
ATOM 3597 N N . THR B 1 106 ? 12.18 29.859 17.469 1 79.94 106 THR B N 1
ATOM 3598 C CA . THR B 1 106 ? 13.531 30.219 17.062 1 79.94 106 THR B CA 1
ATOM 3599 C C . THR B 1 106 ? 14.328 30.75 18.25 1 79.94 106 THR B C 1
ATOM 3601 O O . THR B 1 106 ? 15.562 30.75 18.234 1 79.94 106 THR B O 1
ATOM 3604 N N . LEU B 1 107 ? 13.586 31.188 19.281 1 77.81 107 LEU B N 1
ATOM 3605 C CA . LEU B 1 107 ? 14.25 31.766 20.438 1 77.81 107 LEU B CA 1
ATOM 3606 C C . LEU B 1 107 ? 14.578 30.688 21.469 1 77.81 107 LEU B C 1
ATOM 3608 O O . LEU B 1 107 ? 15.641 30.719 22.109 1 77.81 107 LEU B O 1
ATOM 3612 N N . ASN B 1 108 ? 13.648 29.781 21.641 1 78.75 108 ASN B N 1
ATOM 3613 C CA . ASN B 1 108 ? 13.836 28.703 22.594 1 78.75 108 ASN B CA 1
ATOM 3614 C C . ASN B 1 108 ? 13.781 27.328 21.906 1 78.75 108 ASN B C 1
ATOM 3616 O O . ASN B 1 108 ? 12.703 26.766 21.734 1 78.75 108 ASN B O 1
ATOM 3620 N N . LYS B 1 109 ? 14.883 26.797 21.719 1 76.88 109 LYS B N 1
ATOM 3621 C CA . LYS B 1 109 ? 15.016 25.547 20.969 1 76.88 109 LYS B CA 1
ATOM 3622 C C . LYS B 1 109 ? 14.516 24.359 21.781 1 76.88 109 LYS B C 1
ATOM 3624 O O . LYS B 1 109 ? 14.336 23.266 21.234 1 76.88 109 LYS B O 1
ATOM 3629 N N . SER B 1 110 ? 14.266 24.578 23.047 1 79.06 110 SER B N 1
ATOM 3630 C CA . SER B 1 110 ? 13.766 23.5 23.875 1 79.06 110 SER B CA 1
ATOM 3631 C C . SER B 1 110 ? 12.273 23.25 23.656 1 79.06 110 SER B C 1
ATOM 3633 O O . SER B 1 110 ? 11.75 22.203 23.984 1 79.06 110 SER B O 1
ATOM 3635 N N . HIS B 1 111 ? 11.688 24.281 23.078 1 84.69 111 HIS B N 1
ATOM 3636 C CA . HIS B 1 111 ? 10.273 24.125 22.766 1 84.69 111 HIS B CA 1
ATOM 3637 C C . HIS B 1 111 ? 10.086 23.203 21.562 1 84.69 111 HIS B C 1
ATOM 3639 O O . HIS B 1 111 ? 10.883 23.219 20.625 1 84.69 111 HIS B O 1
ATOM 3645 N N . PRO B 1 112 ? 9.055 22.438 21.609 1 91.44 112 PRO B N 1
ATOM 3646 C CA . PRO B 1 112 ? 8.82 21.516 20.516 1 91.44 112 PRO B CA 1
ATOM 3647 C C . PRO B 1 112 ? 8.484 22.219 19.203 1 91.44 112 PRO B C 1
ATOM 3649 O O . PRO B 1 112 ? 7.852 23.281 19.219 1 91.44 112 PRO B O 1
ATOM 3652 N N . THR B 1 113 ? 8.969 21.703 18.156 1 95.06 113 THR B N 1
ATOM 3653 C CA . THR B 1 113 ? 8.562 22.156 16.828 1 95.06 113 THR B CA 1
ATOM 3654 C C . THR B 1 113 ? 7.289 21.438 16.375 1 95.06 113 THR B C 1
ATOM 3656 O O . THR B 1 113 ? 7.133 20.234 16.594 1 95.06 113 THR B O 1
ATOM 3659 N N . ILE B 1 114 ? 6.352 22.188 15.789 1 97.44 114 ILE B N 1
ATOM 3660 C CA . ILE B 1 114 ? 5.066 21.641 15.367 1 97.44 114 ILE B CA 1
ATOM 3661 C C . ILE B 1 114 ? 5.02 21.562 13.844 1 97.44 114 ILE B C 1
ATOM 3663 O O . ILE B 1 114 ? 5.246 22.562 13.148 1 97.44 114 ILE B O 1
ATOM 3667 N N . PHE B 1 115 ? 4.848 20.375 13.32 1 98.44 115 PHE B N 1
ATOM 3668 C CA . PHE B 1 115 ? 4.648 20.141 11.898 1 98.44 115 PHE B CA 1
ATOM 3669 C C . PHE B 1 115 ? 3.215 19.719 11.609 1 98.44 115 PHE B C 1
ATOM 3671 O O . PHE B 1 115 ? 2.666 18.859 12.312 1 98.44 115 PHE B O 1
ATOM 3678 N N . GLY B 1 116 ? 2.584 20.297 10.625 1 98.75 116 GLY B N 1
ATOM 3679 C CA . GLY B 1 116 ? 1.208 19.953 10.305 1 98.75 116 GLY B CA 1
ATOM 3680 C C . GLY B 1 116 ? 0.958 19.797 8.82 1 98.75 116 GLY B C 1
ATOM 3681 O O . GLY B 1 116 ? 1.501 20.562 8.008 1 98.75 116 GLY B O 1
ATOM 3682 N N . VAL B 1 117 ? 0.222 18.812 8.438 1 98.88 117 VAL B N 1
ATOM 3683 C CA . VAL B 1 117 ? -0.314 18.609 7.09 1 98.88 117 VAL B CA 1
ATOM 3684 C C . VAL B 1 117 ? -1.83 18.453 7.16 1 98.88 117 VAL B C 1
ATOM 3686 O O . VAL B 1 117 ? -2.336 17.609 7.918 1 98.88 117 VAL B O 1
ATOM 3689 N N . PHE B 1 118 ? -2.549 19.203 6.387 1 98.94 118 PHE B N 1
ATOM 3690 C CA . PHE B 1 118 ? -4.008 19.234 6.359 1 98.94 118 PHE B CA 1
ATOM 3691 C C . PHE B 1 118 ? -4.523 19.047 4.941 1 98.94 118 PHE B C 1
ATOM 3693 O O . PHE B 1 118 ? -4.336 19.906 4.086 1 98.94 118 PHE B O 1
ATOM 3700 N N . ASP B 1 119 ? -5.098 17.922 4.691 1 98.81 119 ASP B N 1
ATOM 3701 C CA . ASP B 1 119 ? -5.676 17.609 3.387 1 98.81 119 ASP B CA 1
ATOM 3702 C C . ASP B 1 119 ? -7.156 17.969 3.338 1 98.81 119 ASP B C 1
ATOM 3704 O O . ASP B 1 119 ? -8.008 17.172 3.744 1 98.81 119 ASP B O 1
ATOM 3708 N N . GLY B 1 120 ? -7.445 19.125 2.795 1 98.69 120 GLY B N 1
ATOM 3709 C CA . GLY B 1 120 ? -8.82 19.609 2.715 1 98.69 120 GLY B CA 1
ATOM 3710 C C . GLY B 1 120 ? -9.633 18.891 1.648 1 98.69 120 GLY B C 1
ATOM 3711 O O . GLY B 1 120 ? -9.094 18.469 0.627 1 98.69 120 GLY B O 1
ATOM 3712 N N . HIS B 1 121 ? -10.898 18.828 1.844 1 97.94 121 HIS B N 1
ATOM 3713 C CA . HIS B 1 121 ? -11.852 18.312 0.875 1 97.94 121 HIS B CA 1
ATOM 3714 C C . HIS B 1 121 ? -13.188 19.031 0.965 1 97.94 121 HIS B C 1
ATOM 3716 O O . HIS B 1 121 ? -13.562 19.531 2.031 1 97.94 121 HIS B O 1
ATOM 3722 N N . GLY B 1 122 ? -13.859 19.109 -0.081 1 96.12 122 GLY B N 1
ATOM 3723 C CA . GLY B 1 122 ? -15.094 19.875 -0.119 1 96.12 122 GLY B CA 1
ATOM 3724 C C . GLY B 1 122 ? -14.875 21.375 -0.006 1 96.12 122 GLY B C 1
ATOM 3725 O O . GLY B 1 122 ? -15.789 22.109 0.356 1 96.12 122 GLY B O 1
ATOM 3726 N N . GLY B 1 123 ? -13.734 21.781 -0.262 1 96.31 123 GLY B N 1
ATOM 3727 C CA . GLY B 1 123 ? -13.305 23.172 -0.1 1 96.31 123 GLY B CA 1
ATOM 3728 C C . GLY B 1 123 ? -12.047 23.312 0.733 1 96.31 123 GLY B C 1
ATOM 3729 O O . GLY B 1 123 ? -11.625 22.359 1.39 1 96.31 123 GLY B O 1
ATOM 3730 N N . GLU B 1 124 ? -11.516 24.484 0.772 1 96.94 124 GLU B N 1
ATOM 3731 C CA . GLU B 1 124 ? -10.25 24.688 1.462 1 96.94 124 GLU B CA 1
ATOM 3732 C C . GLU B 1 124 ? -10.461 25.297 2.846 1 96.94 124 GLU B C 1
ATOM 3734 O O . GLU B 1 124 ? -9.516 25.406 3.631 1 96.94 124 GLU B O 1
ATOM 3739 N N . ALA B 1 125 ? -11.648 25.609 3.232 1 98.06 125 ALA B N 1
ATOM 3740 C CA . ALA B 1 125 ? -11.922 26.406 4.418 1 98.06 125 ALA B CA 1
ATOM 3741 C C . ALA B 1 125 ? -11.484 25.688 5.688 1 98.06 125 ALA B C 1
ATOM 3743 O O . ALA B 1 125 ? -10.883 26.281 6.578 1 98.06 125 ALA B O 1
ATOM 3744 N N . ALA B 1 126 ? -11.836 24.438 5.754 1 98.69 126 ALA B N 1
ATOM 3745 C CA . ALA B 1 126 ? -11.5 23.672 6.949 1 98.69 126 ALA B CA 1
ATOM 3746 C C . ALA B 1 126 ? -9.984 23.562 7.121 1 98.69 126 ALA B C 1
ATOM 3748 O O . ALA B 1 126 ? -9.461 23.797 8.219 1 98.69 126 ALA B O 1
ATOM 3749 N N . ALA B 1 127 ? -9.312 23.219 6.074 1 98.81 127 ALA B N 1
ATOM 3750 C CA . ALA B 1 127 ? -7.855 23.094 6.121 1 98.81 127 ALA B CA 1
ATOM 3751 C C . ALA B 1 127 ? -7.191 24.422 6.445 1 98.81 127 ALA B C 1
ATOM 3753 O O . ALA B 1 127 ? -6.223 24.484 7.207 1 98.81 127 ALA B O 1
ATOM 3754 N N . GLU B 1 128 ? -7.723 25.469 5.879 1 98.31 128 GLU B N 1
ATOM 3755 C CA . GLU B 1 128 ? -7.191 26.797 6.141 1 98.31 128 GLU B CA 1
ATOM 3756 C C . GLU B 1 128 ? -7.344 27.172 7.613 1 98.31 128 GLU B C 1
ATOM 3758 O O . GLU B 1 128 ? -6.426 27.734 8.211 1 98.31 128 GLU B O 1
ATOM 3763 N N . TYR B 1 129 ? -8.461 26.922 8.125 1 98.44 129 TYR B N 1
ATOM 3764 C CA . TYR B 1 129 ? -8.711 27.234 9.531 1 98.44 129 TYR B CA 1
ATOM 3765 C C . TYR B 1 129 ? -7.785 26.438 10.438 1 98.44 129 TYR B C 1
ATOM 3767 O O . TYR B 1 129 ? -7.215 26.984 11.391 1 98.44 129 TYR B O 1
ATOM 3775 N N . ALA B 1 130 ? -7.656 25.141 10.18 1 98.69 130 ALA B N 1
ATOM 3776 C CA . ALA B 1 130 ? -6.801 24.266 10.992 1 98.69 130 ALA B CA 1
ATOM 3777 C C . ALA B 1 130 ? -5.348 24.734 10.93 1 98.69 130 ALA B C 1
ATOM 3779 O O . ALA B 1 130 ? -4.68 24.844 11.961 1 98.69 130 ALA B O 1
ATOM 3780 N N . LYS B 1 131 ? -4.859 25 9.797 1 98.25 131 LYS B N 1
ATOM 3781 C CA . LYS B 1 131 ? -3.486 25.453 9.594 1 98.25 131 LYS B CA 1
ATOM 3782 C C . LYS B 1 131 ? -3.205 26.734 10.359 1 98.25 131 LYS B C 1
ATOM 3784 O O . LYS B 1 131 ? -2.135 26.891 10.953 1 98.25 131 LYS B O 1
ATOM 3789 N N . SER B 1 132 ? -4.16 27.609 10.375 1 97.56 132 SER B N 1
ATOM 3790 C CA . SER B 1 132 ? -3.955 28.938 10.914 1 97.56 132 SER B CA 1
ATOM 3791 C C . SER B 1 132 ? -4.082 28.953 12.438 1 97.56 132 SER B C 1
ATOM 3793 O O . SER B 1 132 ? -3.467 29.781 13.109 1 97.56 132 SER B O 1
ATOM 3795 N N . HIS B 1 133 ? -4.84 28.031 13 1 97.94 133 HIS B N 1
ATOM 3796 C CA . HIS B 1 133 ? -5.191 28.172 14.406 1 97.94 133 HIS B CA 1
ATOM 3797 C C . HIS B 1 133 ? -4.602 27.047 15.25 1 97.94 133 HIS B C 1
ATOM 3799 O O . HIS B 1 133 ? -4.137 27.297 16.359 1 97.94 133 HIS B O 1
ATOM 3805 N N . LEU B 1 134 ? -4.527 25.875 14.703 1 98.06 134 LEU B N 1
ATOM 3806 C CA . LEU B 1 134 ? -4.18 24.719 15.523 1 98.06 134 LEU B CA 1
ATOM 3807 C C . LEU B 1 134 ? -2.758 24.844 16.062 1 98.06 134 LEU B C 1
ATOM 3809 O O . LEU B 1 134 ? -2.523 24.656 17.25 1 98.06 134 LEU B O 1
ATOM 3813 N N . PRO B 1 135 ? -1.771 25.188 15.234 1 96.19 135 PRO B N 1
ATOM 3814 C CA . PRO B 1 135 ? -0.406 25.297 15.758 1 96.19 135 PRO B CA 1
ATOM 3815 C C . PRO B 1 135 ? -0.271 26.328 16.859 1 96.19 135 PRO B C 1
ATOM 3817 O O . PRO B 1 135 ? 0.463 26.109 17.828 1 96.19 135 PRO B O 1
ATOM 3820 N N . ILE B 1 136 ? -1.007 27.406 16.75 1 94.19 136 ILE B N 1
ATOM 3821 C CA . ILE B 1 136 ? -0.963 28.469 17.75 1 94.19 136 ILE B CA 1
ATOM 3822 C C . ILE B 1 136 ? -1.581 27.969 19.062 1 94.19 136 ILE B C 1
ATOM 3824 O O . ILE B 1 136 ? -1.023 28.188 20.141 1 94.19 136 ILE B O 1
ATOM 3828 N N . MET B 1 137 ? -2.666 27.312 18.906 1 95.38 137 MET B N 1
ATOM 3829 C CA . MET B 1 137 ? -3.342 26.734 20.062 1 95.38 137 MET B CA 1
ATOM 3830 C C . MET B 1 137 ? -2.443 25.734 20.781 1 95.38 137 MET B C 1
ATOM 3832 O O . MET B 1 137 ? -2.367 25.734 22.016 1 95.38 137 MET B O 1
ATOM 3836 N N . LEU B 1 138 ? -1.804 24.969 20.031 1 95.44 138 LEU B N 1
ATOM 3837 C CA . LEU B 1 138 ? -0.914 23.953 20.578 1 95.44 138 LEU B CA 1
ATOM 3838 C C . LEU B 1 138 ? 0.267 24.609 21.297 1 95.44 138 LEU B C 1
ATOM 3840 O O . LEU B 1 138 ? 0.614 24.219 22.406 1 95.44 138 LEU B O 1
ATOM 3844 N N . ARG B 1 139 ? 0.872 25.562 20.703 1 92 139 ARG B N 1
ATOM 3845 C CA . ARG B 1 139 ? 2.016 26.25 21.297 1 92 139 ARG B CA 1
ATOM 3846 C C . ARG B 1 139 ? 1.648 26.859 22.641 1 92 139 ARG B C 1
ATOM 3848 O O . ARG B 1 139 ? 2.398 26.734 23.609 1 92 139 ARG B O 1
ATOM 3855 N N . GLN B 1 140 ? 0.518 27.5 22.688 1 91.06 140 GLN B N 1
ATOM 3856 C CA . GLN B 1 140 ? 0.062 28.141 23.906 1 91.06 140 GLN B CA 1
ATOM 3857 C C . GLN B 1 140 ? -0.129 27.125 25.031 1 91.06 140 GLN B C 1
ATOM 3859 O O . GLN B 1 140 ? 0.308 27.359 26.156 1 91.06 140 GLN B O 1
ATOM 3864 N N . GLN B 1 141 ? -0.741 26.094 24.672 1 91.12 141 GLN B N 1
ATOM 3865 C CA . GLN B 1 141 ? -0.994 25.078 25.688 1 91.12 141 GLN B CA 1
ATOM 3866 C C . GLN B 1 141 ? 0.302 24.406 26.125 1 91.12 141 GLN B C 1
ATOM 3868 O O . GLN B 1 141 ? 0.461 24.047 27.297 1 91.12 141 GLN B O 1
ATOM 3873 N N . LEU B 1 142 ? 1.165 24.156 25.219 1 88.88 142 LEU B N 1
ATOM 3874 C CA . LEU B 1 142 ? 2.438 23.516 25.516 1 88.88 142 LEU B CA 1
ATOM 3875 C C . LEU B 1 142 ? 3.301 24.391 26.406 1 88.88 142 LEU B C 1
ATOM 3877 O O . LEU B 1 142 ? 4 23.906 27.297 1 88.88 142 LEU B O 1
ATOM 3881 N N . GLN B 1 143 ? 3.25 25.688 26.188 1 84.44 143 GLN B N 1
ATOM 3882 C CA . GLN B 1 143 ? 3.992 26.641 27.016 1 84.44 143 GLN B CA 1
ATOM 3883 C C . GLN B 1 143 ? 3.443 26.656 28.438 1 84.44 143 GLN B C 1
ATOM 3885 O O . GLN B 1 143 ? 4.207 26.734 29.406 1 84.44 143 GLN B O 1
ATOM 3890 N N . ARG B 1 144 ? 2.146 26.609 28.5 1 83.12 144 ARG B N 1
ATOM 3891 C CA . ARG B 1 144 ? 1.521 26.562 29.812 1 83.12 144 ARG B CA 1
ATOM 3892 C C . ARG B 1 144 ? 1.882 25.281 30.547 1 83.12 144 ARG B C 1
ATOM 3894 O O . ARG B 1 144 ? 2.125 25.297 31.75 1 83.12 144 ARG B O 1
ATOM 3901 N N . TYR B 1 145 ? 1.878 24.266 29.797 1 80.06 145 TYR B N 1
ATOM 3902 C CA . TYR B 1 145 ? 2.225 22.953 30.344 1 80.06 145 TYR B CA 1
ATOM 3903 C C . TYR B 1 145 ? 3.656 22.953 30.859 1 80.06 145 TYR B C 1
ATOM 3905 O O . TYR B 1 145 ? 3.93 22.391 31.938 1 80.06 145 TYR B O 1
ATOM 3913 N N . GLU B 1 146 ? 4.57 23.484 30.125 1 76.38 146 GLU B N 1
ATOM 3914 C CA . GLU B 1 146 ? 5.973 23.516 30.516 1 76.38 146 GLU B CA 1
ATOM 3915 C C . GLU B 1 146 ? 6.164 24.328 31.797 1 76.38 146 GLU B C 1
ATOM 3917 O O . GLU B 1 146 ? 7.02 24 32.625 1 76.38 146 GLU B O 1
ATOM 3922 N N . LYS B 1 147 ? 5.348 25.297 31.938 1 74.38 147 LYS B N 1
ATOM 3923 C CA . LYS B 1 147 ? 5.445 26.141 33.125 1 74.38 147 LYS B CA 1
ATOM 3924 C C . LYS B 1 147 ? 4.883 25.438 34.375 1 74.38 147 LYS B C 1
ATOM 3926 O O . LYS B 1 147 ? 5.324 25.703 35.469 1 74.38 147 LYS B O 1
ATOM 3931 N N . GLN B 1 148 ? 4.016 24.5 34.062 1 68.25 148 GLN B N 1
ATOM 3932 C CA . GLN B 1 148 ? 3.34 23.844 35.188 1 68.25 148 GLN B CA 1
ATOM 3933 C C . GLN B 1 148 ? 3.885 22.438 35.406 1 68.25 148 GLN B C 1
ATOM 3935 O O . GLN B 1 148 ? 3.359 21.688 36.219 1 68.25 148 GLN B O 1
ATOM 3940 N N . LYS B 1 149 ? 4.766 21.922 34.594 1 62.19 149 LYS B N 1
ATOM 3941 C CA . LYS B 1 149 ? 5.242 20.547 34.438 1 62.19 149 LYS B CA 1
ATOM 3942 C C . LYS B 1 149 ? 5.391 19.859 35.781 1 62.19 149 LYS B C 1
ATOM 3944 O O . LYS B 1 149 ? 5.133 18.656 35.875 1 62.19 149 LYS B O 1
ATOM 3949 N N . GLU B 1 150 ? 5.957 20.453 36.781 1 53.34 150 GLU B N 1
ATOM 3950 C CA . GLU B 1 150 ? 6.18 19.688 38 1 53.34 150 GLU B CA 1
ATOM 3951 C C . GLU B 1 150 ? 4.895 19.016 38.469 1 53.34 150 GLU B C 1
ATOM 3953 O O . GLU B 1 150 ? 4.941 17.969 39.125 1 53.34 150 GLU B O 1
ATOM 3958 N N . ASN B 1 151 ? 3.736 19.516 38.156 1 50.62 151 ASN B N 1
ATOM 3959 C CA . ASN B 1 151 ? 2.518 19.016 38.781 1 50.62 151 ASN B CA 1
ATOM 3960 C C . ASN B 1 151 ? 1.481 18.578 37.75 1 50.62 151 ASN B C 1
ATOM 3962 O O . ASN B 1 151 ? 0.33 18.312 38.094 1 50.62 151 ASN B O 1
ATOM 3966 N N . SER B 1 152 ? 1.806 18.625 36.406 1 57.03 152 SER B N 1
ATOM 3967 C CA . SER B 1 152 ? 0.665 18.516 35.5 1 57.03 152 SER B CA 1
ATOM 3968 C C . SER B 1 152 ? 0.544 17.125 34.906 1 57.03 152 SER B C 1
ATOM 3970 O O . SER B 1 152 ? 1.552 16.453 34.688 1 57.03 152 SER B O 1
ATOM 3972 N N . ALA B 1 153 ? -0.587 16.484 35.125 1 56.38 153 ALA B N 1
ATOM 3973 C CA . ALA B 1 153 ? -1.061 15.211 34.594 1 56.38 153 ALA B CA 1
ATOM 3974 C C . ALA B 1 153 ? -1.109 15.234 33.094 1 56.38 153 ALA B C 1
ATOM 3976 O O . ALA B 1 153 ? -1.244 14.188 32.438 1 56.38 153 ALA B O 1
ATOM 3977 N N . LEU B 1 154 ? -0.675 16.438 32.5 1 66.94 154 LEU B N 1
ATOM 3978 C CA . LEU B 1 154 ? -0.853 16.547 31.062 1 66.94 154 LEU B CA 1
ATOM 3979 C C . LEU B 1 154 ? 0.375 16.047 30.312 1 66.94 154 LEU B C 1
ATOM 3981 O O . LEU B 1 154 ? 1.497 16.141 30.812 1 66.94 154 LEU B O 1
ATOM 3985 N N . THR B 1 155 ? 0.087 15.281 29.281 1 83.88 155 THR B N 1
ATOM 3986 C CA . THR B 1 155 ? 1.116 14.789 28.375 1 83.88 155 THR B CA 1
ATOM 3987 C C . THR B 1 155 ? 0.938 15.383 26.969 1 83.88 155 THR B C 1
ATOM 3989 O O . THR B 1 155 ? -0.096 15.984 26.672 1 83.88 155 THR B O 1
ATOM 3992 N N . HIS B 1 156 ? 1.988 15.445 26.234 1 88.56 156 HIS B N 1
ATOM 3993 C CA . HIS B 1 156 ? 1.875 15.852 24.828 1 88.56 156 HIS B CA 1
ATOM 3994 C C . HIS B 1 156 ? 0.702 15.156 24.156 1 88.56 156 HIS B C 1
ATOM 3996 O O . HIS B 1 156 ? -0.012 15.766 23.359 1 88.56 156 HIS B O 1
ATOM 4002 N N . LYS B 1 157 ? 0.499 13.969 24.516 1 93.31 157 LYS B N 1
ATOM 4003 C CA . LYS B 1 157 ? -0.578 13.172 23.938 1 93.31 157 LYS B CA 1
ATOM 4004 C C . LYS B 1 157 ? -1.943 13.766 24.266 1 93.31 157 LYS B C 1
ATOM 4006 O O . LYS B 1 157 ? -2.785 13.93 23.391 1 93.31 157 LYS B O 1
ATOM 4011 N N . 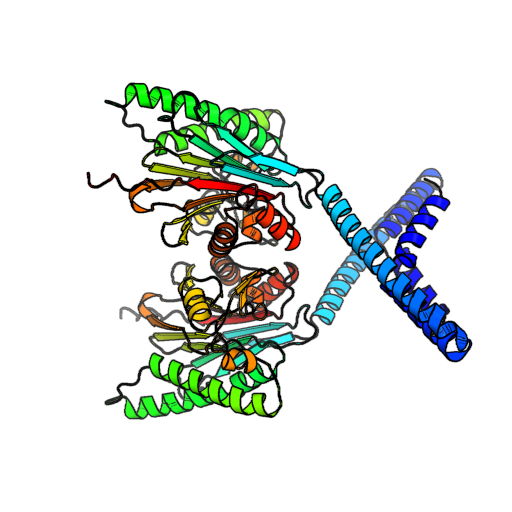SER B 1 158 ? -2.141 14.094 25.5 1 93.94 158 SER B N 1
ATOM 4012 C CA . SER B 1 158 ? -3.43 14.625 25.922 1 93.94 158 SER B CA 1
ATOM 4013 C C . SER B 1 158 ? -3.662 16.031 25.359 1 93.94 158 SER B C 1
ATOM 4015 O O . SER B 1 158 ? -4.793 16.391 25.016 1 93.94 158 SER B O 1
ATOM 4017 N N . ILE B 1 159 ? -2.607 16.766 25.281 1 94.31 159 ILE B N 1
ATOM 4018 C CA . ILE B 1 159 ? -2.719 18.125 24.75 1 94.31 159 ILE B CA 1
ATOM 4019 C C . ILE B 1 159 ? -3.129 18.062 23.281 1 94.31 159 ILE B C 1
ATOM 4021 O O . ILE B 1 159 ? -4.035 18.781 22.859 1 94.31 159 ILE B O 1
ATOM 4025 N N . LEU B 1 160 ? -2.504 17.172 22.547 1 96.94 160 LEU B N 1
ATOM 4026 C CA . LEU B 1 160 ? -2.828 17.016 21.141 1 96.94 160 LEU B CA 1
ATOM 4027 C C . LEU B 1 160 ? -4.277 16.578 20.953 1 96.94 160 LEU B C 1
ATOM 4029 O O . LEU B 1 160 ? -5.004 17.156 20.141 1 96.94 160 LEU B O 1
ATOM 4033 N N . LYS B 1 161 ? -4.648 15.625 21.672 1 97.25 161 LYS B N 1
ATOM 4034 C CA . LYS B 1 161 ? -6.012 15.109 21.562 1 97.25 161 LYS B CA 1
ATOM 4035 C C . LYS B 1 161 ? -7.031 16.203 21.875 1 97.25 161 LYS B C 1
ATOM 4037 O O . LYS B 1 161 ? -7.969 16.422 21.094 1 97.25 161 LYS B O 1
ATOM 4042 N N . GLN B 1 162 ? -6.832 16.906 22.922 1 96.75 162 GLN B N 1
ATOM 4043 C CA . GLN B 1 162 ? -7.766 17.938 23.359 1 96.75 162 GLN B CA 1
ATOM 4044 C C . GLN B 1 162 ? -7.836 19.078 22.359 1 96.75 162 GLN B C 1
ATOM 4046 O O . GLN B 1 162 ? -8.922 19.547 22.016 1 96.75 162 GLN B O 1
ATOM 4051 N N . GLN B 1 163 ? -6.703 19.5 21.891 1 97.69 163 GLN B N 1
ATOM 4052 C CA . GLN B 1 163 ? -6.668 20.656 21.016 1 97.69 163 GLN B CA 1
ATOM 4053 C C . GLN B 1 163 ? -7.25 20.312 19.641 1 97.69 163 GLN B C 1
ATOM 4055 O O . GLN B 1 163 ? -7.879 21.156 19 1 97.69 163 GLN B O 1
ATOM 4060 N N . ILE B 1 164 ? -7.094 19.078 19.219 1 98.62 164 ILE B N 1
ATOM 4061 C CA . ILE B 1 164 ? -7.656 18.672 17.938 1 98.62 164 ILE B CA 1
ATOM 4062 C C . ILE B 1 164 ? -9.18 18.578 18.047 1 98.62 164 ILE B C 1
ATOM 4064 O O . ILE B 1 164 ? -9.891 19.031 17.141 1 98.62 164 ILE B O 1
ATOM 4068 N N . LEU B 1 165 ? -9.641 18.078 19.125 1 98.56 165 LEU B N 1
ATOM 4069 C CA . LEU B 1 165 ? -11.078 18.016 19.344 1 98.56 165 LEU B CA 1
ATOM 4070 C C . LEU B 1 165 ? -11.68 19.422 19.422 1 98.56 165 LEU B C 1
ATOM 4072 O O . LEU B 1 165 ? -12.742 19.672 18.859 1 98.56 165 LEU B O 1
ATOM 4076 N N . ASN B 1 166 ? -10.969 20.281 20.109 1 98.25 166 ASN B N 1
ATOM 4077 C CA . ASN B 1 166 ? -11.414 21.656 20.188 1 98.25 166 ASN B CA 1
ATOM 4078 C C . ASN B 1 166 ? -11.43 22.328 18.812 1 98.25 166 ASN B C 1
ATOM 4080 O O . ASN B 1 166 ? -12.336 23.094 18.5 1 98.25 166 ASN B O 1
ATOM 4084 N N . MET B 1 167 ? -10.406 22.047 18.094 1 98.38 167 MET B N 1
ATOM 4085 C CA . MET B 1 167 ? -10.312 22.578 16.734 1 98.38 167 MET B CA 1
ATOM 4086 C C . MET B 1 167 ? -11.508 22.156 15.898 1 98.38 167 MET B C 1
ATOM 4088 O O . MET B 1 167 ? -12.062 22.953 15.148 1 98.38 167 MET B O 1
ATOM 4092 N N . ASP B 1 168 ? -11.883 20.906 16.016 1 98.75 168 ASP B N 1
ATOM 4093 C CA . ASP B 1 168 ? -13.039 20.406 15.273 1 98.75 168 ASP B CA 1
ATOM 4094 C C . ASP B 1 168 ? -14.305 21.156 15.672 1 98.75 168 ASP B C 1
ATOM 4096 O O . ASP B 1 168 ? -15.125 21.5 14.82 1 98.75 168 ASP B O 1
ATOM 4100 N N . LYS B 1 169 ? -14.484 21.375 16.938 1 98.31 169 LYS B N 1
ATOM 4101 C CA . LYS B 1 169 ? -15.648 22.109 17.422 1 98.31 169 LYS B CA 1
ATOM 4102 C C . LYS B 1 169 ? -15.703 23.5 16.812 1 98.31 169 LYS B C 1
ATOM 4104 O O . LYS B 1 169 ? -16.766 23.969 16.391 1 98.31 169 LYS B O 1
ATOM 4109 N N . GLU B 1 170 ? -14.562 24.141 16.766 1 98.25 170 GLU B N 1
ATOM 4110 C CA . GLU B 1 170 ? -14.492 25.484 16.219 1 98.25 170 GLU B CA 1
ATOM 4111 C C . GLU B 1 170 ? -14.812 25.484 14.719 1 98.25 170 GLU B C 1
ATOM 4113 O O . GLU B 1 170 ? -15.539 26.344 14.227 1 98.25 170 GLU B O 1
ATOM 4118 N N . ILE B 1 171 ? -14.258 24.516 14.039 1 98.62 171 ILE B N 1
ATOM 4119 C CA . ILE B 1 171 ? -14.484 24.391 12.602 1 98.62 171 ILE B CA 1
ATOM 4120 C C . ILE B 1 171 ? -15.961 24.156 12.328 1 98.62 171 ILE B C 1
ATOM 4122 O O . ILE B 1 171 ? -16.547 24.781 11.438 1 98.62 171 ILE B O 1
ATOM 4126 N N . LEU B 1 172 ? -16.547 23.266 13.086 1 98.38 172 LEU B N 1
ATOM 4127 C CA . LEU B 1 172 ? -17.953 22.938 12.906 1 98.38 172 LEU B CA 1
ATOM 4128 C C . LEU B 1 172 ? -18.844 24.156 13.148 1 98.38 172 LEU B C 1
ATOM 4130 O O . LEU B 1 172 ? -19.781 24.406 12.383 1 98.38 172 LEU B O 1
ATOM 4134 N N . GLU B 1 173 ? -18.547 24.859 14.195 1 97.62 173 GLU B N 1
ATOM 4135 C CA . GLU B 1 173 ? -19.312 26.062 14.516 1 97.62 173 GLU B CA 1
ATOM 4136 C C . GLU B 1 173 ? -19.203 27.109 13.398 1 97.62 173 GLU B C 1
ATOM 4138 O O . GLU B 1 173 ? -20.219 27.672 12.984 1 97.62 173 GLU B O 1
ATOM 4143 N N . LYS B 1 174 ? -18.047 27.297 12.945 1 96.88 174 LYS B N 1
ATOM 4144 C CA . LYS B 1 174 ? -17.797 28.312 11.938 1 96.88 174 LYS B CA 1
ATOM 4145 C C . LYS B 1 174 ? -18.375 27.922 10.586 1 96.88 174 LYS B C 1
ATOM 4147 O O . LYS B 1 174 ? -19.047 28.719 9.93 1 96.88 174 LYS B O 1
ATOM 4152 N N . LEU B 1 175 ? -18.188 26.703 10.164 1 97.25 175 LEU B N 1
ATOM 4153 C CA . LEU B 1 175 ? -18.547 26.297 8.812 1 97.25 175 LEU B CA 1
ATOM 4154 C C . LEU B 1 175 ? -20.016 25.953 8.711 1 97.25 175 LEU B C 1
ATOM 4156 O O . LEU B 1 175 ? -20.656 26.156 7.676 1 97.25 175 LEU B O 1
ATOM 4160 N N . SER B 1 176 ? -20.547 25.375 9.781 1 94.62 176 SER B N 1
ATOM 4161 C CA . SER B 1 176 ? -21.969 25.047 9.758 1 94.62 176 SER B CA 1
ATOM 4162 C C . SER B 1 176 ? -22.812 26.312 9.633 1 94.62 176 SER B C 1
ATOM 4164 O O . SER B 1 176 ? -23.891 26.281 9.016 1 94.62 176 SER B O 1
ATOM 4166 N N . ALA B 1 177 ? -22.391 27.375 10.148 1 94.88 177 ALA B N 1
ATOM 4167 C CA . ALA B 1 177 ? -23.109 28.641 10.094 1 94.88 177 ALA B CA 1
ATOM 4168 C C . ALA B 1 177 ? -23.25 29.125 8.656 1 94.88 177 ALA B C 1
ATOM 4170 O O . ALA B 1 177 ? -24.25 29.766 8.305 1 94.88 177 ALA B O 1
ATOM 4171 N N . SER B 1 178 ? -22.375 28.812 7.82 1 95.12 178 SER B N 1
ATOM 4172 C CA . SER B 1 178 ? -22.406 29.234 6.422 1 95.12 178 SER B CA 1
ATOM 4173 C C . SER B 1 178 ? -22.766 28.078 5.508 1 95.12 178 SER B C 1
ATOM 4175 O O . SER B 1 178 ? -22.578 28.141 4.289 1 95.12 178 SER B O 1
ATOM 4177 N N . TYR B 1 179 ? -23.156 26.984 6.008 1 95.12 179 TYR B N 1
ATOM 4178 C CA . TYR B 1 179 ? -23.531 25.781 5.281 1 95.12 179 TYR B CA 1
ATOM 4179 C C . TYR B 1 179 ? -22.391 25.281 4.406 1 95.12 179 TYR B C 1
ATOM 4181 O O . TYR B 1 179 ? -22.609 24.844 3.275 1 95.12 179 TYR B O 1
ATOM 4189 N N . ASP B 1 180 ? -21.219 25.547 4.883 1 97.19 180 ASP B N 1
ATOM 4190 C CA . ASP B 1 180 ? -20.016 25.031 4.234 1 97.19 180 ASP B CA 1
ATOM 4191 C C . ASP B 1 180 ? -19.703 23.609 4.703 1 97.19 180 ASP B C 1
ATOM 4193 O O . ASP B 1 180 ? -19.438 23.391 5.887 1 97.19 180 ASP B O 1
ATOM 4197 N N . GLU B 1 181 ? -19.641 22.641 3.842 1 97.5 181 GLU B N 1
ATOM 4198 C CA . GLU B 1 181 ? -19.5 21.219 4.195 1 97.5 181 GLU B CA 1
ATOM 4199 C C . GLU B 1 181 ? -18.047 20.766 4.109 1 97.5 181 GLU B C 1
ATOM 4201 O O . GLU B 1 181 ? -17.766 19.562 4.113 1 97.5 181 GLU B O 1
ATOM 4206 N N . ALA B 1 182 ? -17.156 21.75 4.062 1 98.31 182 ALA B N 1
ATOM 4207 C CA . ALA B 1 182 ? -15.734 21.438 3.908 1 98.31 182 ALA B CA 1
ATOM 4208 C C . ALA B 1 182 ? -15.219 20.656 5.117 1 98.31 182 ALA B C 1
ATOM 4210 O O . ALA B 1 182 ? -15.688 20.859 6.238 1 98.31 182 ALA B O 1
ATOM 4211 N N . GLY B 1 183 ? -14.297 19.75 4.875 1 98.75 183 GLY B N 1
ATOM 4212 C CA . GLY B 1 183 ? -13.555 19.016 5.891 1 98.75 183 GLY B CA 1
ATOM 4213 C C . GLY B 1 183 ? -12.062 18.953 5.609 1 98.75 183 GLY B C 1
ATOM 4214 O O . GLY B 1 183 ? -11.602 19.438 4.578 1 98.75 183 GLY B O 1
ATOM 4215 N N . THR B 1 184 ? -11.312 18.406 6.582 1 98.94 184 THR B N 1
ATOM 4216 C CA . THR B 1 184 ? -9.875 18.266 6.391 1 98.94 184 THR B CA 1
ATOM 4217 C C . THR B 1 184 ? -9.32 17.141 7.266 1 98.94 184 THR B C 1
ATOM 4219 O O . THR B 1 184 ? -9.898 16.812 8.305 1 98.94 184 THR B O 1
ATOM 4222 N N . THR B 1 185 ? -8.281 16.5 6.754 1 98.94 185 THR B N 1
ATOM 4223 C CA . THR B 1 185 ? -7.465 15.672 7.641 1 98.94 185 THR B CA 1
ATOM 4224 C C . THR B 1 185 ? -6.676 16.547 8.617 1 98.94 185 THR B C 1
ATOM 4226 O O . THR B 1 185 ? -6.652 17.766 8.484 1 98.94 185 THR B O 1
ATOM 4229 N N . CYS B 1 186 ? -6.105 15.922 9.594 1 98.94 186 CYS B N 1
ATOM 4230 C CA . CYS B 1 186 ? -5.254 16.609 10.562 1 98.94 186 CYS B CA 1
ATOM 4231 C C . CYS B 1 186 ? -4.078 15.727 10.969 1 98.94 186 CYS B C 1
ATOM 4233 O O . CYS B 1 186 ? -4.219 14.852 11.828 1 98.94 186 CYS B O 1
ATOM 4235 N N . LEU B 1 187 ? -2.996 15.953 10.367 1 98.94 187 LEU B N 1
ATOM 4236 C CA . LEU B 1 187 ? -1.747 15.281 10.711 1 98.94 187 LEU B CA 1
ATOM 4237 C C . LEU B 1 187 ? -0.771 16.25 11.359 1 98.94 187 LEU B C 1
ATOM 4239 O O . LEU B 1 187 ? -0.339 17.219 10.727 1 98.94 187 LEU B O 1
ATOM 4243 N N . VAL B 1 188 ? -0.429 15.984 12.656 1 98.81 188 VAL B N 1
ATOM 4244 C CA . VAL B 1 188 ? 0.431 16.906 13.391 1 98.81 188 VAL B CA 1
ATOM 4245 C C . VAL B 1 188 ? 1.54 16.125 14.094 1 98.81 188 VAL B C 1
ATOM 4247 O O . VAL B 1 188 ? 1.279 15.102 14.734 1 98.81 188 VAL B O 1
ATOM 4250 N N . ALA B 1 189 ? 2.689 16.562 13.961 1 98.62 189 ALA B N 1
ATOM 4251 C CA . ALA B 1 189 ? 3.836 16 14.664 1 98.62 189 ALA B CA 1
ATOM 4252 C C . ALA B 1 189 ? 4.461 17.031 15.602 1 98.62 189 ALA B C 1
ATOM 4254 O O . ALA B 1 189 ? 4.715 18.172 15.211 1 98.62 189 ALA B O 1
ATOM 4255 N N . LEU B 1 190 ? 4.637 16.656 16.859 1 97.12 190 LEU B N 1
ATOM 4256 C CA . LEU B 1 190 ? 5.344 17.438 17.875 1 97.12 190 LEU B CA 1
ATOM 4257 C C . LEU B 1 190 ? 6.742 16.875 18.125 1 97.12 190 LEU B C 1
ATOM 4259 O O . LEU B 1 190 ? 6.887 15.797 18.688 1 97.12 190 LEU B O 1
ATOM 4263 N N . LEU B 1 191 ? 7.738 17.656 17.719 1 95.5 191 LEU B N 1
ATOM 4264 C CA . LEU B 1 191 ? 9.117 17.188 17.844 1 95.5 191 LEU B CA 1
ATOM 4265 C C . LEU B 1 191 ? 9.82 17.875 19 1 95.5 191 LEU B C 1
ATOM 4267 O O . LEU B 1 191 ? 10.031 19.094 18.969 1 95.5 191 LEU B O 1
ATOM 4271 N N . SER B 1 192 ? 10.109 17.109 19.969 1 90.69 192 SER B N 1
ATOM 4272 C CA . SER B 1 192 ? 10.945 17.562 21.078 1 90.69 192 SER B CA 1
ATOM 4273 C C . SER B 1 192 ? 12.328 16.922 21.016 1 90.69 192 SER B C 1
ATOM 4275 O O . SER B 1 192 ? 12.625 16.156 20.094 1 90.69 192 SER B O 1
ATOM 4277 N N . GLU B 1 193 ? 13.18 17.234 21.969 1 87.12 193 GLU B N 1
ATOM 4278 C CA . GLU B 1 193 ? 14.555 16.75 21.969 1 87.12 193 GLU B CA 1
ATOM 4279 C C . GLU B 1 193 ? 14.609 15.234 22.094 1 87.12 193 GLU B C 1
ATOM 4281 O O . GLU B 1 193 ? 15.414 14.578 21.422 1 87.12 193 GLU B O 1
ATOM 4286 N N . LYS B 1 194 ? 13.695 14.711 22.812 1 89.5 194 LYS B N 1
ATOM 4287 C CA . LYS B 1 194 ? 13.812 13.289 23.125 1 89.5 194 LYS B CA 1
ATOM 4288 C C . LYS B 1 194 ? 12.664 12.492 22.5 1 89.5 194 LYS B C 1
ATOM 4290 O O . LYS B 1 194 ? 12.789 11.289 22.281 1 89.5 194 LYS B O 1
ATOM 4295 N N . ASP B 1 195 ? 11.602 13.219 22.266 1 93.88 195 ASP B N 1
ATOM 4296 C CA . ASP B 1 195 ? 10.406 12.469 21.875 1 93.88 195 ASP B CA 1
ATOM 4297 C C . ASP B 1 195 ? 9.758 13.078 20.641 1 93.88 195 ASP B C 1
ATOM 4299 O O . ASP B 1 195 ? 9.914 14.273 20.375 1 93.88 195 ASP B O 1
ATOM 4303 N N . LEU B 1 196 ? 9.094 12.242 19.922 1 97.25 196 LEU B N 1
ATOM 4304 C CA . LEU B 1 196 ? 8.227 12.617 18.812 1 97.25 196 LEU B CA 1
ATOM 4305 C C . LEU B 1 196 ? 6.801 12.117 19.047 1 97.25 196 LEU B C 1
ATOM 4307 O O . LEU B 1 196 ? 6.582 10.93 19.266 1 97.25 196 LEU B O 1
ATOM 4311 N N . THR B 1 197 ? 5.867 13.023 19.109 1 98 197 THR B N 1
ATOM 4312 C CA . THR B 1 197 ? 4.461 12.656 19.25 1 98 197 THR B CA 1
ATOM 4313 C C . THR B 1 197 ? 3.672 13.031 18 1 98 197 THR B C 1
ATOM 4315 O O . THR B 1 197 ? 3.73 14.18 17.547 1 98 197 THR B O 1
ATOM 4318 N N . VAL B 1 198 ? 2.963 12.062 17.438 1 98.75 198 VAL B N 1
ATOM 4319 C CA . VAL B 1 198 ? 2.244 12.273 16.188 1 98.75 198 VAL B CA 1
ATOM 4320 C C . VAL B 1 198 ? 0.755 12.008 16.391 1 98.75 198 VAL B C 1
ATOM 4322 O O . VAL B 1 198 ? 0.377 10.977 16.953 1 98.75 198 VAL B O 1
ATOM 4325 N N . ALA B 1 199 ? -0.053 12.93 15.961 1 98.88 199 ALA B N 1
ATOM 4326 C CA . ALA B 1 199 ? -1.507 12.789 15.977 1 98.88 199 ALA B CA 1
ATOM 4327 C C . ALA B 1 199 ? -2.076 12.797 14.562 1 98.88 199 ALA B C 1
ATOM 4329 O O . ALA B 1 199 ? -1.668 13.602 13.727 1 98.88 199 ALA B O 1
ATOM 4330 N N . ASN B 1 200 ? -2.979 11.867 14.336 1 98.88 200 ASN B N 1
ATOM 4331 C CA . ASN B 1 200 ? -3.543 11.75 13 1 98.88 200 ASN B CA 1
ATOM 4332 C C . ASN B 1 200 ? -5.066 11.641 13.039 1 98.88 200 ASN B C 1
ATOM 4334 O O . ASN B 1 200 ? -5.621 10.938 13.883 1 98.88 200 ASN B O 1
ATOM 4338 N N . VAL B 1 201 ? -5.727 12.414 12.234 1 98.88 201 VAL B N 1
ATOM 4339 C CA . VAL B 1 201 ? -7.137 12.305 11.883 1 98.88 201 VAL B CA 1
ATOM 4340 C C . VAL B 1 201 ? -7.289 12.242 10.359 1 98.88 201 VAL B C 1
ATOM 4342 O O . VAL B 1 201 ? -7.023 13.227 9.664 1 98.88 201 VAL B O 1
ATOM 4345 N N . GLY B 1 202 ? -7.719 11.078 9.852 1 98.81 202 GLY B N 1
ATOM 4346 C CA . GLY B 1 202 ? -7.914 10.953 8.414 1 98.81 202 GLY B CA 1
ATOM 4347 C C . GLY B 1 202 ? -6.895 10.047 7.75 1 98.81 202 GLY B C 1
ATOM 4348 O O . GLY B 1 202 ? -6.508 9.023 8.312 1 98.81 202 GLY B O 1
ATOM 4349 N N . ASP B 1 203 ? -6.543 10.406 6.473 1 98.44 203 ASP B N 1
ATOM 4350 C CA . ASP B 1 203 ? -5.707 9.461 5.746 1 98.44 203 ASP B CA 1
ATOM 4351 C C . ASP B 1 203 ? -4.438 10.133 5.23 1 98.44 203 ASP B C 1
ATOM 4353 O O . ASP B 1 203 ? -3.812 9.648 4.281 1 98.44 203 ASP B O 1
ATOM 4357 N N . SER B 1 204 ? -4.152 11.375 5.727 1 98.81 204 SER B N 1
ATOM 4358 C CA . SER B 1 204 ? -2.75 11.773 5.652 1 98.81 204 SER B CA 1
ATOM 4359 C C . SER B 1 204 ? -1.869 10.867 6.508 1 98.81 204 SER B C 1
ATOM 4361 O O . SER B 1 204 ? -2.359 10.203 7.422 1 98.81 204 SER B O 1
ATOM 4363 N N . ARG B 1 205 ? -0.542 10.812 6.148 1 98.81 205 ARG B N 1
ATOM 4364 C CA . ARG B 1 205 ? 0.272 9.797 6.801 1 98.81 205 ARG B CA 1
ATOM 4365 C C . ARG B 1 205 ? 1.676 10.312 7.09 1 98.81 205 ARG B C 1
ATOM 4367 O O . ARG B 1 205 ? 2.229 11.094 6.312 1 98.81 205 ARG B O 1
ATOM 4374 N N . ALA B 1 206 ? 2.174 9.93 8.242 1 98.94 206 ALA B N 1
ATOM 4375 C CA . ALA B 1 206 ? 3.568 10.188 8.586 1 98.94 206 ALA B CA 1
ATOM 4376 C C . ALA B 1 206 ? 4.359 8.891 8.703 1 98.94 206 ALA B C 1
ATOM 4378 O O . ALA B 1 206 ? 3.854 7.891 9.227 1 98.94 206 ALA B O 1
ATOM 4379 N N . VAL B 1 207 ? 5.543 8.875 8.164 1 98.88 207 VAL B N 1
ATOM 4380 C CA . VAL B 1 207 ? 6.441 7.727 8.18 1 98.88 207 VAL B CA 1
ATOM 4381 C C . VAL B 1 207 ? 7.859 8.188 8.516 1 98.88 207 VAL B C 1
ATOM 4383 O O . VAL B 1 207 ? 8.305 9.242 8.055 1 98.88 207 VAL B O 1
ATOM 4386 N N . LEU B 1 208 ? 8.547 7.367 9.328 1 98.62 208 LEU B N 1
ATOM 4387 C CA . LEU B 1 208 ? 9.898 7.691 9.75 1 98.62 208 LEU B CA 1
ATOM 4388 C C . LEU B 1 208 ? 10.898 6.684 9.203 1 98.62 208 LEU B C 1
ATOM 4390 O O . LEU B 1 208 ? 10.578 5.5 9.047 1 98.62 208 LEU B O 1
ATOM 4394 N N . CYS B 1 209 ? 12.039 7.145 8.805 1 98.06 209 CYS B N 1
ATOM 4395 C CA . CYS B 1 209 ? 13.18 6.281 8.508 1 98.06 209 CYS B CA 1
ATOM 4396 C C . CYS B 1 209 ? 14.078 6.129 9.727 1 98.06 209 CYS B C 1
ATOM 4398 O O . CYS B 1 209 ? 14.688 7.105 10.18 1 98.06 209 CYS B O 1
ATOM 4400 N N . ASP B 1 210 ? 14.227 4.949 10.203 1 96.25 210 ASP B N 1
ATOM 4401 C CA . ASP B 1 210 ? 15.039 4.754 11.398 1 96.25 210 ASP B CA 1
ATOM 4402 C C . ASP B 1 210 ? 16.531 4.676 11.047 1 96.25 210 ASP B C 1
ATOM 4404 O O . ASP B 1 210 ? 16.906 4.918 9.898 1 96.25 210 ASP B O 1
ATOM 4408 N N . LYS B 1 211 ? 17.344 4.379 12.047 1 94.75 211 LYS B N 1
ATOM 4409 C CA . LYS B 1 211 ? 18.797 4.387 11.898 1 94.75 211 LYS B CA 1
ATOM 4410 C C . LYS B 1 211 ? 19.25 3.357 10.867 1 94.75 211 LYS B C 1
ATOM 4412 O O . LYS B 1 211 ? 20.25 3.555 10.195 1 94.75 211 LYS B O 1
ATOM 4417 N N . ASP B 1 212 ? 18.438 2.318 10.68 1 90.69 212 ASP B N 1
ATOM 4418 C CA . ASP B 1 212 ? 18.812 1.225 9.789 1 90.69 212 ASP B CA 1
ATOM 4419 C C . ASP B 1 212 ? 18.203 1.409 8.398 1 90.69 212 ASP B C 1
ATOM 4421 O O . ASP B 1 212 ? 18.391 0.573 7.516 1 90.69 212 ASP B O 1
ATOM 4425 N N . GLY B 1 213 ? 17.422 2.422 8.258 1 92 213 GLY B N 1
ATOM 4426 C CA . GLY B 1 213 ? 16.828 2.699 6.961 1 92 213 GLY B CA 1
ATOM 4427 C C . GLY B 1 213 ? 15.445 2.084 6.789 1 92 213 GLY B C 1
ATOM 4428 O O . GLY B 1 213 ? 14.906 2.053 5.68 1 92 213 GLY B O 1
ATOM 4429 N N . ASN B 1 214 ? 14.906 1.646 7.844 1 92.5 214 ASN B N 1
ATOM 4430 C CA . ASN B 1 214 ? 13.586 1.025 7.777 1 92.5 214 ASN B CA 1
ATOM 4431 C C . ASN B 1 214 ? 12.477 2.059 7.926 1 92.5 214 ASN B C 1
ATOM 4433 O O . ASN B 1 214 ? 12.641 3.062 8.625 1 92.5 214 ASN B O 1
ATOM 4437 N N . ALA B 1 215 ? 11.375 1.756 7.223 1 96.56 215 ALA B N 1
ATOM 4438 C CA . ALA B 1 215 ? 10.188 2.592 7.363 1 96.56 215 ALA B CA 1
ATOM 4439 C C . ALA B 1 215 ? 9.43 2.248 8.641 1 96.56 215 ALA B C 1
ATOM 4441 O O . ALA B 1 215 ? 9.07 1.091 8.867 1 96.56 215 ALA B O 1
ATOM 4442 N N . VAL B 1 216 ? 9.242 3.221 9.461 1 97.69 216 VAL B N 1
ATOM 4443 C CA . VAL B 1 216 ? 8.461 3.074 10.688 1 97.69 216 VAL B CA 1
ATOM 4444 C C . VAL B 1 216 ? 7.195 3.918 10.602 1 97.69 216 VAL B C 1
ATOM 4446 O O . VAL B 1 216 ? 7.262 5.141 10.461 1 97.69 216 VAL B O 1
ATOM 4449 N N . PRO B 1 217 ? 6.078 3.283 10.656 1 98.31 217 PRO B N 1
ATOM 4450 C CA . PRO B 1 217 ? 4.844 4.07 10.609 1 98.31 217 PRO B CA 1
ATOM 4451 C C . PRO B 1 217 ? 4.668 4.961 11.836 1 98.31 217 PRO B C 1
ATOM 4453 O O . PRO B 1 217 ? 4.777 4.488 12.969 1 98.31 217 PRO B O 1
ATOM 4456 N N . LEU B 1 218 ? 4.406 6.211 11.609 1 98.75 218 LEU B N 1
ATOM 4457 C CA . LEU B 1 218 ? 4.156 7.148 12.695 1 98.75 218 LEU B CA 1
ATOM 4458 C C . LEU B 1 218 ? 2.658 7.355 12.898 1 98.75 218 LEU B C 1
ATOM 4460 O O . LEU B 1 218 ? 2.232 7.875 13.93 1 98.75 218 LEU B O 1
ATOM 4464 N N . SER B 1 219 ? 1.864 7.004 11.891 1 98.62 219 SER B N 1
ATOM 4465 C CA . SER B 1 219 ? 0.41 7.109 11.938 1 98.62 219 SER B CA 1
ATOM 4466 C C . SER B 1 219 ? -0.249 6.07 11.039 1 98.62 219 SER B C 1
ATOM 4468 O O . SER B 1 219 ? 0.43 5.398 10.258 1 98.62 219 SER B O 1
ATOM 4470 N N . HIS B 1 220 ? -1.519 5.922 11.211 1 96.75 220 HIS B N 1
ATOM 4471 C CA . HIS B 1 220 ? -2.299 4.996 10.398 1 96.75 220 HIS B CA 1
ATOM 4472 C C . HIS B 1 220 ? -3.506 5.691 9.773 1 96.75 220 HIS B C 1
ATOM 4474 O O . HIS B 1 220 ? -4.137 6.535 10.414 1 96.75 220 HIS B O 1
ATOM 4480 N N . ASP B 1 221 ? -3.773 5.273 8.578 1 97.75 221 ASP B N 1
ATOM 4481 C CA . ASP B 1 221 ? -4.914 5.836 7.859 1 97.75 221 ASP B CA 1
ATOM 4482 C C . ASP B 1 221 ? -6.23 5.375 8.477 1 97.75 221 ASP B C 1
ATOM 4484 O O . ASP B 1 221 ? -6.383 4.2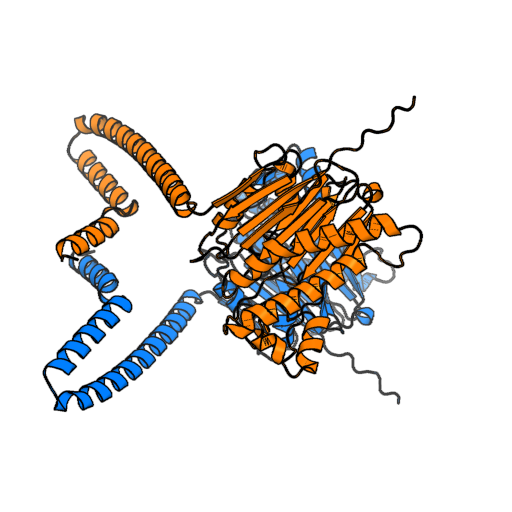07 8.836 1 97.75 221 ASP B O 1
ATOM 4488 N N . HIS B 1 222 ? -7.172 6.254 8.562 1 98.31 222 HIS B N 1
ATOM 4489 C CA . HIS B 1 222 ? -8.516 5.891 9.008 1 98.31 222 HIS B CA 1
ATOM 4490 C C . HIS B 1 222 ? -9.422 5.59 7.82 1 98.31 222 HIS B C 1
ATOM 4492 O O . HIS B 1 222 ? -10.094 6.484 7.305 1 98.31 222 HIS B O 1
ATOM 4498 N N . LYS B 1 223 ? -9.477 4.375 7.48 1 96.88 223 LYS B N 1
ATOM 4499 C CA . LYS B 1 223 ? -10.289 3.945 6.348 1 96.88 223 LYS B CA 1
ATOM 4500 C C . LYS B 1 223 ? -11.602 3.318 6.816 1 96.88 223 LYS B C 1
ATOM 4502 O O . LYS B 1 223 ? -11.633 2.6 7.816 1 96.88 223 LYS B O 1
ATOM 4507 N N . PRO B 1 224 ? -12.719 3.465 6.062 1 96.81 224 PRO B N 1
ATOM 4508 C CA . PRO B 1 224 ? -14.047 3.016 6.492 1 96.81 224 PRO B CA 1
ATOM 4509 C C . PRO B 1 224 ? -14.117 1.503 6.691 1 96.81 224 PRO B C 1
ATOM 4511 O O . PRO B 1 224 ? -14.844 1.027 7.574 1 96.81 224 PRO B O 1
ATOM 4514 N N . TYR B 1 225 ? -13.352 0.774 5.891 1 92.5 225 TYR B N 1
ATOM 4515 C CA . TYR B 1 225 ? -13.508 -0.676 5.879 1 92.5 225 TYR B CA 1
ATOM 4516 C C . TYR B 1 225 ? -12.812 -1.312 7.074 1 92.5 225 TYR B C 1
ATOM 4518 O O . TYR B 1 225 ? -13.016 -2.494 7.363 1 92.5 225 TYR B O 1
ATOM 4526 N N . GLN B 1 226 ? -11.984 -0.59 7.742 1 92.88 226 GLN B N 1
ATOM 4527 C CA . GLN B 1 226 ? -11.297 -1.145 8.898 1 92.88 226 GLN B CA 1
ATOM 4528 C C . GLN B 1 226 ? -12.297 -1.591 9.969 1 92.88 226 GLN B C 1
ATOM 4530 O O . GLN B 1 226 ? -13.281 -0.903 10.227 1 92.88 226 GLN B O 1
ATOM 4535 N N . VAL B 1 227 ? -11.992 -2.604 10.586 1 88.62 227 VAL B N 1
ATOM 4536 C CA . VAL B 1 227 ? -12.945 -3.307 11.438 1 88.62 227 VAL B CA 1
ATOM 4537 C C . VAL B 1 227 ? -13.484 -2.357 12.508 1 88.62 227 VAL B C 1
ATOM 4539 O O . VAL B 1 227 ? -14.695 -2.225 12.68 1 88.62 227 VAL B O 1
ATOM 4542 N N . LYS B 1 228 ? -12.57 -1.711 13.203 1 93.19 228 LYS B N 1
ATOM 4543 C CA . LYS B 1 228 ? -12.969 -0.816 14.289 1 93.19 228 LYS B CA 1
ATOM 4544 C C . LYS B 1 228 ? -13.805 0.345 13.758 1 93.19 228 LYS B C 1
ATOM 4546 O O . LYS B 1 228 ? -14.805 0.724 14.367 1 93.19 228 LYS B O 1
ATOM 4551 N N . GLU B 1 229 ? -13.453 0.915 12.672 1 96.69 229 GLU B N 1
ATOM 4552 C CA . GLU B 1 229 ? -14.164 2.045 12.078 1 96.69 229 GLU B CA 1
ATOM 4553 C C . GLU B 1 229 ? -15.531 1.621 11.547 1 96.69 229 GLU B C 1
ATOM 4555 O O . GLU B 1 229 ? -16.531 2.314 11.75 1 96.69 229 GLU B O 1
ATOM 4560 N N . ARG B 1 230 ? -15.531 0.548 10.891 1 94 230 ARG B N 1
ATOM 4561 C CA . ARG B 1 230 ? -16.766 0.037 10.305 1 94 230 ARG B CA 1
ATOM 4562 C C . ARG B 1 230 ? -17.797 -0.259 11.391 1 94 230 ARG B C 1
ATOM 4564 O O . ARG B 1 230 ? -18.984 0.073 11.234 1 94 230 ARG B O 1
ATOM 4571 N N . LYS B 1 231 ? -17.359 -0.901 12.43 1 95.06 231 LYS B N 1
ATOM 4572 C CA . LYS B 1 231 ? -18.266 -1.205 13.539 1 95.06 231 LYS B CA 1
ATOM 4573 C C . LYS B 1 231 ? -18.844 0.071 14.148 1 95.06 231 LYS B C 1
ATOM 4575 O O . LYS B 1 231 ? -20.031 0.136 14.453 1 95.06 231 LYS B O 1
ATOM 4580 N N . ARG B 1 232 ? -17.969 1.001 14.305 1 97.75 232 ARG B N 1
ATOM 4581 C CA . ARG B 1 232 ? -18.406 2.275 14.859 1 97.75 232 ARG B CA 1
ATOM 4582 C C . ARG B 1 232 ? -19.453 2.936 13.961 1 97.75 232 ARG B C 1
ATOM 4584 O O . ARG B 1 232 ? -20.469 3.441 14.445 1 97.75 232 ARG B O 1
ATOM 4591 N N . ILE B 1 233 ? -19.25 2.955 12.703 1 98.25 233 ILE B N 1
ATOM 4592 C CA . ILE B 1 233 ? -20.141 3.578 11.734 1 98.25 233 ILE B CA 1
ATOM 4593 C C . ILE B 1 233 ? -21.484 2.855 11.727 1 98.25 233 ILE B C 1
ATOM 4595 O O . ILE B 1 233 ? -22.547 3.496 11.734 1 98.25 233 ILE B O 1
ATOM 4599 N N . LYS B 1 234 ? -21.422 1.564 11.758 1 97.19 234 LYS B N 1
ATOM 4600 C CA . LYS B 1 234 ? -22.656 0.766 11.781 1 97.19 234 LYS B CA 1
ATOM 4601 C C . LYS B 1 234 ? -23.453 1.02 13.055 1 97.19 234 LYS B C 1
ATOM 4603 O O . LYS B 1 234 ? -24.672 1.135 13.016 1 97.19 234 LYS B O 1
ATOM 4608 N N . LYS B 1 235 ? -22.797 1.059 14.156 1 98 235 LYS B N 1
ATOM 4609 C CA . LYS B 1 235 ? -23.438 1.314 15.438 1 98 235 LYS B CA 1
ATOM 4610 C C . LYS B 1 235 ? -24.141 2.668 15.438 1 98 235 LYS B C 1
ATOM 4612 O O . LYS B 1 235 ? -25.172 2.838 16.094 1 98 235 LYS B O 1
ATOM 4617 N N . ALA B 1 236 ? -23.609 3.57 14.672 1 98.12 236 ALA B N 1
ATOM 4618 C CA . ALA B 1 236 ? -24.188 4.902 14.578 1 98.12 236 ALA B CA 1
ATOM 4619 C C . ALA B 1 236 ? -25.344 4.922 13.586 1 98.12 236 ALA B C 1
ATOM 4621 O O . ALA B 1 236 ? -25.969 5.969 13.367 1 98.12 236 ALA B O 1
ATOM 4622 N N . GLY B 1 237 ? -25.609 3.762 12.992 1 97.81 237 GLY B N 1
ATOM 4623 C CA . GLY B 1 237 ? -26.703 3.656 12.031 1 97.81 237 GLY B CA 1
ATOM 4624 C C . GLY B 1 237 ? -26.281 3.992 10.617 1 97.81 237 GLY B C 1
ATOM 4625 O O . GLY B 1 237 ? -27.141 4.164 9.734 1 97.81 237 GLY B O 1
ATOM 4626 N N . GLY B 1 238 ? -24.984 4.102 10.398 1 98.19 238 GLY B N 1
ATOM 4627 C CA . GLY B 1 238 ? -24.484 4.41 9.07 1 98.19 238 GLY B CA 1
ATOM 4628 C C . GLY B 1 238 ? -24.078 3.182 8.281 1 98.19 238 GLY B C 1
ATOM 4629 O O . GLY B 1 238 ? -24.375 2.055 8.688 1 98.19 238 GLY B O 1
ATOM 4630 N N . PHE B 1 239 ? -23.422 3.449 7.082 1 96.69 239 PHE B N 1
ATOM 4631 C CA . PHE B 1 239 ? -22.953 2.359 6.23 1 96.69 239 PHE B CA 1
ATOM 4632 C C . PHE B 1 239 ? -21.734 2.785 5.418 1 96.69 239 PHE B C 1
ATOM 4634 O O . PHE B 1 239 ? -21.406 3.971 5.371 1 96.69 239 PHE B O 1
ATOM 4641 N N . ILE B 1 240 ? -21.125 1.842 4.988 1 95.75 240 ILE B N 1
ATOM 4642 C CA . ILE B 1 240 ? -20.031 2.088 4.043 1 95.75 240 ILE B CA 1
ATOM 4643 C C . ILE B 1 240 ? -20.359 1.426 2.707 1 95.75 240 ILE B C 1
ATOM 4645 O O . ILE B 1 240 ? -21.094 0.431 2.658 1 95.75 240 ILE B O 1
ATOM 4649 N N . SER B 1 241 ? -19.922 2.01 1.663 1 93.25 241 SER B N 1
ATOM 4650 C CA . SER B 1 241 ? -20.109 1.444 0.332 1 93.25 241 SER B CA 1
ATOM 4651 C C . SER B 1 241 ? -18.875 1.649 -0.542 1 93.25 241 SER B C 1
ATOM 4653 O O . SER B 1 241 ? -18.078 2.549 -0.288 1 93.25 241 SER B O 1
ATOM 4655 N N . PHE B 1 242 ? -18.734 0.732 -1.498 1 92 242 PHE B N 1
ATOM 4656 C CA . PHE B 1 242 ? -17.562 0.79 -2.369 1 92 242 PHE B CA 1
ATOM 4657 C C . PHE B 1 242 ? -17.906 1.438 -3.703 1 92 242 PHE B C 1
ATOM 4659 O O . PHE B 1 242 ? -18.797 0.968 -4.414 1 92 242 PHE B O 1
ATOM 4666 N N . ASN B 1 243 ? -17.359 2.518 -4.023 1 88.12 243 ASN B N 1
ATOM 4667 C CA . ASN B 1 243 ? -17.406 3.215 -5.305 1 88.12 243 ASN B CA 1
ATOM 4668 C C . ASN B 1 243 ? -16.016 3.703 -5.723 1 88.12 243 ASN B C 1
ATOM 4670 O O . ASN B 1 243 ? -15.727 4.898 -5.648 1 88.12 243 ASN B O 1
ATOM 4674 N N . GLY B 1 244 ? -15.25 2.76 -6.301 1 84.44 244 GLY B N 1
ATOM 4675 C CA . GLY B 1 244 ? -13.859 3.074 -6.559 1 84.44 244 GLY B CA 1
ATOM 4676 C C . GLY B 1 244 ? -12.992 3.037 -5.312 1 84.44 244 GLY B C 1
ATOM 4677 O O . GLY B 1 244 ? -11.82 2.656 -5.371 1 84.44 244 GLY B O 1
ATOM 4678 N N . SER B 1 245 ? -13.602 3.463 -4.266 1 90.25 245 SER B N 1
ATOM 4679 C CA . SER B 1 245 ? -13.047 3.361 -2.92 1 90.25 245 SER B CA 1
ATOM 4680 C C . SER B 1 245 ? -14.141 3.229 -1.872 1 90.25 245 SER B C 1
ATOM 4682 O O . SER B 1 245 ? -15.32 3.463 -2.162 1 90.25 245 SER B O 1
ATOM 4684 N N . TRP B 1 246 ? -13.734 2.729 -0.718 1 93.06 246 TRP B N 1
ATOM 4685 C CA . TRP B 1 246 ? -14.703 2.617 0.369 1 93.06 246 TRP B CA 1
ATOM 4686 C C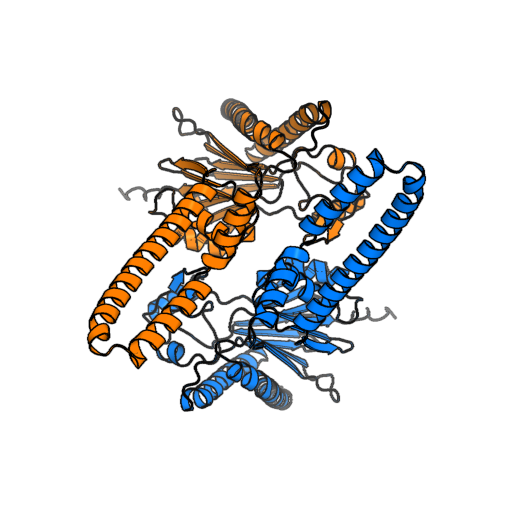 . TRP B 1 246 ? -15.047 3.992 0.93 1 93.06 246 TRP B C 1
ATOM 4688 O O . TRP B 1 246 ? -14.156 4.789 1.239 1 93.06 246 TRP B O 1
ATOM 4698 N N . ARG B 1 247 ? -16.375 4.215 1.04 1 96.38 247 ARG B N 1
ATOM 4699 C CA . ARG B 1 247 ? -16.828 5.547 1.442 1 96.38 247 ARG B CA 1
ATOM 4700 C C . ARG B 1 247 ? -17.875 5.465 2.547 1 96.38 247 ARG B C 1
ATOM 4702 O O . ARG B 1 247 ? -18.75 4.605 2.51 1 96.38 247 ARG B O 1
ATOM 4709 N N . VAL B 1 248 ? -17.75 6.328 3.504 1 98.12 248 VAL B N 1
ATOM 4710 C CA . VAL B 1 248 ? -18.75 6.488 4.551 1 98.12 248 VAL B CA 1
ATOM 4711 C C . VAL B 1 248 ? -20 7.152 3.977 1 98.12 248 VAL B C 1
ATOM 4713 O O . VAL B 1 248 ? -19.922 8.227 3.379 1 98.12 248 VAL B O 1
ATOM 4716 N N . GLN B 1 249 ? -21.156 6.512 4.121 1 97.12 249 GLN B N 1
ATOM 4717 C CA . GLN B 1 249 ? -22.422 6.988 3.576 1 97.12 249 GLN B CA 1
ATOM 4718 C C . GLN B 1 249 ? -22.344 7.184 2.064 1 97.12 249 GLN B C 1
ATOM 4720 O O . GLN B 1 249 ? -23.062 7.996 1.496 1 97.12 249 GLN B O 1
ATOM 4725 N N . GLY B 1 250 ? -21.359 6.535 1.464 1 95.06 250 GLY B N 1
ATOM 4726 C CA . GLY B 1 250 ? -21.156 6.695 0.032 1 95.06 250 GLY B CA 1
ATOM 4727 C C . GLY B 1 250 ? -20.516 8.016 -0.338 1 95.06 250 GLY B C 1
ATOM 4728 O O . GLY B 1 250 ? -20.391 8.344 -1.52 1 95.06 250 GLY B O 1
ATOM 4729 N N . VAL B 1 251 ? -20.016 8.75 0.648 1 95.75 251 VAL B N 1
ATOM 4730 C CA . VAL B 1 251 ? -19.594 10.117 0.389 1 95.75 251 VAL B CA 1
ATOM 4731 C C . VAL B 1 251 ? -18.078 10.242 0.634 1 95.75 251 VAL B C 1
ATOM 4733 O O . VAL B 1 251 ? -17.328 10.617 -0.268 1 95.75 251 VAL B O 1
ATOM 4736 N N . LEU B 1 252 ? -17.672 9.914 1.773 1 97.12 252 LEU B N 1
ATOM 4737 C CA . LEU B 1 252 ? -16.312 10.258 2.18 1 97.12 252 LEU B CA 1
ATOM 4738 C C . LEU B 1 252 ? -15.43 9.016 2.24 1 97.12 252 LEU B C 1
ATOM 4740 O O . LEU B 1 252 ? -15.828 7.992 2.807 1 97.12 252 LEU B O 1
ATOM 4744 N N . ALA B 1 253 ? -14.203 9.094 1.775 1 96.25 253 ALA B N 1
ATOM 4745 C CA . ALA B 1 253 ? -13.32 7.934 1.654 1 96.25 253 ALA B CA 1
ATOM 4746 C C . ALA B 1 253 ? -12.5 7.738 2.926 1 96.25 253 ALA B C 1
ATOM 4748 O O . ALA B 1 253 ? -11.547 6.953 2.943 1 96.25 253 ALA B O 1
ATOM 4749 N N . MET B 1 254 ? -12.742 8.438 3.998 1 97.38 254 MET B N 1
ATOM 4750 C CA . MET B 1 254 ? -12.117 8.281 5.309 1 97.38 254 MET B CA 1
ATOM 4751 C C . MET B 1 254 ? -13.164 8.281 6.414 1 97.38 254 MET B C 1
ATOM 4753 O O . MET B 1 254 ? -14.281 8.766 6.219 1 97.38 254 MET B O 1
ATOM 4757 N N . SER B 1 255 ? -12.758 7.75 7.566 1 98.5 255 SER B N 1
ATOM 4758 C CA . SER B 1 255 ? -13.734 7.547 8.633 1 98.5 255 SER B CA 1
ATOM 4759 C C . SER B 1 255 ? -13.578 8.586 9.734 1 98.5 255 SER B C 1
ATOM 4761 O O . SER B 1 255 ? -14.43 8.688 10.625 1 98.5 255 SER B O 1
ATOM 4763 N N . ARG B 1 256 ? -12.523 9.375 9.695 1 98.81 256 ARG B N 1
ATOM 4764 C CA . ARG B 1 256 ? -12.289 10.461 10.648 1 98.81 256 ARG B CA 1
ATOM 4765 C C . ARG B 1 256 ? -11.852 11.727 9.93 1 98.81 256 ARG B C 1
ATOM 4767 O O . ARG B 1 256 ? -11.141 11.672 8.922 1 98.81 256 ARG B O 1
ATOM 4774 N N . SER B 1 257 ? -12.32 12.82 10.391 1 98.88 257 SER B N 1
ATOM 4775 C CA . SER B 1 257 ? -11.945 14.109 9.82 1 98.88 257 SER B CA 1
ATOM 4776 C C . SER B 1 257 ? -12.336 15.258 10.75 1 98.88 257 SER B C 1
ATOM 4778 O O . SER B 1 257 ? -13.016 15.047 11.758 1 98.88 257 SER B O 1
ATOM 4780 N N . LEU B 1 258 ? -11.82 16.406 10.5 1 98.88 258 LEU B N 1
ATOM 4781 C CA . LEU B 1 258 ? -12.336 17.641 11.07 1 98.88 258 LEU B CA 1
ATOM 4782 C C . LEU B 1 258 ? -13.344 18.297 10.141 1 98.88 258 LEU B C 1
ATOM 4784 O O . LEU B 1 258 ? -13.172 18.266 8.914 1 98.88 258 LEU B O 1
ATOM 4788 N N . GLY B 1 259 ? -14.375 18.859 10.633 1 98.69 259 GLY B N 1
ATOM 4789 C CA . GLY B 1 259 ? -15.43 19.438 9.812 1 98.69 259 GLY B CA 1
ATOM 4790 C C . GLY B 1 259 ? -16.438 18.406 9.344 1 98.69 259 GLY B C 1
ATOM 4791 O O . GLY B 1 259 ? -16.938 17.609 10.133 1 98.69 259 GLY B O 1
ATOM 4792 N N . ASP B 1 260 ? -16.969 18.562 8.109 1 98.44 260 ASP B N 1
ATOM 4793 C CA . ASP B 1 260 ? -17.938 17.641 7.531 1 98.44 260 ASP B CA 1
ATOM 4794 C C . ASP B 1 260 ? -19.188 17.562 8.398 1 98.44 260 ASP B C 1
ATOM 4796 O O . ASP B 1 260 ? -19.641 16.469 8.758 1 98.44 260 ASP B O 1
ATOM 4800 N N . TYR B 1 261 ? -19.75 18.672 8.633 1 97.38 261 TYR B N 1
ATOM 4801 C CA . TYR B 1 261 ? -20.797 18.781 9.656 1 97.38 261 TYR B CA 1
ATOM 4802 C C . TYR B 1 261 ? -21.984 17.891 9.312 1 97.38 261 TYR B C 1
ATOM 4804 O O . TYR B 1 261 ? -22.609 17.297 10.203 1 97.38 261 TYR B O 1
ATOM 4812 N N . PRO B 1 262 ? -22.406 17.656 8.023 1 97.19 262 PRO B N 1
ATOM 4813 C CA . PRO B 1 262 ? -23.547 16.766 7.789 1 97.19 262 PRO B CA 1
ATOM 4814 C C . PRO B 1 262 ? -23.281 15.336 8.273 1 97.19 262 PRO B C 1
ATOM 4816 O O . PRO B 1 262 ? -24.172 14.703 8.844 1 97.19 262 PRO B O 1
ATOM 4819 N N . LEU B 1 263 ? -22.109 14.875 8.047 1 97.94 263 LEU B N 1
ATOM 4820 C CA . LEU B 1 263 ? -21.766 13.523 8.461 1 97.94 263 LEU B CA 1
ATOM 4821 C C . LEU B 1 263 ? -21.547 13.453 9.969 1 97.94 263 LEU B C 1
ATOM 4823 O O . LEU B 1 263 ? -21.797 12.422 10.594 1 97.94 263 LEU B O 1
ATOM 4827 N N . LYS B 1 264 ? -21.031 14.609 10.531 1 97.88 264 LYS B N 1
ATOM 4828 C CA . LYS B 1 264 ? -20.875 14.703 11.977 1 97.88 264 LYS B CA 1
ATOM 4829 C C . LYS B 1 264 ? -22.219 14.625 12.688 1 97.88 264 LYS B C 1
ATOM 4831 O O . LYS B 1 264 ? -22.328 14.016 13.758 1 97.88 264 LYS B O 1
ATOM 4836 N N . LYS B 1 265 ? -23.172 15.203 12.125 1 96.12 265 LYS B N 1
ATOM 4837 C CA . LYS B 1 265 ? -24.516 15.211 12.695 1 96.12 265 LYS B CA 1
ATOM 4838 C C . LYS B 1 265 ? -25.094 13.797 12.75 1 96.12 265 LYS B C 1
ATOM 4840 O O . LYS B 1 265 ? -25.844 13.469 13.672 1 96.12 265 LYS B O 1
ATOM 4845 N N . LEU B 1 266 ? -24.719 13.008 11.75 1 97.06 266 LEU B N 1
ATOM 4846 C CA . LEU B 1 266 ? -25.203 11.625 11.695 1 97.06 266 LEU B CA 1
ATOM 4847 C C . LEU B 1 266 ? -24.375 10.734 12.617 1 97.06 266 LEU B C 1
ATOM 4849 O O . LEU B 1 266 ? -24.688 9.555 12.797 1 97.06 266 LEU B O 1
ATOM 4853 N N . LYS B 1 267 ? -23.234 11.234 13.133 1 97.56 267 LYS B N 1
ATOM 4854 C CA . LYS B 1 267 ? -22.344 10.562 14.07 1 97.56 267 LYS B CA 1
ATOM 4855 C C . LYS B 1 267 ? -21.594 9.43 13.391 1 97.56 267 LYS B C 1
ATOM 4857 O O . LYS B 1 267 ? -21.047 8.555 14.062 1 97.56 267 LYS B O 1
ATOM 4862 N N . VAL B 1 268 ? -21.5 9.461 12.062 1 98.44 268 VAL B N 1
ATOM 4863 C CA . VAL B 1 268 ? -20.812 8.414 11.32 1 98.44 268 VAL B CA 1
ATOM 4864 C C . VAL B 1 268 ? -19.359 8.82 11.086 1 98.44 268 VAL B C 1
ATOM 4866 O O . VAL B 1 268 ? -18.547 8.016 10.633 1 98.44 268 VAL B O 1
ATOM 4869 N N . LEU B 1 269 ? -19.125 10.047 11.414 1 98.56 269 LEU B N 1
ATOM 4870 C CA . LEU B 1 269 ? -17.781 10.625 11.305 1 98.56 269 LEU B CA 1
ATOM 4871 C C . LEU B 1 269 ? -17.359 11.242 12.633 1 98.56 269 LEU B C 1
ATOM 4873 O O . LEU B 1 269 ? -18.141 11.914 13.297 1 98.56 269 LEU B O 1
ATOM 4877 N N . ILE B 1 270 ? -16.047 11 12.992 1 98.62 270 ILE B N 1
ATOM 4878 C CA . ILE B 1 270 ? -15.594 11.523 14.273 1 98.62 270 ILE B CA 1
ATOM 4879 C C . ILE B 1 270 ? -14.258 12.242 14.086 1 98.62 270 ILE B C 1
ATOM 4881 O O . ILE B 1 270 ? -13.547 12 13.109 1 98.62 270 ILE B O 1
ATOM 4885 N N . PRO B 1 271 ? -13.969 13.148 14.93 1 98.62 271 PRO B N 1
ATOM 4886 C CA . PRO B 1 271 ? -12.703 13.883 14.867 1 98.62 271 PRO B CA 1
ATOM 4887 C C . PRO B 1 271 ? -11.625 13.273 15.758 1 98.62 271 PRO B C 1
ATOM 4889 O O . PRO B 1 271 ? -10.539 13.844 15.891 1 98.62 271 PRO B O 1
ATOM 4892 N N . ASP B 1 272 ? -11.805 12.109 16.375 1 98.69 272 ASP B N 1
ATOM 4893 C CA . ASP B 1 272 ? -10.906 11.531 17.359 1 98.69 272 ASP B CA 1
ATOM 4894 C C . ASP B 1 272 ? -9.555 11.18 16.75 1 98.69 272 ASP B C 1
ATOM 4896 O O . ASP B 1 272 ? -9.477 10.344 15.852 1 98.69 272 ASP B O 1
ATOM 4900 N N . PRO B 1 273 ? -8.523 11.734 17.281 1 98.75 273 PRO B N 1
ATOM 4901 C CA . PRO B 1 273 ? -7.211 11.43 16.703 1 98.75 273 PRO B CA 1
ATOM 4902 C C . PRO B 1 273 ? -6.582 10.172 17.297 1 98.75 273 PRO B C 1
ATOM 4904 O O . PRO B 1 273 ? -6.828 9.844 18.453 1 98.75 273 PRO B O 1
ATOM 4907 N N . ASP B 1 274 ? -5.828 9.43 16.5 1 98.5 274 ASP B N 1
ATOM 4908 C CA . ASP B 1 274 ? -4.836 8.492 17.016 1 98.5 274 ASP B CA 1
ATOM 4909 C C . ASP B 1 274 ? -3.516 9.203 17.312 1 98.5 274 ASP B C 1
ATOM 4911 O O . ASP B 1 274 ? -2.961 9.883 16.453 1 98.5 274 ASP B O 1
ATOM 4915 N N . VAL B 1 275 ? -3.086 9.039 18.578 1 98.38 275 VAL B N 1
ATOM 4916 C CA . VAL B 1 275 ? -1.857 9.711 18.984 1 98.38 275 VAL B CA 1
ATOM 4917 C C . VAL B 1 275 ? -0.812 8.68 19.406 1 98.38 275 VAL B C 1
ATOM 4919 O O . VAL B 1 275 ? -1.073 7.836 20.266 1 98.38 275 VAL B O 1
ATOM 4922 N N . LEU B 1 276 ? 0.364 8.773 18.781 1 97.94 276 LEU B N 1
ATOM 4923 C CA . LEU B 1 276 ? 1.479 7.883 19.094 1 97.94 276 LEU B CA 1
ATOM 4924 C C . LEU B 1 276 ? 2.719 8.688 19.469 1 97.94 276 LEU B C 1
ATOM 4926 O O . LEU B 1 276 ? 2.986 9.734 18.891 1 97.94 276 LEU B O 1
ATOM 4930 N N . THR B 1 277 ? 3.438 8.125 20.469 1 97.5 277 THR B N 1
ATOM 4931 C CA . THR B 1 277 ? 4.688 8.742 20.891 1 97.5 277 THR B CA 1
ATOM 4932 C C . THR B 1 277 ? 5.867 7.812 20.641 1 97.5 277 THR B C 1
ATOM 4934 O O . THR B 1 277 ? 5.773 6.605 20.859 1 97.5 277 THR B O 1
ATOM 4937 N N . PHE B 1 278 ? 6.98 8.414 20.219 1 97.5 278 PHE B N 1
ATOM 4938 C CA . PHE B 1 278 ? 8.156 7.645 19.844 1 97.5 278 PHE B CA 1
ATOM 4939 C C . PHE B 1 278 ? 9.398 8.156 20.547 1 97.5 278 PHE B C 1
ATOM 4941 O O . PHE B 1 278 ? 9.578 9.367 20.703 1 97.5 278 PHE B O 1
ATOM 4948 N N . ASP B 1 279 ? 10.195 7.25 20.984 1 96.44 279 ASP B N 1
ATOM 4949 C CA . ASP B 1 279 ? 11.477 7.562 21.625 1 96.44 279 ASP B CA 1
ATOM 4950 C C . ASP B 1 279 ? 12.578 7.758 20.578 1 96.44 279 ASP B C 1
ATOM 4952 O O . ASP B 1 279 ? 13.016 6.797 19.938 1 96.44 279 ASP B O 1
ATOM 4956 N N . LEU B 1 280 ? 13.133 8.891 20.547 1 95.44 280 LEU B N 1
ATOM 4957 C CA . LEU B 1 280 ? 14.086 9.227 19.484 1 95.44 280 LEU B CA 1
ATOM 4958 C C . LEU B 1 280 ? 15.469 8.656 19.797 1 95.44 280 LEU B C 1
ATOM 4960 O O . LEU B 1 280 ? 16.281 8.461 18.891 1 95.44 280 LEU B O 1
ATOM 4964 N N . GLU B 1 281 ? 15.773 8.484 21 1 94.12 281 GLU B N 1
ATOM 4965 C CA . GLU B 1 281 ? 17.047 7.883 21.359 1 94.12 281 GLU B CA 1
ATOM 4966 C C . GLU B 1 281 ? 17.125 6.434 20.906 1 94.12 281 GLU B C 1
ATOM 4968 O O . GLU B 1 281 ? 18.203 5.957 20.516 1 94.12 281 GLU B O 1
ATOM 4973 N N . LYS B 1 282 ? 16.031 5.836 20.984 1 94.62 282 LYS B N 1
ATOM 4974 C CA . LYS B 1 282 ? 15.977 4.438 20.578 1 94.62 282 LYS B CA 1
ATOM 4975 C C . LYS B 1 282 ? 15.953 4.312 19.062 1 94.62 282 LYS B C 1
ATOM 4977 O O . LYS B 1 282 ? 16.672 3.484 18.484 1 94.62 282 LYS B O 1
ATOM 4982 N N . LEU B 1 283 ? 15.172 5.133 18.375 1 95.31 283 LEU B N 1
ATOM 4983 C CA . LEU B 1 283 ? 14.953 5.012 16.938 1 95.31 283 LEU B CA 1
ATOM 4984 C C . LEU B 1 283 ? 16.109 5.625 16.156 1 95.31 283 LEU B C 1
ATOM 4986 O O . LEU B 1 283 ? 16.422 5.184 15.047 1 95.31 283 LEU B O 1
ATOM 4990 N N . GLN B 1 284 ? 16.719 6.734 16.688 1 96.25 284 GLN B N 1
ATOM 4991 C CA . GLN B 1 284 ? 17.781 7.473 16.016 1 96.25 284 GLN B CA 1
ATOM 4992 C C . GLN B 1 284 ? 17.453 7.695 14.539 1 96.25 284 GLN B C 1
ATOM 4994 O O . GLN B 1 284 ? 18.219 7.277 1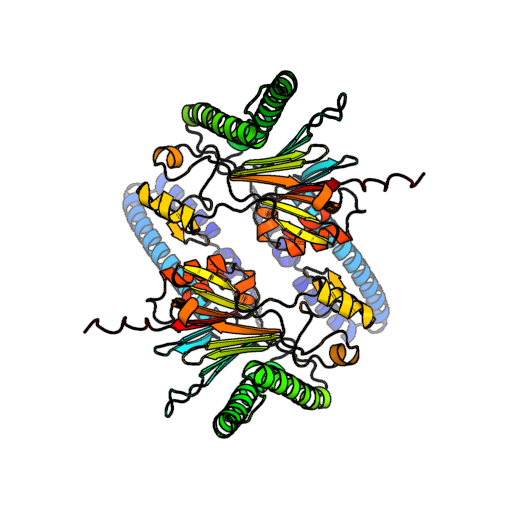3.664 1 96.25 284 GLN B O 1
ATOM 4999 N N . PRO B 1 285 ? 16.391 8.406 14.352 1 97.38 285 PRO B N 1
ATOM 5000 C CA . PRO B 1 285 ? 15.867 8.5 12.984 1 97.38 285 PRO B CA 1
ATOM 5001 C C . PRO B 1 285 ? 16.734 9.359 12.07 1 97.38 285 PRO B C 1
ATOM 5003 O O . PRO B 1 285 ? 17.406 10.273 12.539 1 97.38 285 PRO B O 1
ATOM 5006 N N . GLN B 1 286 ? 16.672 9.078 10.766 1 97.25 286 GLN B N 1
ATOM 5007 C CA . GLN B 1 286 ? 17.328 9.883 9.742 1 97.25 286 GLN B CA 1
ATOM 5008 C C . GLN B 1 286 ? 16.406 11.008 9.258 1 97.25 286 GLN B C 1
ATOM 5010 O O . GLN B 1 286 ? 16.844 12.164 9.164 1 97.25 286 GLN B O 1
ATOM 5015 N N . PHE B 1 287 ? 15.242 10.703 8.977 1 98.56 287 PHE B N 1
ATOM 5016 C CA . PHE B 1 287 ? 14.25 11.68 8.539 1 98.56 287 PHE B CA 1
ATOM 5017 C C . PHE B 1 287 ? 12.836 11.133 8.727 1 98.56 287 PHE B C 1
ATOM 5019 O O . PHE B 1 287 ? 12.656 9.961 9.062 1 98.56 287 PHE B O 1
ATOM 5026 N N . MET B 1 288 ? 11.844 12.008 8.602 1 98.81 288 MET B N 1
ATOM 5027 C CA . MET B 1 288 ? 10.445 11.57 8.547 1 98.81 288 MET B CA 1
ATOM 5028 C C . MET B 1 288 ? 9.703 12.273 7.418 1 98.81 288 MET B C 1
ATOM 5030 O O . MET B 1 288 ? 10.125 13.336 6.957 1 98.81 288 MET B O 1
ATOM 5034 N N . ILE B 1 289 ? 8.664 11.664 6.973 1 98.94 289 ILE B N 1
ATOM 5035 C CA . ILE B 1 289 ? 7.82 12.164 5.891 1 98.94 289 ILE B CA 1
ATOM 5036 C C . ILE B 1 289 ? 6.398 12.383 6.402 1 98.94 289 ILE B C 1
ATOM 5038 O O . ILE B 1 289 ? 5.801 11.492 7 1 98.94 289 ILE B O 1
ATOM 5042 N N . LEU B 1 290 ? 5.883 13.547 6.324 1 98.94 290 LEU B N 1
ATOM 5043 C CA . LEU B 1 290 ? 4.465 13.852 6.488 1 98.94 290 LEU B CA 1
ATOM 5044 C C . LEU B 1 290 ? 3.832 14.227 5.156 1 98.94 290 LEU B C 1
ATOM 5046 O O . LEU B 1 290 ? 4.32 15.125 4.465 1 98.94 290 LEU B O 1
ATOM 5050 N N . ALA B 1 291 ? 2.762 13.555 4.773 1 98.94 291 ALA B N 1
ATOM 5051 C CA . ALA B 1 291 ? 2.248 13.82 3.434 1 98.94 291 ALA B CA 1
ATOM 5052 C C . ALA B 1 291 ? 0.75 13.539 3.354 1 98.94 291 ALA B C 1
ATOM 5054 O O . ALA B 1 291 ? 0.202 12.812 4.188 1 98.94 291 ALA B O 1
ATOM 5055 N N . SER B 1 292 ? 0.134 14.164 2.41 1 98.81 292 SER B N 1
ATOM 5056 C CA . SER B 1 292 ? -1.262 13.883 2.092 1 98.81 292 SER B CA 1
ATOM 5057 C C . SER B 1 292 ? -1.399 12.578 1.318 1 98.81 292 SER B C 1
ATOM 5059 O O . SER B 1 292 ? -0.398 11.961 0.945 1 98.81 292 SER B O 1
ATOM 5061 N N . ASP B 1 293 ? -2.635 12.133 1.094 1 97.94 293 ASP B N 1
ATOM 5062 C CA . ASP B 1 293 ? -2.887 10.859 0.423 1 97.94 293 ASP B CA 1
ATOM 5063 C C . ASP B 1 293 ? -2.4 10.898 -1.024 1 97.94 293 ASP B C 1
ATOM 5065 O O . ASP B 1 293 ? -2.133 9.852 -1.622 1 97.94 293 ASP B O 1
ATOM 5069 N N . GLY B 1 294 ? -2.215 12.117 -1.581 1 97.38 294 GLY B N 1
ATOM 5070 C CA . GLY B 1 294 ? -1.676 12.219 -2.928 1 97.38 294 GLY B CA 1
ATOM 5071 C C . GLY B 1 294 ? -0.353 11.492 -3.098 1 97.38 294 GLY B C 1
ATOM 5072 O O . GLY B 1 294 ? -0.056 10.977 -4.176 1 97.38 294 GLY B O 1
ATOM 5073 N N . LEU B 1 295 ? 0.438 11.523 -2.08 1 98.19 295 LEU B N 1
ATOM 5074 C CA . LEU B 1 295 ? 1.679 10.758 -2.123 1 98.19 295 LEU B CA 1
ATOM 5075 C C . LEU B 1 295 ? 1.405 9.266 -1.94 1 98.19 295 LEU B C 1
ATOM 5077 O O . LEU B 1 295 ? 1.915 8.438 -2.701 1 98.19 295 LEU B O 1
ATOM 5081 N N . TRP B 1 296 ? 0.625 8.969 -1 1 96.94 296 TRP B N 1
ATOM 5082 C CA . TRP B 1 296 ? 0.506 7.598 -0.508 1 96.94 296 TRP B CA 1
ATOM 5083 C C . TRP B 1 296 ? -0.332 6.75 -1.457 1 96.94 296 TRP B C 1
ATOM 5085 O O . TRP B 1 296 ? -0.302 5.52 -1.391 1 96.94 296 TRP B O 1
ATOM 5095 N N . ASP B 1 297 ? -1.077 7.402 -2.299 1 92 297 ASP B N 1
ATOM 5096 C CA . ASP B 1 297 ? -1.778 6.68 -3.357 1 92 297 ASP B CA 1
ATOM 5097 C C . ASP B 1 297 ? -0.808 6.211 -4.438 1 92 297 ASP B C 1
ATOM 5099 O O . ASP B 1 297 ? -1.131 5.32 -5.227 1 92 297 ASP B O 1
ATOM 5103 N N . ALA B 1 298 ? 0.364 6.812 -4.402 1 92.75 298 ALA B N 1
ATOM 5104 C CA . ALA B 1 298 ? 1.335 6.508 -5.449 1 92.75 298 ALA B CA 1
ATOM 5105 C C . ALA B 1 298 ? 2.518 5.723 -4.891 1 92.75 298 ALA B C 1
ATOM 5107 O O . ALA B 1 298 ? 3.209 5.02 -5.633 1 92.75 298 ALA B O 1
ATOM 5108 N N . PHE B 1 299 ? 2.725 5.844 -3.602 1 94.94 299 PHE B N 1
ATOM 5109 C CA . PHE B 1 299 ? 3.883 5.223 -2.971 1 94.94 299 PHE B CA 1
ATOM 5110 C C . PHE B 1 299 ? 3.473 4.465 -1.714 1 94.94 299 PHE B C 1
ATOM 5112 O O . PHE B 1 299 ? 2.643 4.945 -0.938 1 94.94 299 PHE B O 1
ATOM 5119 N N . SER B 1 300 ? 4.098 3.295 -1.567 1 92.75 300 SER B N 1
ATOM 5120 C CA . SER B 1 300 ? 4.062 2.705 -0.234 1 92.75 300 SER B CA 1
ATOM 5121 C C . SER B 1 300 ? 5.012 3.43 0.715 1 92.75 300 SER B C 1
ATOM 5123 O O . SER B 1 300 ? 5.895 4.168 0.274 1 92.75 300 SER B O 1
ATOM 5125 N N . SER B 1 301 ? 4.84 3.182 1.964 1 96.44 301 SER B N 1
ATOM 5126 C CA . SER B 1 301 ? 5.719 3.791 2.957 1 96.44 301 SER B CA 1
ATOM 5127 C C . SER B 1 301 ? 7.176 3.402 2.721 1 96.44 301 SER B C 1
ATOM 5129 O O . SER B 1 301 ? 8.07 4.25 2.775 1 96.44 301 SER B O 1
ATOM 5131 N N . GLU B 1 302 ? 7.402 2.176 2.404 1 93.75 302 GLU B N 1
ATOM 5132 C CA . GLU B 1 302 ? 8.758 1.678 2.205 1 93.75 302 GLU B CA 1
ATOM 5133 C C . GLU B 1 302 ? 9.398 2.285 0.959 1 93.75 302 GLU B C 1
ATOM 5135 O O . GLU B 1 302 ? 10.547 2.715 0.991 1 93.75 302 GLU B O 1
ATOM 5140 N N . GLU B 1 303 ? 8.609 2.312 -0.077 1 93.31 303 GLU B N 1
ATOM 5141 C CA . GLU B 1 303 ? 9.117 2.891 -1.318 1 93.31 303 GLU B CA 1
ATOM 5142 C C . GLU B 1 303 ? 9.477 4.363 -1.134 1 93.31 303 GLU B C 1
ATOM 5144 O O . GLU B 1 303 ? 10.508 4.816 -1.631 1 93.31 303 GLU B O 1
ATOM 5149 N N . ALA B 1 304 ? 8.625 5.043 -0.45 1 97.56 304 ALA B N 1
ATOM 5150 C CA . ALA B 1 304 ? 8.836 6.469 -0.237 1 97.56 304 ALA B CA 1
ATOM 5151 C C . ALA B 1 304 ? 10.102 6.715 0.583 1 97.56 304 ALA B C 1
ATOM 5153 O O . ALA B 1 304 ? 10.898 7.605 0.26 1 97.56 304 ALA B O 1
ATOM 5154 N N . VAL B 1 305 ? 10.289 5.91 1.6 1 97.62 305 VAL B N 1
ATOM 5155 C CA . VAL B 1 305 ? 11.445 6.062 2.477 1 97.62 305 VAL B CA 1
ATOM 5156 C C . VAL B 1 305 ? 12.727 5.801 1.692 1 97.62 305 VAL B C 1
ATOM 5158 O O . VAL B 1 305 ? 13.688 6.562 1.792 1 97.62 305 VAL B O 1
ATOM 5161 N N . HIS B 1 306 ? 12.711 4.801 0.897 1 94.56 306 HIS B N 1
ATOM 5162 C CA . HIS B 1 306 ? 13.906 4.48 0.124 1 94.56 306 HIS B CA 1
ATOM 5163 C C . HIS B 1 306 ? 14.172 5.535 -0.943 1 94.56 306 HIS B C 1
ATOM 5165 O O . HIS B 1 306 ? 15.328 5.887 -1.2 1 94.56 306 HIS B O 1
ATOM 5171 N N . PHE B 1 307 ? 13.156 6 -1.54 1 96.62 307 PHE B N 1
ATOM 5172 C CA . PHE B 1 307 ? 13.281 7.051 -2.547 1 96.62 307 PHE B CA 1
ATOM 5173 C C . PHE B 1 307 ? 13.922 8.297 -1.953 1 96.62 307 PHE B C 1
ATOM 5175 O O . PHE B 1 307 ? 14.852 8.859 -2.533 1 96.62 307 PHE B O 1
ATOM 5182 N N . ILE B 1 308 ? 13.414 8.734 -0.766 1 97.94 308 ILE B N 1
ATOM 5183 C CA . ILE B 1 308 ? 13.891 9.945 -0.106 1 97.94 308 ILE B CA 1
ATOM 5184 C C . ILE B 1 308 ? 15.312 9.727 0.41 1 97.94 308 ILE B C 1
ATOM 5186 O O . ILE B 1 308 ? 16.156 10.617 0.334 1 97.94 308 ILE B O 1
ATOM 5190 N N . LYS B 1 309 ? 15.516 8.562 0.951 1 95.5 309 LYS B N 1
ATOM 5191 C CA . LYS B 1 309 ? 16.828 8.242 1.514 1 95.5 309 LYS B CA 1
ATOM 5192 C C . LYS B 1 309 ? 17.938 8.477 0.491 1 95.5 309 LYS B C 1
ATOM 5194 O O . LYS B 1 309 ? 19.016 8.969 0.833 1 95.5 309 LYS B O 1
ATOM 5199 N N . GLU B 1 310 ? 17.625 8.195 -0.783 1 93 310 GLU B N 1
ATOM 5200 C CA . GLU B 1 310 ? 18.609 8.328 -1.847 1 93 310 GLU B CA 1
ATOM 5201 C C . GLU B 1 310 ? 18.703 9.773 -2.34 1 93 310 GLU B C 1
ATOM 5203 O O . GLU B 1 310 ? 19.562 10.102 -3.162 1 93 310 GLU B O 1
ATOM 5208 N N . ARG B 1 311 ? 17.859 10.641 -1.79 1 95 311 ARG B N 1
ATOM 5209 C CA . ARG B 1 311 ? 17.781 11.984 -2.355 1 95 311 ARG B CA 1
ATOM 5210 C C . ARG B 1 311 ? 17.797 13.039 -1.256 1 95 311 ARG B C 1
ATOM 5212 O O . ARG B 1 311 ? 17.344 14.172 -1.466 1 95 311 ARG B O 1
ATOM 5219 N N . LEU B 1 312 ? 18.281 12.711 -0.116 1 95.69 312 LEU B N 1
ATOM 5220 C CA . LEU B 1 312 ? 18.266 13.609 1.035 1 95.69 312 LEU B CA 1
ATOM 5221 C C . LEU B 1 312 ? 19.172 14.82 0.791 1 95.69 312 LEU B C 1
ATOM 5223 O O . LEU B 1 312 ? 19 15.859 1.439 1 95.69 312 LEU B O 1
ATOM 5227 N N . ASP B 1 313 ? 20.047 14.688 -0.13 1 94.62 313 ASP B N 1
ATOM 5228 C CA . ASP B 1 313 ? 21 15.766 -0.392 1 94.62 313 ASP B CA 1
ATOM 5229 C C . ASP B 1 313 ? 20.453 16.734 -1.438 1 94.62 313 ASP B C 1
ATOM 5231 O O . ASP B 1 313 ? 21.047 17.781 -1.681 1 94.62 313 ASP B O 1
ATOM 5235 N N . GLU B 1 314 ? 19.297 16.391 -2.107 1 94.25 314 GLU B N 1
ATOM 5236 C CA . GLU B 1 314 ? 18.641 17.297 -3.053 1 94.25 314 GLU B CA 1
ATOM 5237 C C . GLU B 1 314 ? 18.078 18.516 -2.34 1 94.25 314 GLU B C 1
ATOM 5239 O O . GLU B 1 314 ? 17.859 18.484 -1.128 1 94.25 314 GLU B O 1
ATOM 5244 N N . PRO B 1 315 ? 17.812 19.469 -3.32 1 87.25 315 PRO B N 1
ATOM 5245 C CA . PRO B 1 315 ? 17.078 20.594 -2.734 1 87.25 315 PRO B CA 1
ATOM 5246 C C . PRO B 1 315 ? 15.711 20.188 -2.17 1 87.25 315 PRO B C 1
ATOM 5248 O O . PRO B 1 315 ? 15.086 19.25 -2.674 1 87.25 315 PRO B O 1
ATOM 5251 N N . HIS B 1 316 ? 15.297 20.391 -1.104 1 95.69 316 HIS B N 1
ATOM 5252 C CA . HIS B 1 316 ? 14.062 20.125 -0.385 1 95.69 316 HIS B CA 1
ATOM 5253 C C . HIS B 1 316 ? 14.086 18.734 0.238 1 95.69 316 HIS B C 1
ATOM 5255 O O . HIS B 1 316 ? 13.031 18.109 0.42 1 95.69 316 HIS B O 1
ATOM 5261 N N . PHE B 1 317 ? 15.188 18.109 0.249 1 97 317 PHE B N 1
ATOM 5262 C CA . PHE B 1 317 ? 15.375 16.812 0.871 1 97 317 PHE B CA 1
ATOM 5263 C C . PHE B 1 317 ? 14.594 15.734 0.129 1 97 317 PHE B C 1
ATOM 5265 O O . PHE B 1 317 ? 13.969 14.875 0.752 1 97 317 PHE B O 1
ATOM 5272 N N . GLY B 1 318 ? 14.453 15.867 -1.257 1 97.62 318 GLY B N 1
ATOM 5273 C CA . GLY B 1 318 ? 13.773 14.859 -2.055 1 97.62 318 GLY B CA 1
ATOM 5274 C C . GLY B 1 318 ? 12.273 15.078 -2.145 1 97.62 318 GLY B C 1
ATOM 5275 O O . GLY B 1 318 ? 11.586 14.383 -2.889 1 97.62 318 GLY B O 1
ATOM 5276 N N . ALA B 1 319 ? 11.711 16.031 -1.39 1 98.5 319 ALA B N 1
ATOM 5277 C CA . ALA B 1 319 ? 10.273 16.281 -1.384 1 98.5 319 ALA B CA 1
ATOM 5278 C C . ALA B 1 319 ? 9.781 16.656 -2.777 1 98.5 319 ALA B C 1
ATOM 5280 O O . ALA B 1 319 ? 8.758 16.141 -3.24 1 98.5 319 ALA B O 1
ATOM 5281 N N . LYS B 1 320 ? 10.492 17.516 -3.383 1 97.5 320 LYS B N 1
ATOM 5282 C CA . LYS B 1 320 ? 10.102 17.922 -4.727 1 97.5 320 LYS B CA 1
ATOM 5283 C C . LYS B 1 320 ? 10.125 16.734 -5.691 1 97.5 320 LYS B C 1
ATOM 5285 O O . LYS B 1 320 ? 9.164 16.516 -6.441 1 97.5 320 LYS B O 1
ATOM 5290 N N . SER B 1 321 ? 11.164 15.977 -5.664 1 97.12 321 SER B N 1
ATOM 5291 C CA . SER B 1 321 ? 11.336 14.844 -6.57 1 97.12 321 SER B CA 1
ATOM 5292 C C . SER B 1 321 ? 10.219 13.828 -6.402 1 97.12 321 SER B C 1
ATOM 5294 O O . SER B 1 321 ? 9.68 13.32 -7.391 1 97.12 321 SER B O 1
ATOM 5296 N N . ILE B 1 322 ? 9.859 13.578 -5.199 1 97.75 322 ILE B N 1
ATOM 5297 C CA . ILE B 1 322 ? 8.883 12.516 -4.988 1 97.75 322 ILE B CA 1
ATOM 5298 C C . ILE B 1 322 ? 7.488 13.023 -5.332 1 97.75 322 ILE B C 1
ATOM 5300 O O . ILE B 1 322 ? 6.637 12.258 -5.785 1 97.75 322 ILE B O 1
ATOM 5304 N N . VAL B 1 323 ? 7.227 14.297 -5.121 1 97.94 323 VAL B N 1
ATOM 5305 C CA . VAL B 1 323 ? 5.961 14.898 -5.527 1 97.94 323 VAL B CA 1
ATOM 5306 C C . VAL B 1 323 ? 5.805 14.789 -7.043 1 97.94 323 VAL B C 1
ATOM 5308 O O . VAL B 1 323 ? 4.746 14.391 -7.539 1 97.94 323 VAL B O 1
ATOM 5311 N N . LEU B 1 324 ? 6.859 15.117 -7.691 1 95.5 324 LEU B N 1
ATOM 5312 C CA . LEU B 1 324 ? 6.824 15.07 -9.148 1 95.5 324 LEU B CA 1
ATOM 5313 C C . LEU B 1 324 ? 6.66 13.641 -9.641 1 95.5 324 LEU B C 1
ATOM 5315 O O . LEU B 1 324 ? 5.934 13.391 -10.609 1 95.5 324 LEU B O 1
ATOM 5319 N N . GLN B 1 325 ? 7.34 12.781 -8.969 1 95.56 325 GLN B N 1
ATOM 5320 C CA . GLN B 1 325 ? 7.18 11.375 -9.32 1 95.56 325 GLN B CA 1
ATOM 5321 C C . GLN B 1 325 ? 5.746 10.906 -9.086 1 95.56 325 GLN B C 1
ATOM 5323 O O . GLN B 1 325 ? 5.207 10.125 -9.867 1 95.56 325 GLN B O 1
ATOM 5328 N N . SER B 1 326 ? 5.172 11.289 -7.984 1 96.06 326 SER B N 1
ATOM 5329 C CA . SER B 1 326 ? 3.785 10.938 -7.699 1 96.06 326 SER B CA 1
ATOM 5330 C C . SER B 1 326 ? 2.848 11.469 -8.781 1 96.06 326 SER B C 1
ATOM 5332 O O . SER B 1 326 ? 1.923 10.766 -9.203 1 96.06 326 SER B O 1
ATOM 5334 N N . PHE B 1 327 ? 3.096 12.68 -9.219 1 94.75 327 PHE B N 1
ATOM 5335 C CA . PHE B 1 327 ? 2.318 13.289 -10.297 1 94.75 327 PHE B CA 1
ATOM 5336 C C . PHE B 1 327 ? 2.455 12.484 -11.586 1 94.75 327 PHE B C 1
ATOM 5338 O O . PHE B 1 327 ? 1.462 12.211 -12.258 1 94.75 327 PHE B O 1
ATOM 5345 N N . ASN B 1 328 ? 3.662 12.125 -11.883 1 90.94 328 ASN B N 1
ATOM 5346 C CA . ASN B 1 328 ? 3.945 11.398 -13.117 1 90.94 328 ASN B CA 1
ATOM 5347 C C . ASN B 1 328 ? 3.305 10.008 -13.109 1 90.94 328 ASN B C 1
ATOM 5349 O O . ASN B 1 328 ? 2.986 9.461 -14.164 1 90.94 328 ASN B O 1
ATOM 5353 N N . ARG B 1 329 ? 3.062 9.5 -11.898 1 88.44 329 ARG B N 1
ATOM 5354 C CA . ARG B 1 329 ? 2.424 8.195 -11.766 1 88.44 329 ARG B CA 1
ATOM 5355 C C . ARG B 1 329 ? 0.913 8.305 -11.938 1 88.44 329 ARG B C 1
ATOM 5357 O O . ARG B 1 329 ? 0.194 7.309 -11.82 1 88.44 329 ARG B O 1
ATOM 5364 N N . GLY B 1 330 ? 0.427 9.523 -12.109 1 86.19 330 GLY B N 1
ATOM 5365 C CA . GLY B 1 330 ? -0.971 9.695 -12.477 1 86.19 330 GLY B CA 1
ATOM 5366 C C . GLY B 1 330 ? -1.854 10.039 -11.289 1 86.19 330 GLY B C 1
ATOM 5367 O O . GLY B 1 330 ? -3.078 9.922 -11.367 1 86.19 330 GLY B O 1
ATOM 5368 N N . CYS B 1 331 ? -1.284 10.398 -10.172 1 90.19 331 CYS B N 1
ATOM 5369 C CA . CYS B 1 331 ? -2.094 10.766 -9.023 1 90.19 331 CYS B CA 1
ATOM 5370 C C . CYS B 1 331 ? -3.023 11.93 -9.352 1 90.19 331 CYS B C 1
ATOM 5372 O O . CYS B 1 331 ? -2.574 12.977 -9.828 1 90.19 331 CYS B O 1
ATOM 5374 N N . PRO B 1 332 ? -4.281 11.797 -9.133 1 91 332 PRO B N 1
ATOM 5375 C CA . PRO B 1 332 ? -5.234 12.844 -9.516 1 91 332 PRO B CA 1
ATOM 5376 C C . PRO B 1 332 ? -5.406 13.906 -8.43 1 91 332 PRO B C 1
ATOM 5378 O O . PRO B 1 332 ? -6.102 14.898 -8.641 1 91 332 PRO B O 1
ATOM 5381 N N . ASP B 1 333 ? -4.793 13.836 -7.324 1 95.06 333 ASP B N 1
ATOM 5382 C CA . ASP B 1 333 ? -5.07 14.656 -6.145 1 95.06 333 ASP B CA 1
ATOM 5383 C C . ASP B 1 333 ? -3.998 15.727 -5.957 1 95.06 333 ASP B C 1
ATOM 5385 O O . ASP B 1 333 ? -2.961 15.703 -6.625 1 95.06 333 ASP B O 1
ATOM 5389 N N . ASN B 1 334 ? -4.387 16.75 -5.07 1 97.88 334 ASN B N 1
ATOM 5390 C CA . ASN B 1 334 ? -3.301 17.578 -4.535 1 97.88 334 ASN B CA 1
ATOM 5391 C C . ASN B 1 334 ? -2.229 16.719 -3.871 1 97.88 334 ASN B C 1
ATOM 5393 O O . ASN B 1 334 ? -2.529 15.672 -3.297 1 97.88 334 ASN B O 1
ATOM 5397 N N . ILE B 1 335 ? -1.026 17.109 -4.016 1 98.56 335 ILE B N 1
ATOM 5398 C CA . ILE B 1 335 ? 0.069 16.344 -3.428 1 98.56 335 ILE B CA 1
ATOM 5399 C C . ILE B 1 335 ? 0.914 17.25 -2.539 1 98.56 335 ILE B C 1
ATOM 5401 O O . ILE B 1 335 ? 1.486 18.234 -3.016 1 98.56 335 ILE B O 1
ATOM 5405 N N . THR B 1 336 ? 0.992 16.984 -1.297 1 98.81 336 THR B N 1
ATOM 5406 C CA . THR B 1 336 ? 1.814 17.719 -0.34 1 98.81 336 THR B CA 1
ATOM 5407 C C . THR B 1 336 ? 2.744 16.766 0.412 1 98.81 336 THR B C 1
ATOM 5409 O O . THR B 1 336 ? 2.289 15.797 1.014 1 98.81 336 THR B O 1
ATOM 5412 N N . VAL B 1 337 ? 4.039 17.078 0.348 1 98.88 337 VAL B N 1
ATOM 5413 C CA . VAL B 1 337 ? 5.027 16.25 1.029 1 98.88 337 VAL B CA 1
ATOM 5414 C C . VAL B 1 337 ? 5.953 17.125 1.865 1 98.88 337 VAL B C 1
ATOM 5416 O O . VAL B 1 337 ? 6.52 18.094 1.36 1 98.88 337 VAL B O 1
ATOM 5419 N N . MET B 1 338 ? 6.062 16.812 3.119 1 98.88 338 MET B N 1
ATOM 5420 C CA . MET B 1 338 ? 7.004 17.422 4.043 1 98.88 338 MET B CA 1
ATOM 5421 C C . MET B 1 338 ? 8.062 16.438 4.492 1 98.88 338 MET B C 1
ATOM 5423 O O . MET B 1 338 ? 7.738 15.336 4.961 1 98.88 338 MET B O 1
ATOM 5427 N N . VAL B 1 339 ? 9.305 16.781 4.328 1 98.88 339 VAL B N 1
ATOM 5428 C CA . VAL B 1 339 ? 10.406 15.953 4.801 1 98.88 339 VAL B CA 1
ATOM 5429 C C . VAL B 1 339 ? 11.156 16.688 5.914 1 98.88 339 VAL B C 1
ATOM 5431 O O . VAL B 1 339 ? 11.562 17.844 5.746 1 98.88 339 VAL B O 1
ATOM 5434 N N . VAL B 1 340 ? 11.305 16.047 7.02 1 98.44 340 VAL B N 1
ATOM 5435 C CA . VAL B 1 340 ? 12.047 16.578 8.156 1 98.44 340 VAL B CA 1
ATOM 5436 C C . VAL B 1 340 ? 13.312 15.75 8.383 1 98.44 340 VAL B C 1
ATOM 5438 O O . VAL B 1 340 ? 13.242 14.539 8.625 1 98.44 340 VAL B O 1
ATOM 5441 N N . LYS B 1 341 ? 14.383 16.375 8.32 1 97.25 341 LYS B N 1
ATOM 5442 C CA . LYS B 1 341 ? 15.672 15.719 8.492 1 97.25 341 LYS B CA 1
ATOM 5443 C C . LYS B 1 341 ? 16.156 15.828 9.938 1 97.25 341 LYS B C 1
ATOM 5445 O O . LYS B 1 341 ? 16.219 16.922 10.492 1 97.25 341 LYS B O 1
ATOM 5450 N N . PHE B 1 342 ? 16.531 14.68 10.5 1 95.62 342 PHE B N 1
ATOM 5451 C CA . PHE B 1 342 ? 17.016 14.672 11.883 1 95.62 342 PHE B CA 1
ATOM 5452 C C . PHE B 1 342 ? 18.531 14.812 11.922 1 95.62 342 PHE B C 1
ATOM 5454 O O . PHE B 1 342 ? 19.234 14.258 11.07 1 95.62 342 PHE B O 1
ATOM 5461 N N . ARG B 1 343 ? 19.078 15.57 12.781 1 83.56 343 ARG B N 1
ATOM 5462 C CA . ARG B 1 343 ? 20.516 15.75 12.945 1 83.56 343 ARG B CA 1
ATOM 5463 C C . ARG B 1 343 ? 21.141 14.578 13.711 1 83.56 343 ARG B C 1
ATOM 5465 O O . ARG B 1 343 ? 20.5 14.023 14.609 1 83.56 343 ARG B O 1
ATOM 5472 N N . LYS B 1 344 ? 22.266 14.078 13.141 1 73.44 344 LYS B N 1
ATOM 5473 C CA . LYS B 1 344 ? 22.984 13.008 13.836 1 73.44 344 LYS B CA 1
ATOM 5474 C C . LYS B 1 344 ? 23.453 13.469 15.203 1 73.44 344 LYS B C 1
ATOM 5476 O O . LYS B 1 344 ? 23.969 14.578 15.352 1 73.44 344 LYS B O 1
ATOM 5481 N N . ARG B 1 345 ? 22.984 13.039 16.375 1 60.03 345 ARG B N 1
ATOM 5482 C CA . ARG B 1 345 ? 23.531 13.336 17.688 1 60.03 345 ARG B CA 1
ATOM 5483 C C . ARG B 1 345 ? 24.984 12.844 17.797 1 60.03 345 ARG B C 1
ATOM 5485 O O . ARG B 1 345 ? 25.297 11.727 17.391 1 60.03 345 ARG B O 1
ATOM 5492 N N . GLY B 1 346 ? 25.953 13.641 17.547 1 49.28 346 GLY B N 1
ATOM 5493 C CA . GLY B 1 346 ? 27.344 13.344 17.812 1 49.28 346 GLY B CA 1
ATOM 5494 C C . GLY B 1 346 ? 27.547 12.484 19.062 1 49.28 346 GLY B C 1
ATOM 5495 O O . GLY B 1 346 ? 26.75 12.562 20 1 49.28 346 GLY B O 1
ATOM 5496 N N . SER B 1 347 ? 28.062 11.273 18.859 1 41.84 347 SER B N 1
ATOM 5497 C CA . SER B 1 347 ? 28.594 10.562 20.016 1 41.84 347 SER B CA 1
ATOM 5498 C C . SER B 1 347 ? 29.328 11.508 20.953 1 41.84 347 SER B C 1
ATOM 5500 O O . SER B 1 347 ? 30.109 12.359 20.5 1 41.84 347 SER B O 1
ATOM 5502 N N . LYS B 1 348 ? 28.922 11.984 22.188 1 39.69 348 LYS B N 1
ATOM 5503 C CA . LYS B 1 348 ? 29.844 12.508 23.172 1 39.69 348 LYS B CA 1
ATOM 5504 C C . LYS B 1 348 ? 31.219 11.844 23.047 1 39.69 348 LYS B C 1
ATOM 5506 O O . LYS B 1 348 ? 31.312 10.617 22.922 1 39.69 348 LYS B O 1
ATOM 5511 N N . ALA B 1 349 ? 32.281 12.648 22.703 1 29.78 349 ALA B N 1
ATOM 5512 C CA . ALA B 1 349 ? 33.688 12.289 22.797 1 29.78 349 ALA B CA 1
ATOM 5513 C C . ALA B 1 349 ? 33.969 11.562 24.109 1 29.78 349 ALA B C 1
ATOM 5515 O O . ALA B 1 349 ? 33.625 12.031 25.188 1 29.78 349 ALA B O 1
ATOM 5516 N N . ALA B 1 350 ? 34.188 10.391 24.078 1 35.94 350 ALA B N 1
ATOM 5517 C CA . ALA B 1 350 ? 34.906 9.672 25.125 1 35.94 350 ALA B CA 1
ATOM 5518 C C . ALA B 1 350 ? 36.094 10.469 25.625 1 35.94 350 ALA B C 1
ATOM 5520 O O . ALA B 1 350 ? 37.156 10.461 25 1 35.94 350 ALA B O 1
ATOM 5521 N N . GLY B 1 351 ? 35.781 11.805 25.688 1 20.86 351 GLY B N 1
ATOM 5522 C CA . GLY B 1 351 ? 36.812 12.336 26.594 1 20.86 351 GLY B CA 1
ATOM 5523 C C . GLY B 1 351 ? 36.531 12.023 28.047 1 20.86 351 GLY B C 1
ATOM 5524 O O . GLY B 1 351 ? 35.375 11.859 28.453 1 20.86 351 GLY B O 1
#

Radius of gyration: 29.97 Å; Cα contacts (8 Å, |Δi|>4): 1355; chains: 2; bounding box: 84×76×96 Å

Sequence (702 aa):
MSLLALLARVMRCLLLRPEALLLLCVSLALWSFLFHTDEVKTIVQSSRDAVNLMKGKVAEMMQSERAALDEEFSKTWQYRSSGAAVYSIQGRRDHMEDRFGILADTLNKSHPTIFGVFDGHGGEAAAEYAKSHLPIMLRQQLQRYEKQKENSALTHKSILKQQILNMDKEILEKLSASYDEAGTTCLVALLSEKDLTVANVGDSRAVLCDKDGNAVPLSHDHKPYQVKERKRIKKAGGFISFNGSWRVQGVLAMSRSLGDYPLKKLKVLIPDPDVLTFDLEKLQPQFMILASDGLWDAFSSEEAVHFIKERLDEPHFGAKSIVLQSFNRGCPDNITVMVVKFRKRGSKAAGMSLLALLARVMRCLLLRPEALLLLCVSLALWSFLFHTDEVKTIVQSSRDAVNLMKGKVAEMMQSERAALDEEFSKTWQYRSSGAAVYSIQGRRDHMEDRFGILADTLNKSHPTIFGVFDGHGGEAAAEYAKSHLPIMLRQQLQRYEKQKENSALTHKSILKQQILNMDKEILEKLSASYDEAGTTCLVALLSEKDLTVANVGDSRAVLCDKDGNAVPLSHDHKPYQVKERKRIKKAGGFISFNGSWRVQGVLAMSRSLGDYPLKKLKVLIPDPDVLTFDLEKLQPQFMILASDGLWDAFSSEEAVHFIKERLDEPHFGAKSIVLQSFNRGCPDNITVMVVKFRKRGSKAAG

Nearest PDB structures (foldseek):
  3nmn-assembly2_D  TM=8.848E-01  e=1.823E-26  Arabidopsis thaliana
  3kdj-assembly1_B  TM=8.736E-01  e=1.128E-26  Arabidopsis thaliana
  3jrq-assembly1_A  TM=8.675E-01  e=6.053E-26  Arabidopsis thaliana
  2isn-assembly1_A  TM=8.123E-01  e=7.135E-20  Toxoplasma gondii
  2isn-assembly1_B  TM=8.181E-01  e=9.631E-20  Toxoplasma gondii

Secondary structure (DSSP, 8-state):
--HHHHHHHHHHHHHT-HHHHHHHHHHHHHHHHHH-STHHHHHHHHHHHHHHHHHHHHHHHHHHHHHHHHHHTTSEEEEE-SSEEEEEE-TTSSS--EEEEEE--SS-TTSPEEEEEEEEESSSHHHHHHHHHHHHHHHHHHHHHHHHGGG----HHHHHHHHHHHHHHHHHHHHHHTT---EE-EEEEEE-SSEEEEEEESS-EEEEE-TTS-EEES-----TTSHHHHHHHHHTT--EEESSSEEETTTBS-SB-EE-HHHHHTTS-B-PPEEEEEEHHHH--SEEEEE-HHHHTT--HHHHHHHHHTTTTSTTTTHHHHHHHHHHTT--S-EEEEEEEPP--------/--HHHHHHHHHHHHHT-HHHHHHHHHHHHHHHHHH-STHHHHHHHHHHHHHHHHHHHHHHHHHHHHHHHHHHTTSEEEEE-SSEEEEEE-TTSSS--EEEEEE--SS-TTSPEEEEEEEEESSSHHHHHHHHHHHHHHHHHHHHHHHHGGG----HHHHHHHHHHHHHHHHHHHHHHTT---EE-EEEEEE-SSEEEEEEESS-EEEEE-TTS-EEES-----TTSHHHHHHHHHTT--EEESSSEEETTTBS-SB-EE-HHHHHTTS-B-PPEEEEEEHHHH--SEEEEE-HHHHTT--HHHHHHHHHTTTTSGGGGHHHHHHHHHHTT--S-EEEEEEEPP--------